Protein AF-A0A833PA50-F1 (afdb_monomer_lite)

Secondary structure (DSSP, 8-state):
-----PPPPTT---SSSS---EEEEE-S--TTS--TT--SSSEEE---HHHHS--EEETTEEE-S--STT-HHHHHHHHHHHHTTT--TTS---TT----EEE--EES-TT-TTTTTSSTT-EEEEEEEEEEEE--SS----GGGSPP--SS-EEEEEESSTTEEEEETT----BSEEEEETHHHHSSPPEEEEEEEEE-TT--EEEEEEE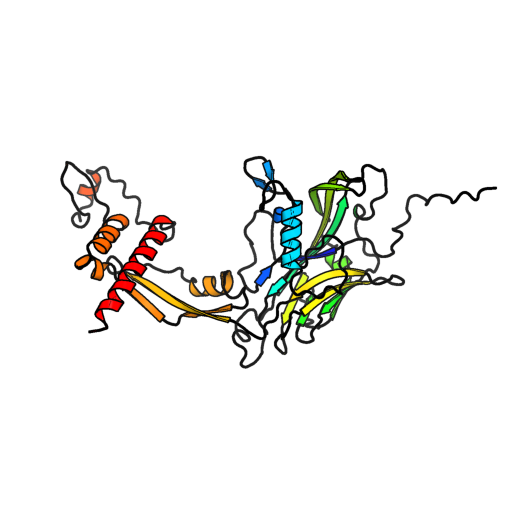EEEEEEEEEEEEESS--SS-EEEEEEEE-TTS--EEEEEEEE---SS-EEEEEEEEEEEETTEEPPPPTTHHHHHIIIIIGGGTEEEEEEEEEEEEHHHHHTT-HHHHHHHHHHTS--EEETTEEE-TTS---SSTTTTTT-----S--TTS---HHHHHHHHHHHHHHHHHHGGGS--

Organism: Acinetobacter bereziniae (NCBI:txid106648)

Foldseek 3Di:
DDDDDDDDDPPDDDPAPDFDKFKDWAAQDDPPDDRPPALQLWAKDWDDLLQLFQCDQDPNDRHRPDDDPVCSVVSLVVQQCVQCPQDDPVDDEPPSDRAMEIGAAEAPDPPAPCRPPGNNQADQIKMKMKLKDWPDPDPDDRRSVDADDQPQKKKKKAKPDQQKFKDFPPPPPGGRMDIDGPCVQSVADWDKDFRAWDQDPVGDITTMIMIMTMGGSGMGIHRYPDWFPAKIKIWIWIDHPPHDIDTRGMHIYGTQSDAAEAEDEAEFEDDPNDTDDDDPCVQVSCQRVPANNVSYGYDHPYYHYRYLVVCLVPPVVSVVLCCVPPFPWDDDDPDTDTPPDDPDPVVVVVPPDPPPDDPPSVPDPDPVNVVVVVVVVVVVVVVVVVPVPD

Sequence (390 aa):
MSNIKSSPQIGQLSSDCIRNFTVQFRRSYEIGMPPDNYNGEYGFDWVRDEYIYPLLSIGGKKDTVIDILDTPNFVHSQLYKVFYHDVDTRINFPSRYFPPWLYIFATDCKGVYGSEEINKQGACLDIEIHQEYLESIKEEYIDEKEALTDNGTILQFEASNENIKISTFDNNQNTKSIKEPLSNFINSNRNFMKLGLDYDEDKKLVERNRYFYKKKNAIKIICSGGMLKKNEHIKVTATRNNCKPVNVGIIYIARNETIFTINIVEIDVKVNGKIIPKSKNHELELRNNFFNQALTVFKVVKKEVFDLDLLSVSDAEVKDFVDKWWNKRLKSDGKEKYLEVVSNKEKLLDLSIERKKTVDPTEFASAEFIRELKELYWRKKRWGWLHIVK

Structure (mmCIF, N/CA/C/O backbone):
data_AF-A0A833PA50-F1
#
_entry.id   AF-A0A833PA50-F1
#
loop_
_atom_site.group_PDB
_atom_site.id
_atom_site.type_symbol
_atom_site.label_atom_id
_atom_site.label_alt_id
_atom_site.label_comp_id
_atom_site.label_asym_id
_atom_site.label_entity_id
_atom_site.label_seq_id
_atom_site.pdbx_PDB_ins_code
_atom_site.Cartn_x
_atom_site.Cartn_y
_atom_site.Cartn_z
_atom_site.occupancy
_atom_site.B_iso_or_equiv
_atom_site.auth_seq_id
_atom_site.auth_comp_id
_atom_site.auth_asym_id
_atom_site.auth_atom_id
_atom_site.pdbx_PDB_model_num
ATOM 1 N N . MET A 1 1 ? -45.994 17.033 36.998 1.00 34.72 1 MET A N 1
ATOM 2 C CA . MET A 1 1 ? -44.656 17.095 37.621 1.00 34.72 1 MET A CA 1
ATOM 3 C C . MET A 1 1 ? -43.686 16.393 36.692 1.00 34.72 1 MET A C 1
ATOM 5 O O . MET A 1 1 ? -43.848 15.212 36.419 1.00 34.72 1 MET A O 1
ATOM 9 N N . SER A 1 2 ? -42.795 17.172 36.093 1.00 30.48 2 SER A N 1
ATOM 10 C CA . SER A 1 2 ? -41.801 16.762 35.104 1.00 30.48 2 SER A CA 1
ATOM 11 C C . SER A 1 2 ? -40.675 15.966 35.765 1.00 30.48 2 SER A C 1
ATOM 13 O O . SER A 1 2 ? -39.996 16.489 36.647 1.00 30.48 2 SER A O 1
ATOM 15 N N . ASN A 1 3 ? -40.462 14.726 35.320 1.00 29.20 3 ASN A N 1
ATOM 16 C CA . ASN A 1 3 ? -39.288 13.937 35.686 1.00 29.20 3 ASN A CA 1
ATOM 17 C C . ASN A 1 3 ? -38.051 14.545 35.018 1.00 29.20 3 ASN A C 1
ATOM 19 O O . ASN A 1 3 ? -37.849 14.416 33.810 1.00 29.20 3 ASN A O 1
ATOM 23 N N . ILE A 1 4 ? -37.243 15.227 35.825 1.00 31.70 4 ILE A N 1
ATOM 24 C CA . ILE A 1 4 ? -35.912 15.703 35.463 1.00 31.70 4 ILE A CA 1
ATOM 25 C C . ILE A 1 4 ? -35.042 14.461 35.249 1.00 31.70 4 ILE A C 1
ATOM 27 O O . ILE A 1 4 ? -34.716 13.751 36.199 1.00 31.70 4 ILE A O 1
ATOM 31 N N . LYS A 1 5 ? -34.689 14.174 33.992 1.00 33.28 5 LYS A N 1
ATOM 32 C CA . LYS A 1 5 ? -33.590 13.255 33.685 1.00 33.28 5 LYS A CA 1
ATOM 33 C C . LYS A 1 5 ? -32.302 13.943 34.131 1.00 33.28 5 LYS A C 1
ATOM 35 O O . LYS A 1 5 ? -31.928 14.969 33.573 1.00 33.28 5 LYS A O 1
ATOM 40 N N . SER A 1 6 ? -31.673 13.404 35.167 1.00 34.19 6 SER A N 1
ATOM 41 C CA . SER A 1 6 ? -30.356 13.826 35.635 1.00 34.19 6 SER A CA 1
ATOM 42 C C . SER A 1 6 ? -29.319 13.625 34.530 1.00 34.19 6 SER A C 1
ATOM 44 O O . SER A 1 6 ? -29.257 12.545 33.939 1.00 34.19 6 SER A O 1
ATOM 46 N N . SER A 1 7 ? -28.508 14.653 34.275 1.00 35.75 7 SER A N 1
ATOM 47 C CA . SER A 1 7 ? -27.343 14.579 33.390 1.00 35.75 7 SER A CA 1
ATOM 48 C C . SER A 1 7 ? -26.350 13.496 33.841 1.00 35.75 7 SER A C 1
ATOM 50 O O . SER A 1 7 ? -26.258 13.223 35.042 1.00 35.75 7 SER A O 1
ATOM 52 N N . PRO A 1 8 ? -25.576 12.904 32.912 1.00 33.28 8 PRO A N 1
ATOM 53 C CA . PRO A 1 8 ? -24.488 11.991 33.246 1.00 33.28 8 PRO A CA 1
ATOM 54 C C . PRO A 1 8 ? -23.478 12.638 34.197 1.00 33.28 8 PRO A C 1
ATOM 56 O O . PRO A 1 8 ? -23.067 13.780 33.987 1.00 33.28 8 PRO A O 1
ATOM 59 N N . GLN A 1 9 ? -23.055 11.907 35.229 1.00 34.19 9 GLN A N 1
ATOM 60 C CA . GLN A 1 9 ? -21.914 12.302 36.054 1.00 34.19 9 GLN A CA 1
ATOM 61 C C . GLN A 1 9 ? -20.625 12.281 35.219 1.00 34.19 9 GLN A C 1
ATOM 63 O O . GLN A 1 9 ? -20.396 11.369 34.421 1.00 34.19 9 GLN A O 1
ATOM 68 N N . ILE A 1 10 ? -19.779 13.288 35.441 1.00 30.20 10 ILE A N 1
ATOM 69 C CA . ILE A 1 10 ? -18.426 13.417 34.887 1.00 30.20 10 ILE A CA 1
ATOM 70 C C . ILE A 1 10 ? -17.651 12.114 35.161 1.00 30.20 10 ILE A C 1
ATOM 72 O O . ILE A 1 10 ? -17.480 11.734 36.318 1.00 30.20 10 ILE A O 1
ATOM 76 N N . GLY A 1 11 ? -17.216 11.424 34.099 1.00 36.59 11 GLY A N 1
ATOM 77 C CA . GLY A 1 11 ? -16.470 10.157 34.177 1.00 36.59 11 GLY A CA 1
ATOM 78 C C . GLY A 1 11 ? -17.170 8.913 33.607 1.00 36.59 11 GLY A C 1
ATOM 79 O O . GLY A 1 11 ? -16.615 7.819 33.711 1.00 36.59 11 GLY A O 1
ATOM 80 N N . GLN A 1 12 ? -18.351 9.030 32.987 1.00 35.44 12 GLN A N 1
ATOM 81 C CA . GLN A 1 12 ? -18.917 7.919 32.213 1.00 35.44 12 GLN A CA 1
ATOM 82 C C . GLN A 1 12 ? -18.081 7.658 30.950 1.00 35.44 12 GLN A C 1
ATOM 84 O O . GLN A 1 12 ? -18.082 8.448 30.011 1.00 35.44 12 GLN A O 1
ATOM 89 N N . LEU A 1 13 ? -17.372 6.524 30.951 1.00 41.25 13 LEU A N 1
ATOM 90 C CA . LEU A 1 13 ? -16.863 5.862 29.749 1.00 41.25 13 LEU A CA 1
ATOM 91 C C . LEU A 1 13 ? -17.973 5.838 28.687 1.00 41.25 13 LEU A C 1
ATOM 93 O O . LEU A 1 13 ? -19.083 5.424 29.011 1.00 41.25 13 LEU A O 1
ATOM 97 N N . SER A 1 14 ? -17.639 6.301 27.476 1.00 40.72 14 SER A N 1
ATOM 98 C CA . SER A 1 14 ? -18.395 6.226 26.216 1.00 40.72 14 SER A CA 1
ATOM 99 C C . SER A 1 14 ? -19.657 5.346 26.246 1.00 40.72 14 SER A C 1
ATOM 101 O O . SER A 1 14 ? -19.607 4.172 26.622 1.00 40.72 14 SER A O 1
ATOM 103 N N . SER A 1 15 ? -20.778 5.889 25.753 1.00 47.34 15 SER A N 1
ATOM 104 C CA . SER A 1 15 ? -22.034 5.156 25.519 1.00 47.34 15 SER A CA 1
ATOM 105 C C . SER A 1 15 ? -21.864 3.910 24.641 1.00 47.34 15 SER A C 1
ATOM 107 O O . SER A 1 15 ? -22.687 2.998 24.720 1.00 47.34 15 SER A O 1
ATOM 109 N N . ASP A 1 16 ? -20.783 3.847 23.860 1.00 57.00 16 ASP A N 1
ATOM 110 C CA . ASP A 1 16 ? -20.338 2.658 23.146 1.00 57.00 16 ASP A CA 1
ATOM 111 C C . ASP A 1 16 ? -19.209 1.961 23.912 1.00 57.00 16 ASP A C 1
ATOM 113 O O . ASP A 1 16 ? -18.164 2.532 24.229 1.00 57.00 16 ASP A O 1
ATOM 117 N N . CYS A 1 17 ? -19.397 0.676 24.202 1.00 77.69 17 CYS A N 1
ATOM 118 C CA . CYS A 1 17 ? -18.452 -0.096 25.006 1.00 77.69 17 CYS A CA 1
ATOM 119 C C . CYS A 1 17 ? -17.107 -0.394 24.296 1.00 77.69 17 CYS A C 1
ATOM 121 O O . CYS A 1 17 ? -16.160 -0.857 24.945 1.00 77.69 17 CYS A O 1
ATOM 123 N N . ILE A 1 18 ? -17.005 -0.103 22.992 1.00 88.00 18 ILE A N 1
ATOM 124 C CA . ILE A 1 18 ? -15.762 -0.027 22.210 1.00 88.00 18 ILE A CA 1
ATOM 125 C C . ILE A 1 18 ? -15.621 1.424 21.744 1.00 88.00 18 ILE A C 1
ATOM 127 O O . ILE A 1 18 ? -16.518 1.937 21.083 1.00 88.00 18 ILE A O 1
ATOM 131 N N . ARG A 1 19 ? -14.501 2.069 22.086 1.00 89.44 19 ARG A N 1
ATOM 132 C CA . ARG A 1 19 ? -14.213 3.454 21.687 1.00 89.44 19 ARG A CA 1
ATOM 133 C C . ARG A 1 19 ? -14.048 3.597 20.177 1.00 89.44 19 ARG A C 1
ATOM 135 O O . ARG A 1 19 ? -13.651 2.641 19.509 1.00 89.44 19 ARG A O 1
ATOM 142 N N . ASN A 1 20 ? -14.283 4.800 19.661 1.00 90.00 20 ASN A N 1
ATOM 143 C CA . ASN A 1 20 ? -14.141 5.076 18.237 1.00 90.00 20 ASN A CA 1
ATOM 144 C C . ASN A 1 20 ? -12.658 5.148 17.827 1.00 90.00 20 ASN A C 1
ATOM 146 O O . ASN A 1 20 ? -11.882 5.957 18.342 1.00 90.00 20 ASN A O 1
ATOM 150 N N . PHE A 1 21 ? -12.255 4.278 16.904 1.00 93.94 21 PHE A N 1
ATOM 151 C CA . PHE A 1 21 ? -10.946 4.302 16.259 1.00 93.94 21 PHE A CA 1
ATOM 152 C C . PHE A 1 21 ? -11.001 3.571 14.918 1.00 93.94 21 PHE A C 1
ATOM 154 O O . PHE A 1 21 ? -11.900 2.770 14.653 1.00 93.94 21 PHE A O 1
ATOM 161 N N . THR A 1 22 ? -9.989 3.803 14.086 1.00 95.62 22 THR A N 1
ATOM 162 C CA . THR A 1 22 ? -9.802 3.072 12.829 1.00 95.62 22 THR A CA 1
ATOM 163 C C . THR A 1 22 ? -8.435 2.402 12.768 1.00 95.62 22 THR A C 1
ATOM 165 O O . THR A 1 22 ? -7.476 2.863 13.388 1.00 95.62 22 THR A O 1
ATOM 168 N N . VAL A 1 23 ? -8.353 1.297 12.031 1.00 96.50 23 VAL A N 1
ATOM 169 C CA . VAL A 1 23 ? -7.139 0.520 11.775 1.00 96.50 23 VAL A CA 1
ATOM 170 C C . VAL A 1 23 ? -6.700 0.786 10.342 1.00 96.50 23 VAL A C 1
ATOM 172 O O . VAL A 1 23 ? -7.416 0.457 9.394 1.00 96.50 23 VAL A O 1
ATOM 175 N N . GLN A 1 24 ? -5.525 1.386 10.185 1.00 95.62 24 GLN A N 1
ATOM 176 C CA . GLN A 1 24 ? -4.953 1.775 8.901 1.00 95.62 24 GLN A CA 1
ATOM 177 C C . GLN A 1 24 ? -3.754 0.887 8.575 1.00 95.62 24 GLN A C 1
ATOM 179 O O . GLN A 1 24 ? -2.815 0.793 9.366 1.00 95.62 24 GLN A O 1
ATOM 184 N N . PHE A 1 25 ? -3.762 0.266 7.396 1.00 95.88 25 PHE A N 1
ATOM 185 C CA . PHE A 1 25 ? -2.602 -0.458 6.880 1.00 95.88 25 PHE A CA 1
ATOM 186 C C . PHE A 1 25 ? -1.677 0.520 6.162 1.00 95.88 25 PHE A C 1
ATOM 188 O O . PHE A 1 25 ? -2.126 1.300 5.318 1.00 95.88 25 PHE A O 1
ATOM 195 N N . ARG A 1 26 ? -0.385 0.475 6.485 1.00 93.06 26 ARG A N 1
ATOM 196 C CA . ARG A 1 26 ? 0.642 1.350 5.910 1.00 93.06 26 ARG A CA 1
ATOM 197 C C . ARG A 1 26 ? 1.853 0.512 5.486 1.00 93.06 26 ARG A C 1
ATOM 199 O O . ARG A 1 26 ? 2.152 -0.503 6.097 1.00 93.06 26 ARG A O 1
ATOM 206 N N . ARG A 1 27 ? 2.589 0.946 4.466 1.00 88.62 27 ARG A N 1
ATOM 207 C CA . ARG A 1 27 ? 4.002 0.565 4.285 1.00 88.62 27 ARG A CA 1
ATOM 208 C C . ARG A 1 27 ? 4.855 1.503 5.128 1.00 88.62 27 ARG A C 1
ATOM 210 O O . ARG A 1 27 ? 4.376 2.559 5.549 1.00 88.62 27 ARG A O 1
ATOM 217 N N . SER A 1 28 ? 6.116 1.145 5.336 1.00 81.31 28 SER A N 1
ATOM 218 C CA . SER A 1 28 ? 7.067 2.049 5.981 1.00 81.31 28 SER A CA 1
ATOM 219 C C . SER A 1 28 ? 7.113 3.378 5.215 1.00 81.31 28 SER A C 1
ATOM 221 O O . SER A 1 28 ? 7.386 3.414 4.013 1.00 81.31 28 SER A O 1
ATOM 223 N N . TYR A 1 29 ? 6.721 4.452 5.896 1.00 82.25 29 TYR A N 1
ATOM 224 C CA . TYR A 1 29 ? 6.473 5.767 5.314 1.00 82.25 29 TYR A CA 1
ATOM 225 C C . TYR A 1 29 ? 6.611 6.861 6.372 1.00 82.25 29 TYR A C 1
ATOM 227 O O . TYR A 1 29 ? 6.165 6.681 7.515 1.00 82.25 29 TYR A O 1
ATOM 235 N N . GLU A 1 30 ? 7.176 7.992 5.953 1.00 82.38 30 GLU A N 1
ATOM 236 C CA . GLU A 1 30 ? 7.244 9.247 6.697 1.00 82.38 30 GLU A CA 1
ATOM 237 C C . GLU A 1 30 ? 6.869 10.410 5.772 1.00 82.38 30 GLU A C 1
ATOM 239 O O . GLU A 1 30 ? 7.194 10.414 4.583 1.00 82.38 30 GLU A O 1
ATOM 244 N N . ILE A 1 31 ? 6.141 11.389 6.314 1.00 82.12 31 ILE A N 1
ATOM 245 C CA . ILE A 1 31 ? 5.573 12.479 5.518 1.00 82.12 31 ILE A CA 1
ATOM 246 C C . ILE A 1 31 ? 6.674 13.335 4.901 1.00 82.12 31 ILE A C 1
ATOM 248 O O . ILE A 1 31 ? 7.532 13.861 5.603 1.00 82.12 31 ILE A O 1
ATOM 252 N N . GLY A 1 32 ? 6.615 13.504 3.578 1.00 73.75 32 GLY A N 1
ATOM 253 C CA . GLY A 1 32 ? 7.577 14.314 2.828 1.00 73.75 32 GLY A CA 1
ATOM 254 C C . GLY A 1 32 ? 8.948 13.661 2.634 1.00 73.75 32 GLY A C 1
ATOM 255 O O . GLY A 1 32 ? 9.839 14.308 2.087 1.00 73.75 32 GLY A O 1
ATOM 256 N N . MET A 1 33 ? 9.124 12.400 3.041 1.00 75.62 33 MET A N 1
ATOM 257 C CA . MET A 1 33 ? 10.369 11.655 2.864 1.00 75.62 33 MET A CA 1
ATOM 258 C C . MET A 1 33 ? 10.203 10.509 1.858 1.00 75.62 33 MET A C 1
ATOM 260 O O . MET A 1 33 ? 9.110 9.940 1.730 1.00 75.62 33 MET A O 1
ATOM 264 N N . PRO A 1 34 ? 11.268 10.157 1.111 1.00 68.38 34 PRO A N 1
ATOM 265 C CA . PRO A 1 34 ? 11.269 8.928 0.334 1.00 68.38 34 PRO A CA 1
ATOM 266 C C . PRO A 1 34 ? 11.080 7.714 1.265 1.00 68.38 34 PRO A C 1
ATOM 268 O O . PRO A 1 34 ? 11.374 7.781 2.456 1.00 68.38 34 PRO A O 1
ATOM 271 N N . PRO A 1 35 ? 10.549 6.594 0.754 1.00 67.94 35 PRO A N 1
ATOM 272 C CA . PRO A 1 35 ? 10.374 5.396 1.562 1.00 67.94 35 PRO A CA 1
ATOM 273 C C . PRO A 1 35 ? 11.734 4.785 1.923 1.00 67.94 35 PRO A C 1
ATOM 275 O O . PRO A 1 35 ? 12.389 4.189 1.075 1.00 67.94 35 PRO A O 1
ATOM 278 N N . ASP A 1 36 ? 12.128 4.879 3.191 1.00 62.56 36 ASP A N 1
ATOM 279 C CA . ASP A 1 36 ? 13.451 4.421 3.643 1.00 62.56 36 ASP A CA 1
ATOM 280 C C . ASP A 1 36 ? 13.576 2.888 3.765 1.00 62.56 36 ASP A C 1
ATOM 282 O O . ASP A 1 36 ? 14.673 2.376 3.958 1.00 62.56 36 ASP A O 1
ATOM 286 N N . ASN A 1 37 ? 12.470 2.132 3.664 1.00 69.25 37 ASN A N 1
ATOM 287 C CA . ASN A 1 37 ? 12.445 0.674 3.888 1.00 69.25 37 ASN A CA 1
ATOM 288 C C . ASN A 1 37 ? 11.430 -0.076 3.005 1.00 69.25 37 ASN A C 1
ATOM 290 O O . ASN A 1 37 ? 10.743 -0.987 3.465 1.00 69.25 37 ASN A O 1
ATOM 294 N N . TYR A 1 38 ? 11.285 0.335 1.749 1.00 78.75 38 TYR A N 1
ATOM 295 C CA . TYR A 1 38 ? 10.434 -0.355 0.781 1.00 78.75 38 TYR A CA 1
ATOM 296 C C . TYR A 1 38 ? 11.079 -0.280 -0.601 1.00 78.75 38 TYR A C 1
ATOM 298 O O . TYR A 1 38 ? 11.236 0.810 -1.151 1.00 78.75 38 TYR A O 1
ATOM 306 N N . ASN A 1 39 ? 11.435 -1.438 -1.154 1.00 74.94 39 ASN A N 1
ATOM 307 C CA . ASN A 1 39 ? 12.155 -1.571 -2.423 1.00 74.94 39 ASN A CA 1
ATOM 308 C C . ASN A 1 39 ? 11.260 -2.147 -3.527 1.00 74.94 39 ASN A C 1
ATOM 310 O O . ASN A 1 39 ? 11.754 -2.793 -4.449 1.00 74.94 39 ASN A O 1
ATOM 314 N N . GLY A 1 40 ? 9.940 -1.974 -3.414 1.00 76.81 40 GLY A N 1
ATOM 315 C CA . GLY A 1 40 ? 8.996 -2.440 -4.425 1.00 76.81 40 GLY A CA 1
ATOM 316 C C . GLY A 1 40 ? 8.718 -3.944 -4.392 1.00 76.81 40 GLY A C 1
ATOM 317 O O . GLY A 1 40 ? 8.358 -4.544 -5.403 1.00 76.81 40 GLY A O 1
ATOM 318 N N . GLU A 1 41 ? 8.859 -4.572 -3.226 1.00 80.38 41 GLU A N 1
ATOM 319 C CA . GLU A 1 41 ? 8.642 -6.008 -3.023 1.00 80.38 41 GLU A CA 1
ATOM 320 C C . GLU A 1 41 ? 7.161 -6.421 -3.024 1.00 80.38 41 GLU A C 1
ATOM 322 O O . GLU A 1 41 ? 6.863 -7.562 -2.702 1.00 80.38 41 GLU A O 1
ATOM 327 N N . TYR A 1 42 ? 6.221 -5.511 -3.283 1.00 89.12 42 TYR A N 1
ATOM 328 C CA . TYR A 1 42 ? 4.774 -5.727 -3.461 1.00 89.12 42 TYR A CA 1
ATOM 329 C C . TYR A 1 42 ? 4.128 -4.401 -3.821 1.00 89.12 42 TYR A C 1
ATOM 331 O O . TYR A 1 42 ? 4.605 -3.375 -3.365 1.00 89.12 42 TYR A O 1
ATOM 339 N N . GLY A 1 43 ? 3.051 -4.370 -4.601 1.00 90.88 43 GLY A N 1
ATOM 340 C CA . GLY A 1 43 ? 2.351 -3.106 -4.838 1.00 90.88 43 GLY A CA 1
ATOM 341 C C . GLY A 1 43 ? 1.446 -2.760 -3.677 1.00 90.88 43 GLY A C 1
ATOM 342 O O . GLY A 1 43 ? 0.784 -3.642 -3.125 1.00 90.88 43 GLY A O 1
ATOM 343 N N . PHE A 1 44 ? 1.415 -1.490 -3.294 1.00 92.19 44 PHE A N 1
ATOM 344 C CA . PHE A 1 44 ? 0.564 -1.053 -2.203 1.00 92.19 44 PHE A CA 1
ATOM 345 C C . PHE A 1 44 ? 0.159 0.409 -2.358 1.00 92.19 44 PHE A C 1
ATOM 347 O O . PHE A 1 44 ? 0.984 1.314 -2.222 1.00 92.19 44 PHE A O 1
ATOM 354 N N . ASP A 1 45 ? -1.131 0.610 -2.611 1.00 90.38 45 ASP A N 1
ATOM 355 C CA . ASP A 1 45 ? -1.731 1.919 -2.825 1.00 90.38 45 ASP A CA 1
ATOM 356 C C . ASP A 1 45 ? -2.589 2.311 -1.628 1.00 90.38 45 ASP A C 1
ATOM 358 O O . ASP A 1 45 ? -3.442 1.555 -1.161 1.00 90.38 45 ASP A O 1
ATOM 362 N N . TRP A 1 46 ? -2.399 3.535 -1.146 1.00 90.81 46 TRP A N 1
ATOM 363 C CA . TRP A 1 46 ? -3.246 4.132 -0.121 1.00 90.81 46 TRP A CA 1
ATOM 364 C C . TRP A 1 46 ? -3.297 5.653 -0.289 1.00 90.81 46 TRP A C 1
ATOM 366 O O . TRP A 1 46 ? -2.376 6.266 -0.837 1.00 90.81 46 TRP A O 1
ATOM 376 N N . VAL A 1 47 ? -4.354 6.284 0.228 1.00 88.56 47 VAL A N 1
ATOM 377 C CA . VAL A 1 47 ? -4.452 7.750 0.265 1.00 88.56 47 VAL A CA 1
ATOM 378 C C . VAL A 1 47 ? -3.549 8.299 1.361 1.00 88.56 47 VAL A C 1
ATOM 380 O O . VAL A 1 47 ? -3.813 8.107 2.552 1.00 88.56 47 VAL A O 1
ATOM 383 N N . ARG A 1 48 ? -2.443 8.930 0.960 1.00 88.31 48 ARG A N 1
ATOM 384 C CA . ARG A 1 48 ? -1.483 9.516 1.898 1.00 88.31 48 ARG A CA 1
ATOM 385 C C . ARG A 1 48 ? -2.058 10.777 2.526 1.00 88.31 48 ARG A C 1
ATOM 387 O O . ARG A 1 48 ? -2.833 11.484 1.890 1.00 88.31 48 ARG A O 1
ATOM 394 N N . ASP A 1 49 ? -1.682 11.057 3.768 1.00 88.25 49 ASP A N 1
ATOM 395 C CA . ASP A 1 49 ? -2.262 12.182 4.500 1.00 88.25 49 ASP A CA 1
ATOM 396 C C . ASP A 1 49 ? -1.964 13.515 3.802 1.00 88.25 49 ASP A C 1
ATOM 398 O O . ASP A 1 49 ? -2.863 14.332 3.639 1.00 88.25 49 ASP A O 1
ATOM 402 N N . GLU A 1 50 ? -0.752 13.709 3.276 1.00 87.81 50 GLU A N 1
ATOM 403 C CA . GLU A 1 50 ? -0.372 14.929 2.554 1.00 87.81 50 GLU A CA 1
ATOM 404 C C . GLU A 1 50 ? -1.087 15.114 1.205 1.00 87.81 50 GLU A C 1
ATOM 406 O O . GLU A 1 50 ? -0.986 16.179 0.601 1.00 87.81 50 GLU A O 1
ATOM 411 N N . TYR A 1 51 ? -1.811 14.104 0.713 1.00 86.38 51 TYR A N 1
ATOM 412 C CA . TYR A 1 51 ? -2.660 14.247 -0.473 1.00 86.38 51 TYR A CA 1
ATOM 413 C C . TYR A 1 51 ? -3.979 14.952 -0.168 1.00 86.38 51 TYR A C 1
ATOM 415 O O . TYR A 1 51 ? -4.557 15.554 -1.066 1.00 86.38 51 TYR A O 1
ATOM 423 N N . ILE A 1 52 ? -4.469 14.842 1.067 1.00 84.50 52 ILE A N 1
ATOM 424 C CA . ILE A 1 52 ? -5.803 15.319 1.460 1.00 84.50 52 ILE A CA 1
ATOM 425 C C . ILE A 1 52 ? -5.763 16.345 2.596 1.00 84.50 52 ILE A C 1
ATOM 427 O O . ILE A 1 52 ? -6.763 17.015 2.839 1.00 84.50 52 ILE A O 1
ATOM 431 N N . TYR A 1 53 ? -4.622 16.487 3.269 1.00 86.38 53 TYR A N 1
ATOM 432 C CA . TYR A 1 53 ? -4.418 17.405 4.382 1.00 86.38 53 TYR A CA 1
ATOM 433 C C . TYR A 1 53 ? -3.228 18.342 4.120 1.00 86.38 53 TYR A C 1
ATOM 435 O O . TYR A 1 53 ? -2.191 17.885 3.624 1.00 86.38 53 TYR A O 1
ATOM 443 N N . PRO A 1 54 ? -3.336 19.642 4.467 1.00 86.81 54 PRO A N 1
ATOM 444 C CA . PRO A 1 54 ? -2.279 20.630 4.264 1.00 86.81 54 PRO A CA 1
ATOM 445 C C . PRO A 1 54 ? -1.133 20.467 5.276 1.00 86.81 54 PRO A C 1
ATOM 447 O O . PRO A 1 54 ? -0.982 21.238 6.229 1.00 86.81 54 PRO A O 1
ATOM 450 N N . LEU A 1 55 ? -0.331 19.418 5.094 1.00 87.19 55 LEU A N 1
ATOM 451 C CA . LEU A 1 55 ? 0.719 19.011 6.033 1.00 87.19 55 LEU A CA 1
ATOM 452 C C . LEU A 1 55 ? 2.122 19.464 5.613 1.00 87.19 55 LEU A C 1
ATOM 454 O O . LEU A 1 55 ? 3.001 19.566 6.472 1.00 87.19 55 LEU A O 1
ATOM 458 N N . LEU A 1 56 ? 2.332 19.773 4.331 1.00 86.69 56 LEU A N 1
ATOM 459 C CA . LEU A 1 56 ? 3.631 20.162 3.780 1.00 86.69 56 LEU A CA 1
ATOM 460 C C . LEU A 1 56 ? 3.694 21.662 3.495 1.00 86.69 56 LEU A C 1
ATOM 462 O O . LEU A 1 56 ? 2.688 22.285 3.179 1.00 86.69 56 LEU A O 1
ATOM 466 N N . SER A 1 57 ? 4.892 22.243 3.594 1.00 84.38 57 SER A N 1
ATOM 467 C CA . SER A 1 57 ? 5.134 23.621 3.158 1.00 84.38 57 SER A CA 1
ATOM 468 C C . SER A 1 57 ? 5.465 23.633 1.667 1.00 84.38 57 SER A C 1
ATOM 470 O O . SER A 1 57 ? 6.539 23.179 1.269 1.00 84.38 57 SER A O 1
ATOM 472 N N . ILE A 1 58 ? 4.550 24.147 0.848 1.00 80.00 58 ILE A N 1
ATOM 473 C CA . ILE A 1 58 ? 4.675 24.260 -0.607 1.00 80.00 58 ILE A CA 1
ATOM 474 C C . ILE A 1 58 ? 4.572 25.747 -0.953 1.00 80.00 58 ILE A C 1
ATOM 476 O O . ILE A 1 58 ? 3.618 26.425 -0.579 1.00 80.00 58 ILE A O 1
ATOM 480 N N . GLY A 1 59 ? 5.609 26.309 -1.583 1.00 78.88 59 GLY A N 1
ATOM 481 C CA . GLY A 1 59 ? 5.638 27.745 -1.902 1.00 78.88 59 GLY A CA 1
ATOM 482 C C . GLY A 1 59 ? 5.551 28.672 -0.676 1.00 78.88 59 GLY A C 1
ATOM 483 O O . GLY A 1 59 ? 5.079 29.800 -0.790 1.00 78.88 59 GLY A O 1
ATOM 484 N N . GLY A 1 60 ? 5.974 28.198 0.503 1.00 81.94 60 GLY A N 1
ATOM 485 C CA . GLY A 1 60 ? 5.929 28.955 1.760 1.00 81.94 60 GLY A CA 1
ATOM 486 C C . GLY A 1 60 ? 4.579 28.928 2.488 1.00 81.94 60 GLY A C 1
ATOM 487 O O . GLY A 1 60 ? 4.431 29.618 3.497 1.00 81.94 60 GLY A O 1
ATOM 488 N N . LYS A 1 61 ? 3.606 28.139 2.016 1.00 82.81 61 LYS A N 1
ATOM 489 C CA . LYS A 1 61 ? 2.303 27.939 2.667 1.00 82.81 61 LYS A CA 1
ATOM 490 C C . LYS A 1 61 ? 2.089 26.466 2.989 1.00 82.81 61 LYS A C 1
ATOM 492 O O . LYS A 1 61 ? 2.602 25.600 2.289 1.00 82.81 61 LYS A O 1
ATOM 497 N N . LYS A 1 62 ? 1.335 26.180 4.054 1.00 82.38 62 LYS A N 1
ATOM 498 C CA . LYS A 1 62 ? 0.883 24.812 4.315 1.00 82.38 62 LYS A CA 1
ATOM 499 C C . LYS A 1 62 ? -0.178 24.431 3.296 1.00 82.38 62 LYS A C 1
ATOM 501 O O . LYS A 1 62 ? -1.212 25.091 3.251 1.00 82.38 62 LYS A O 1
ATOM 506 N N . ASP A 1 63 ? 0.087 23.384 2.529 1.00 80.81 63 ASP A N 1
ATOM 507 C CA . ASP A 1 63 ? -0.781 22.954 1.442 1.00 80.81 63 ASP A CA 1
ATOM 508 C C . ASP A 1 63 ? -0.753 21.432 1.247 1.00 80.81 63 ASP A C 1
ATOM 510 O O . ASP A 1 63 ? 0.102 20.718 1.790 1.00 80.81 63 ASP A O 1
ATOM 514 N N . THR A 1 64 ? -1.748 20.942 0.517 1.00 81.62 64 THR A N 1
ATOM 515 C CA . THR A 1 64 ? -1.844 19.561 0.047 1.00 81.62 64 THR A CA 1
ATOM 516 C C . THR A 1 64 ? -0.935 19.354 -1.164 1.00 81.62 64 THR A C 1
ATOM 518 O O . THR A 1 64 ? -0.682 20.268 -1.943 1.00 81.62 64 THR A O 1
ATOM 521 N N . VAL A 1 65 ? -0.443 18.131 -1.358 1.00 82.06 65 VAL A N 1
ATOM 522 C CA . VAL A 1 65 ? 0.345 17.774 -2.553 1.00 82.06 65 VAL A CA 1
ATOM 523 C C . VAL A 1 65 ? -0.516 17.779 -3.816 1.00 82.06 65 VAL A C 1
ATOM 525 O O . VAL A 1 65 ? -0.009 18.030 -4.907 1.00 82.06 65 VAL A O 1
ATOM 528 N N . ILE A 1 66 ? -1.806 17.473 -3.676 1.00 76.19 66 ILE A N 1
ATOM 529 C CA . ILE A 1 66 ? -2.763 17.430 -4.778 1.00 76.19 66 ILE A CA 1
ATOM 530 C C . ILE A 1 66 ? -3.726 18.598 -4.597 1.00 76.19 66 ILE A C 1
ATOM 532 O O . ILE A 1 66 ? -4.797 18.439 -4.018 1.00 76.19 66 ILE A O 1
ATOM 536 N N . ASP A 1 67 ? -3.347 19.758 -5.121 1.00 65.75 67 ASP A N 1
ATOM 537 C CA . ASP A 1 67 ? -4.252 20.895 -5.227 1.00 65.75 67 ASP A CA 1
ATOM 538 C C . ASP A 1 67 ? -4.967 20.852 -6.585 1.00 65.75 67 ASP A C 1
ATOM 540 O O . ASP A 1 67 ? -4.378 21.083 -7.645 1.00 65.75 67 ASP A O 1
ATOM 544 N N . ILE A 1 68 ? -6.251 20.487 -6.563 1.00 59.09 68 ILE A N 1
ATOM 545 C CA . ILE A 1 68 ? -7.131 20.653 -7.719 1.00 59.09 68 ILE A CA 1
ATOM 546 C C . ILE A 1 68 ? -8.026 21.854 -7.430 1.00 59.09 68 ILE A C 1
ATOM 548 O O . ILE A 1 68 ? -9.056 21.728 -6.762 1.00 59.09 68 ILE A O 1
ATOM 552 N N . LEU A 1 69 ? -7.653 23.001 -8.001 1.00 54.53 69 LEU A N 1
ATOM 553 C CA . LEU A 1 69 ? -8.504 24.190 -8.111 1.00 54.53 69 LEU A CA 1
ATOM 554 C C . LEU A 1 69 ? -9.012 24.721 -6.755 1.00 54.53 69 LEU A C 1
ATOM 556 O O . LEU A 1 69 ? -10.190 25.072 -6.665 1.00 54.53 69 LEU A O 1
ATOM 560 N N . ASP A 1 70 ? -8.188 24.718 -5.700 1.00 55.56 70 ASP A N 1
ATOM 561 C CA . ASP A 1 70 ? -8.582 25.168 -4.353 1.00 55.56 70 ASP A CA 1
ATOM 562 C C . ASP A 1 70 ? -9.821 24.426 -3.794 1.00 55.56 70 ASP A C 1
ATOM 564 O O . ASP A 1 70 ? -10.542 24.927 -2.925 1.00 55.56 70 ASP A O 1
ATOM 568 N N . THR A 1 71 ? -10.105 23.207 -4.281 1.00 59.53 71 THR A N 1
ATOM 569 C CA . THR A 1 71 ? -11.262 22.402 -3.845 1.00 59.53 71 THR A CA 1
ATOM 570 C C . THR A 1 71 ? -10.849 21.066 -3.213 1.00 59.53 71 THR A C 1
ATOM 572 O O . THR A 1 71 ? -11.036 20.004 -3.813 1.00 59.53 71 THR A O 1
ATOM 575 N N . PRO A 1 72 ? -10.379 21.062 -1.947 1.00 62.66 72 PRO A N 1
ATOM 576 C CA . PRO A 1 72 ? -10.005 19.841 -1.219 1.00 62.66 72 PRO A CA 1
ATOM 577 C C . PRO A 1 72 ? -11.096 18.756 -1.217 1.00 62.66 72 PRO A C 1
ATOM 579 O O . PRO A 1 72 ? -10.818 17.563 -1.349 1.00 62.66 72 PRO A O 1
ATOM 582 N N . ASN A 1 73 ? -12.367 19.167 -1.160 1.00 66.81 73 ASN A N 1
ATOM 583 C CA . ASN A 1 73 ? -13.512 18.253 -1.214 1.00 66.81 73 ASN A CA 1
ATOM 584 C C . ASN A 1 73 ? -13.625 17.516 -2.559 1.00 66.81 73 ASN A C 1
ATOM 586 O O . ASN A 1 73 ? -14.067 16.366 -2.599 1.00 66.81 73 ASN A O 1
ATOM 590 N N . PHE A 1 74 ? -13.212 18.148 -3.662 1.00 71.19 74 PHE A N 1
ATOM 591 C CA . PHE A 1 74 ? -13.203 17.506 -4.972 1.00 71.19 74 PHE A CA 1
ATOM 592 C C . PHE A 1 74 ? -12.136 16.414 -5.027 1.00 71.19 74 PHE A C 1
ATOM 594 O O . PHE A 1 74 ? -12.466 15.282 -5.382 1.00 71.19 74 PHE A O 1
ATOM 601 N N . VAL A 1 75 ? -10.907 16.709 -4.591 1.00 72.25 75 VAL A N 1
ATOM 602 C CA . VAL A 1 75 ? -9.807 15.730 -4.499 1.00 72.25 75 VAL A CA 1
ATOM 603 C C . VAL A 1 75 ? -10.227 14.530 -3.656 1.00 72.25 75 VAL A C 1
ATOM 605 O O . VAL A 1 75 ? -10.135 13.390 -4.116 1.00 72.25 75 VAL A O 1
ATOM 608 N N . HIS A 1 76 ? -10.794 14.786 -2.473 1.00 74.94 76 HIS A N 1
ATOM 609 C CA . HIS A 1 76 ? -11.320 13.740 -1.600 1.00 74.94 76 HIS A CA 1
ATOM 610 C C . HIS A 1 76 ? -12.365 12.876 -2.321 1.00 74.94 76 HIS A C 1
ATOM 612 O O . HIS A 1 76 ? -12.273 11.652 -2.294 1.00 74.94 76 HIS A O 1
ATOM 618 N N . SER A 1 77 ? -13.320 13.490 -3.031 1.00 78.19 77 SER A N 1
ATOM 619 C CA . SER A 1 77 ? -14.358 12.758 -3.772 1.00 78.19 77 SER A CA 1
ATOM 620 C C . SER A 1 77 ? -13.810 11.915 -4.933 1.00 78.19 77 SER A C 1
ATOM 622 O O . SER A 1 77 ? -14.321 10.823 -5.188 1.00 78.19 77 SER A O 1
ATOM 624 N N . GLN A 1 78 ? -12.773 12.389 -5.632 1.00 82.50 78 GLN A N 1
ATOM 625 C CA . GLN A 1 78 ? -12.150 11.655 -6.737 1.00 82.50 78 GLN A CA 1
ATOM 626 C C . GLN A 1 78 ? -11.344 10.469 -6.215 1.00 82.50 78 GLN A C 1
ATOM 628 O O . GLN A 1 78 ? -11.519 9.350 -6.697 1.00 82.50 78 GLN A O 1
ATOM 633 N N . LEU A 1 79 ? -10.532 10.689 -5.179 1.00 82.81 79 LEU A N 1
ATOM 634 C CA . LEU A 1 79 ? -9.814 9.611 -4.502 1.00 82.81 79 LEU A CA 1
ATOM 635 C C . LEU A 1 79 ? -10.792 8.582 -3.936 1.00 82.81 79 LEU A C 1
ATOM 637 O O . LEU A 1 79 ? -10.572 7.384 -4.088 1.00 82.81 79 LEU A O 1
ATOM 641 N N . TYR A 1 80 ? -11.915 9.029 -3.370 1.00 81.31 80 TYR A N 1
ATOM 642 C CA . TYR A 1 80 ? -12.943 8.128 -2.859 1.00 81.31 80 TYR A CA 1
ATOM 643 C C . TYR A 1 80 ? -13.494 7.237 -3.976 1.00 81.31 80 TYR A C 1
ATOM 645 O O . TYR A 1 80 ? -13.529 6.022 -3.830 1.00 81.31 80 TYR A O 1
ATOM 653 N N . LYS A 1 81 ? -13.831 7.796 -5.143 1.00 82.81 81 LYS A N 1
ATOM 654 C CA . LYS A 1 81 ? -14.287 6.990 -6.291 1.00 82.81 81 LYS A CA 1
ATOM 655 C C . LYS A 1 81 ? -13.255 5.958 -6.747 1.00 82.81 81 LYS A C 1
ATOM 657 O O . LYS A 1 81 ? -13.638 4.837 -7.062 1.00 82.81 81 LYS A O 1
ATOM 662 N N . VAL A 1 82 ? -11.974 6.328 -6.786 1.00 84.56 82 VAL A N 1
ATOM 663 C CA . VAL A 1 82 ? -10.892 5.434 -7.231 1.00 84.56 82 VAL A CA 1
ATOM 664 C C . VAL A 1 82 ? -10.681 4.290 -6.240 1.00 84.56 82 VAL A C 1
ATOM 666 O O . VAL A 1 82 ? -10.681 3.128 -6.632 1.00 84.56 82 VAL A O 1
ATOM 669 N N . PHE A 1 83 ? -10.547 4.600 -4.951 1.00 84.12 83 PHE A N 1
ATOM 670 C CA . PHE A 1 83 ? -10.238 3.600 -3.925 1.00 84.12 83 PHE A CA 1
ATOM 671 C C . PHE A 1 83 ? -11.422 2.685 -3.581 1.00 84.12 83 PHE A C 1
ATOM 673 O O . PHE A 1 83 ? -11.215 1.593 -3.053 1.00 84.12 83 PHE A O 1
ATOM 680 N N . TYR A 1 84 ? -12.644 3.106 -3.911 1.00 82.56 84 TYR A N 1
ATOM 681 C CA . TYR A 1 84 ? -13.867 2.315 -3.766 1.00 82.56 84 TYR A CA 1
ATOM 682 C C . TYR A 1 84 ? -14.344 1.690 -5.090 1.00 82.56 84 TYR A C 1
ATOM 684 O O . TYR A 1 84 ? -15.477 1.217 -5.184 1.00 82.56 84 TYR A O 1
ATOM 692 N N . HIS A 1 85 ? -13.507 1.670 -6.128 1.00 80.19 85 HIS A N 1
ATOM 693 C CA . HIS A 1 85 ? -13.838 0.995 -7.379 1.00 80.19 85 HIS A CA 1
ATOM 694 C C . HIS A 1 85 ? -13.787 -0.533 -7.211 1.00 80.19 85 HIS A C 1
ATOM 696 O O . HIS A 1 85 ? -12.829 -1.059 -6.656 1.00 80.19 85 HIS A O 1
ATOM 702 N N . ASP A 1 86 ? -14.793 -1.259 -7.711 1.00 78.50 86 ASP A N 1
ATOM 703 C CA . ASP A 1 86 ? -14.878 -2.732 -7.646 1.00 78.50 86 ASP A CA 1
ATOM 704 C C . ASP A 1 86 ? -14.709 -3.338 -6.239 1.00 78.50 86 ASP A C 1
ATOM 706 O O . ASP A 1 86 ? -14.209 -4.458 -6.077 1.00 78.50 86 ASP A O 1
ATOM 710 N N . VAL A 1 87 ? -15.139 -2.604 -5.210 1.00 80.12 87 VAL A N 1
ATOM 711 C CA . VAL A 1 87 ? -15.144 -3.076 -3.823 1.00 80.12 87 VAL A CA 1
ATOM 712 C C . VAL A 1 87 ? -16.514 -3.606 -3.403 1.00 80.12 87 VAL A C 1
ATOM 714 O O . VAL A 1 87 ? -17.547 -3.235 -3.963 1.00 80.12 87 VAL A O 1
ATOM 717 N N . ASP A 1 88 ? -16.546 -4.456 -2.375 1.00 77.31 88 ASP A N 1
ATOM 718 C CA . ASP A 1 88 ? -17.805 -4.925 -1.795 1.00 77.31 88 ASP A CA 1
ATOM 719 C C . ASP A 1 88 ? -18.447 -3.825 -0.936 1.00 77.31 88 ASP A C 1
ATOM 721 O O . ASP A 1 88 ? -18.130 -3.654 0.243 1.00 77.31 88 ASP A O 1
ATOM 725 N N . THR A 1 89 ? -19.389 -3.092 -1.528 1.00 73.06 89 THR A N 1
ATOM 726 C CA . THR A 1 89 ? -20.109 -1.983 -0.881 1.00 73.06 89 THR A CA 1
ATOM 727 C C . THR A 1 89 ? -21.010 -2.416 0.277 1.00 73.06 89 THR A C 1
ATOM 729 O O . THR A 1 89 ? -21.524 -1.565 1.001 1.00 73.06 89 THR A O 1
ATOM 732 N N . ARG A 1 90 ? -21.206 -3.725 0.493 1.00 77.06 90 ARG A N 1
ATOM 733 C CA . ARG A 1 90 ? -21.981 -4.248 1.632 1.00 77.06 90 ARG A CA 1
ATOM 734 C C . ARG A 1 90 ? -21.199 -4.193 2.939 1.00 77.06 90 ARG A C 1
ATOM 736 O O . ARG A 1 90 ? -21.793 -4.331 4.010 1.00 77.06 90 ARG A O 1
ATOM 743 N N . ILE A 1 91 ? -19.878 -4.040 2.877 1.00 76.00 91 ILE A N 1
ATOM 744 C CA . ILE A 1 91 ? -19.056 -3.930 4.074 1.00 76.00 91 ILE A CA 1
ATOM 745 C C . ILE A 1 91 ? -19.088 -2.471 4.533 1.00 76.00 91 ILE A C 1
ATOM 747 O O . ILE A 1 91 ? -18.619 -1.573 3.843 1.00 76.00 91 ILE A O 1
ATOM 751 N N . ASN A 1 92 ? -19.670 -2.241 5.708 1.00 74.50 92 ASN A N 1
ATOM 752 C CA . ASN A 1 92 ? -19.712 -0.911 6.297 1.00 74.50 92 ASN A CA 1
ATOM 753 C C . ASN A 1 92 ? -18.361 -0.579 6.946 1.00 74.50 92 ASN A C 1
ATOM 755 O O . ASN A 1 92 ? -17.863 -1.378 7.751 1.00 74.50 92 ASN A O 1
ATOM 759 N N . PHE A 1 93 ? -17.809 0.589 6.629 1.00 73.06 93 PHE A N 1
ATOM 760 C CA . PHE A 1 93 ? -16.561 1.108 7.192 1.00 73.06 93 PHE A CA 1
ATOM 761 C C . PHE A 1 93 ? -16.805 2.447 7.887 1.00 73.06 93 PHE A C 1
ATOM 763 O O . PHE A 1 93 ? -17.804 3.111 7.598 1.00 73.06 93 PHE A O 1
ATOM 770 N N . PRO A 1 94 ? -15.897 2.868 8.781 1.00 70.69 94 PRO A N 1
ATOM 771 C CA . PRO A 1 94 ? -15.943 4.201 9.365 1.00 70.69 94 PRO A CA 1
ATOM 772 C C . PRO A 1 94 ? -16.033 5.290 8.285 1.00 70.69 94 PRO A C 1
ATOM 774 O O . PRO A 1 94 ? -15.418 5.192 7.220 1.00 70.69 94 PRO A O 1
ATOM 777 N N . SER A 1 95 ? -16.806 6.341 8.562 1.00 66.81 95 SER A N 1
ATOM 778 C CA . SER A 1 95 ? -16.936 7.489 7.660 1.00 66.81 95 SER A CA 1
ATOM 779 C C . SER A 1 95 ? -15.560 8.090 7.352 1.00 66.81 95 SER A C 1
ATOM 781 O O . SER A 1 95 ? -14.728 8.217 8.248 1.00 66.81 95 SER A O 1
ATOM 783 N N . ARG A 1 96 ? -15.322 8.463 6.085 1.00 70.06 96 ARG A N 1
ATOM 784 C CA . ARG A 1 96 ? -14.057 9.050 5.586 1.00 70.06 96 ARG A CA 1
ATOM 785 C C . ARG A 1 96 ? -12.824 8.132 5.671 1.00 70.06 96 ARG A C 1
ATOM 787 O O . ARG A 1 96 ? -11.699 8.601 5.522 1.00 70.06 96 ARG A O 1
ATOM 794 N N . TYR A 1 97 ? -13.019 6.826 5.853 1.00 82.56 97 TYR A N 1
ATOM 795 C CA . TYR A 1 97 ? -11.961 5.828 5.698 1.00 82.56 97 TYR A CA 1
ATOM 796 C C . TYR A 1 97 ? -11.578 5.676 4.216 1.00 82.56 97 TYR A C 1
ATOM 798 O O . TYR A 1 97 ? -12.458 5.593 3.360 1.00 82.56 97 TYR A O 1
ATOM 806 N N . PHE A 1 98 ? -10.286 5.594 3.894 1.00 87.06 98 PHE A N 1
ATOM 807 C CA . PHE A 1 98 ? -9.816 5.228 2.553 1.00 87.06 98 PHE A CA 1
ATOM 808 C C . PHE A 1 98 ? -9.214 3.826 2.594 1.00 87.06 98 PHE A C 1
ATOM 810 O O . PHE A 1 98 ? -8.154 3.656 3.198 1.00 87.06 98 PHE A O 1
ATOM 817 N N . PRO A 1 99 ? -9.856 2.820 1.979 1.00 89.62 99 PRO A N 1
ATOM 818 C CA . PRO A 1 99 ? -9.370 1.458 2.061 1.00 89.62 99 PRO A CA 1
ATOM 819 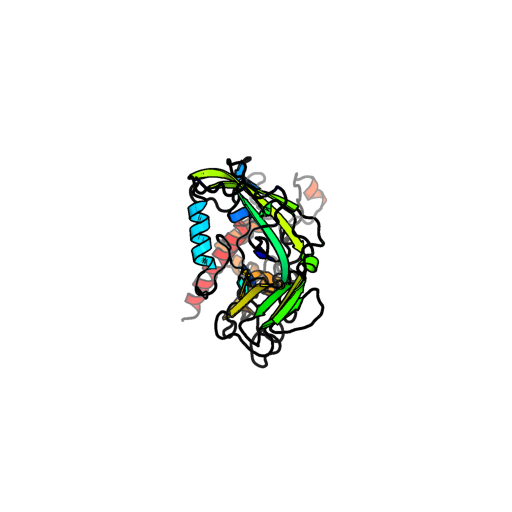C C . PRO A 1 99 ? -8.100 1.301 1.217 1.00 89.62 99 PRO A C 1
ATOM 821 O O . PRO A 1 99 ? -8.136 1.587 0.023 1.00 89.62 99 PRO A O 1
ATOM 824 N N . PRO A 1 100 ? -6.972 0.861 1.793 1.00 93.56 100 PRO A N 1
ATOM 825 C CA . PRO A 1 100 ? -5.767 0.590 1.026 1.00 93.56 100 PRO A CA 1
ATOM 826 C C . PRO A 1 100 ? -5.925 -0.650 0.134 1.00 93.56 100 PRO A C 1
ATOM 828 O O . PRO A 1 100 ? -6.723 -1.547 0.423 1.00 93.56 100 PRO A O 1
ATOM 831 N N . TRP A 1 101 ? -5.120 -0.707 -0.925 1.00 94.38 101 TRP A N 1
ATOM 832 C CA . TRP A 1 101 ? -5.070 -1.794 -1.901 1.00 94.38 101 TRP A CA 1
ATOM 833 C C . TRP A 1 101 ? -3.703 -2.457 -1.917 1.00 94.38 101 TRP A C 1
ATOM 835 O O . TRP A 1 101 ? -2.678 -1.784 -2.009 1.00 94.38 101 TRP A O 1
ATOM 845 N N . LEU A 1 102 ? -3.698 -3.784 -1.873 1.00 95.06 102 LEU A N 1
ATOM 846 C CA . LEU A 1 102 ? -2.508 -4.615 -1.915 1.00 95.06 102 LEU A CA 1
ATOM 847 C C . LEU A 1 102 ? -2.461 -5.449 -3.193 1.00 95.06 102 LEU A C 1
ATOM 849 O O . LEU A 1 102 ? -3.425 -6.119 -3.567 1.00 95.06 102 LEU A O 1
ATOM 853 N N . TYR A 1 103 ? -1.287 -5.458 -3.805 1.00 93.38 103 TYR A N 1
ATOM 854 C CA . TYR A 1 103 ? -0.981 -6.165 -5.036 1.00 93.38 103 TYR A CA 1
ATOM 855 C C . TYR A 1 103 ? 0.176 -7.125 -4.766 1.00 93.38 103 TYR A C 1
ATOM 857 O O . TYR A 1 103 ? 1.346 -6.738 -4.707 1.00 93.38 103 TYR A O 1
ATOM 865 N N . ILE A 1 104 ? -0.165 -8.394 -4.561 1.00 93.12 104 ILE A N 1
ATOM 866 C CA . ILE A 1 104 ? 0.793 -9.463 -4.275 1.00 93.12 104 ILE A CA 1
ATOM 867 C C . ILE A 1 104 ? 0.592 -10.630 -5.235 1.00 93.12 104 ILE A C 1
ATOM 869 O O . ILE A 1 104 ? -0.536 -11.002 -5.566 1.00 93.12 104 ILE A O 1
ATOM 873 N N . PHE A 1 105 ? 1.700 -11.217 -5.673 1.00 92.44 105 PHE A N 1
ATOM 874 C CA . PHE A 1 105 ? 1.681 -12.451 -6.445 1.00 92.44 105 PHE A CA 1
ATOM 875 C C . PHE A 1 105 ? 1.192 -13.602 -5.563 1.00 92.44 105 PHE A C 1
ATOM 877 O O . PHE A 1 105 ? 1.351 -13.578 -4.340 1.00 92.44 105 PHE A O 1
ATOM 884 N N . ALA A 1 106 ? 0.587 -14.614 -6.184 1.00 92.19 106 ALA A N 1
ATOM 885 C CA . ALA A 1 106 ? 0.411 -15.893 -5.514 1.00 92.19 106 ALA A CA 1
ATOM 886 C C . ALA A 1 106 ? 1.796 -16.481 -5.216 1.00 92.19 106 ALA A C 1
ATOM 888 O O . ALA A 1 106 ? 2.706 -16.309 -6.016 1.00 92.19 106 ALA A O 1
ATOM 889 N N . THR A 1 107 ? 1.961 -17.208 -4.123 1.00 89.56 107 THR A N 1
ATOM 890 C CA . THR A 1 107 ? 3.229 -17.792 -3.678 1.00 89.56 107 THR A CA 1
ATOM 891 C C . THR A 1 107 ? 3.137 -19.312 -3.729 1.00 89.56 107 THR A C 1
ATOM 893 O O . THR A 1 107 ? 2.098 -19.889 -3.389 1.00 89.56 107 THR A O 1
ATOM 896 N N . ASP A 1 108 ? 4.225 -19.952 -4.159 1.00 83.94 108 ASP A N 1
ATOM 897 C CA . ASP A 1 108 ? 4.388 -21.412 -4.225 1.00 83.94 108 ASP A CA 1
ATOM 898 C C . ASP A 1 108 ? 3.325 -22.131 -5.082 1.00 83.94 108 ASP A C 1
ATOM 900 O O . ASP A 1 108 ? 2.968 -23.289 -4.848 1.00 83.94 108 ASP A O 1
ATOM 904 N N . CYS A 1 109 ? 2.811 -21.450 -6.108 1.00 82.88 109 CYS A N 1
ATOM 905 C CA . CYS A 1 109 ? 1.852 -22.005 -7.056 1.00 82.88 109 CYS A CA 1
ATOM 906 C C . CYS A 1 109 ? 2.573 -22.467 -8.330 1.00 82.88 109 CYS A C 1
ATOM 908 O O . CYS A 1 109 ? 2.937 -21.662 -9.189 1.00 82.88 109 CYS A O 1
ATOM 910 N N . LYS A 1 110 ? 2.742 -23.787 -8.478 1.00 80.25 110 LYS A N 1
ATOM 911 C CA . LYS A 1 110 ? 3.384 -24.384 -9.660 1.00 80.25 110 LYS A CA 1
ATOM 912 C C . LYS A 1 110 ? 2.694 -23.955 -10.954 1.00 80.25 110 LYS A C 1
ATOM 914 O O . LYS A 1 110 ? 1.473 -24.040 -11.074 1.00 80.25 110 LYS A O 1
ATOM 919 N N . GLY A 1 111 ? 3.492 -23.546 -11.939 1.00 73.31 111 GLY A N 1
ATOM 920 C CA . GLY A 1 111 ? 2.997 -23.102 -13.246 1.00 73.31 111 GLY A CA 1
ATOM 921 C C . GLY A 1 111 ? 2.370 -21.702 -13.248 1.00 73.31 111 GLY A C 1
ATOM 922 O O . GLY A 1 111 ? 1.921 -21.253 -14.301 1.00 73.31 111 GLY A O 1
ATOM 923 N N . VAL A 1 112 ? 2.364 -20.999 -12.109 1.00 76.44 112 VAL A N 1
ATOM 924 C CA . VAL A 1 112 ? 1.929 -19.601 -12.016 1.00 76.44 112 VAL A CA 1
ATOM 925 C C . VAL A 1 112 ? 3.146 -18.693 -12.130 1.00 76.44 112 VAL A C 1
ATOM 927 O O . VAL A 1 112 ? 4.081 -18.749 -11.330 1.00 76.44 112 VAL A O 1
ATOM 930 N N . TYR A 1 113 ? 3.142 -17.843 -13.151 1.00 72.88 113 TYR A N 1
ATOM 931 C CA . TYR A 1 113 ? 4.273 -16.978 -13.463 1.00 72.88 113 TYR A CA 1
ATOM 932 C C . TYR A 1 113 ? 4.539 -15.965 -12.338 1.00 72.88 113 TYR A C 1
ATOM 934 O O . TYR A 1 113 ? 3.618 -15.325 -11.836 1.00 72.88 113 TYR A O 1
ATOM 942 N N . GLY A 1 114 ? 5.803 -15.837 -11.927 1.00 76.69 114 GLY A N 1
ATOM 943 C CA . GLY A 1 114 ? 6.216 -14.997 -10.797 1.00 76.69 114 GLY A CA 1
ATOM 944 C C . GLY A 1 114 ? 5.986 -15.620 -9.416 1.00 76.69 114 GLY A C 1
ATOM 945 O O . GLY A 1 114 ? 6.585 -15.157 -8.452 1.00 76.69 114 GLY A O 1
ATOM 946 N N . SER A 1 115 ? 5.205 -16.699 -9.303 1.00 79.38 115 SER A N 1
ATOM 947 C CA . SER A 1 115 ? 4.808 -17.254 -8.002 1.00 79.38 115 SER A CA 1
ATOM 948 C C . SER A 1 115 ? 5.942 -17.893 -7.200 1.00 79.38 115 SER A C 1
ATOM 950 O O . SER A 1 115 ? 5.942 -17.898 -5.969 1.00 79.38 115 SER A O 1
ATOM 952 N N . GLU A 1 116 ? 6.939 -18.414 -7.908 1.00 77.31 116 GLU A N 1
ATOM 953 C CA . GLU A 1 116 ? 8.104 -19.077 -7.327 1.00 77.31 116 GLU A CA 1
ATOM 954 C C . GLU A 1 116 ? 9.323 -18.153 -7.242 1.00 77.31 116 GLU A C 1
ATOM 956 O O . GLU A 1 116 ? 10.425 -18.629 -6.975 1.00 77.31 116 GLU A O 1
ATOM 961 N N . GLU A 1 117 ? 9.178 -16.843 -7.446 1.00 77.44 117 GLU A N 1
ATOM 962 C CA . GLU A 1 117 ? 10.321 -15.914 -7.482 1.00 77.44 117 GLU A CA 1
ATOM 963 C C . GLU A 1 117 ? 10.001 -14.560 -6.846 1.00 77.44 117 GLU A C 1
ATOM 965 O O . GLU A 1 117 ? 10.816 -14.019 -6.099 1.00 77.44 117 GLU A O 1
ATOM 970 N N . ILE A 1 118 ? 8.806 -14.029 -7.102 1.00 79.81 118 ILE A N 1
ATOM 971 C CA . ILE A 1 118 ? 8.424 -12.652 -6.802 1.00 79.81 118 ILE A CA 1
ATOM 972 C C . ILE A 1 118 ? 7.608 -12.621 -5.507 1.00 79.81 118 ILE A C 1
ATOM 974 O O . ILE A 1 118 ? 6.649 -13.368 -5.338 1.00 79.81 118 ILE A O 1
ATOM 978 N N . ASN A 1 119 ? 8.003 -11.747 -4.580 1.00 76.38 119 ASN A N 1
ATOM 979 C CA . ASN A 1 119 ? 7.268 -11.429 -3.351 1.00 76.38 119 ASN A CA 1
ATOM 980 C C . ASN A 1 119 ? 6.940 -12.648 -2.465 1.00 76.38 119 ASN A C 1
ATOM 982 O O . ASN A 1 119 ? 5.937 -12.649 -1.754 1.00 76.38 119 ASN A O 1
ATOM 986 N N . LYS A 1 120 ? 7.798 -13.681 -2.457 1.00 81.00 120 LYS A N 1
ATOM 987 C CA . LYS A 1 120 ? 7.586 -14.923 -1.680 1.00 81.00 120 LYS A CA 1
ATOM 988 C C . LYS A 1 120 ? 7.314 -14.696 -0.200 1.00 81.00 120 LYS A C 1
ATOM 990 O O . LYS A 1 120 ? 6.573 -15.442 0.426 1.00 81.00 120 LYS A O 1
ATOM 995 N N . GLN A 1 121 ? 7.952 -13.675 0.360 1.00 83.50 121 GLN A N 1
ATOM 996 C CA . GLN A 1 121 ? 7.818 -13.324 1.769 1.00 83.50 121 GLN A CA 1
ATOM 997 C C . GLN A 1 121 ? 6.516 -12.574 2.075 1.00 83.50 121 GLN A C 1
ATOM 999 O O . GLN A 1 121 ? 6.249 -12.291 3.241 1.00 83.50 121 GLN A O 1
ATOM 1004 N N . GLY A 1 122 ? 5.709 -12.282 1.053 1.00 88.81 122 GLY A N 1
ATOM 1005 C CA . GLY A 1 122 ? 4.498 -11.486 1.152 1.00 88.81 122 GLY A CA 1
ATOM 1006 C C . GLY A 1 122 ? 4.777 -10.008 1.367 1.00 88.81 122 GLY A C 1
ATOM 1007 O O . GLY A 1 122 ? 5.896 -9.524 1.201 1.00 88.81 122 GLY A O 1
ATOM 1008 N N . ALA A 1 123 ? 3.727 -9.303 1.765 1.00 92.88 123 ALA A N 1
ATOM 1009 C CA . ALA A 1 123 ? 3.782 -7.902 2.126 1.00 92.88 123 ALA A CA 1
ATOM 1010 C C . ALA A 1 123 ? 3.859 -7.746 3.641 1.00 92.88 123 ALA A C 1
ATOM 1012 O O . ALA A 1 123 ? 2.954 -8.183 4.350 1.00 92.88 123 ALA A O 1
ATOM 1013 N N . CYS A 1 124 ? 4.929 -7.117 4.125 1.00 92.75 124 CYS A N 1
ATOM 1014 C CA . CYS A 1 124 ? 5.047 -6.698 5.517 1.00 92.75 124 CYS A CA 1
ATOM 1015 C C . CYS A 1 124 ? 4.583 -5.245 5.644 1.00 92.75 124 CYS A C 1
ATOM 1017 O O . CYS A 1 124 ? 5.118 -4.371 4.957 1.00 92.75 124 CYS A O 1
ATOM 1019 N N . LEU A 1 125 ? 3.576 -5.012 6.482 1.00 94.69 125 LEU A N 1
ATOM 1020 C CA . LEU A 1 125 ? 2.897 -3.733 6.641 1.00 94.69 125 LEU A CA 1
ATOM 1021 C C . LEU A 1 125 ? 2.947 -3.265 8.099 1.00 94.69 125 LEU A C 1
ATOM 1023 O O . LEU A 1 125 ? 2.838 -4.041 9.055 1.00 94.69 125 LEU A O 1
ATOM 1027 N N . ASP A 1 126 ? 3.057 -1.955 8.245 1.00 94.56 126 ASP A N 1
ATOM 1028 C CA . ASP A 1 126 ? 2.805 -1.227 9.474 1.00 94.56 126 ASP A CA 1
ATOM 1029 C C . ASP A 1 126 ? 1.288 -1.137 9.711 1.00 94.56 126 ASP A C 1
ATOM 1031 O O . ASP A 1 126 ? 0.481 -1.115 8.774 1.00 94.56 126 ASP A O 1
ATOM 1035 N N . ILE A 1 127 ? 0.901 -1.028 10.979 1.00 96.44 127 ILE A N 1
ATOM 1036 C CA . ILE A 1 127 ? -0.473 -0.724 11.382 1.00 96.44 127 ILE A CA 1
ATOM 1037 C C . ILE A 1 127 ? -0.479 0.583 12.162 1.00 96.44 127 ILE A C 1
ATOM 1039 O O . ILE A 1 127 ? 0.304 0.766 13.098 1.00 96.44 127 ILE A O 1
ATOM 1043 N N . GLU A 1 128 ? -1.397 1.473 11.802 1.00 96.25 128 GLU A N 1
ATOM 1044 C CA . GLU A 1 128 ? -1.704 2.663 12.585 1.00 96.25 128 GLU A CA 1
ATOM 1045 C C . GLU A 1 128 ? -3.124 2.590 13.148 1.00 96.25 128 GLU A C 1
ATOM 1047 O O . GLU A 1 128 ? -4.066 2.213 12.451 1.00 96.25 128 GLU A O 1
ATOM 1052 N N . ILE A 1 129 ? -3.277 2.966 14.418 1.00 97.12 129 ILE A N 1
ATOM 1053 C CA . ILE A 1 129 ? -4.579 3.103 15.078 1.00 97.12 129 ILE A CA 1
ATOM 1054 C C . ILE A 1 129 ? -4.882 4.588 15.183 1.00 97.12 129 ILE A C 1
ATOM 1056 O O . ILE A 1 129 ? -4.135 5.305 15.847 1.00 97.12 129 ILE A O 1
ATOM 1060 N N . HIS A 1 130 ? -5.934 5.057 14.516 1.00 95.81 130 HIS A N 1
ATOM 1061 C CA . HIS A 1 130 ? -6.278 6.481 14.435 1.00 95.81 130 HIS A CA 1
ATOM 1062 C C . HIS A 1 130 ? -7.544 6.792 15.232 1.00 95.81 130 HIS A C 1
ATOM 1064 O O . HIS A 1 130 ? -8.554 6.107 15.081 1.00 95.81 130 HIS A O 1
ATOM 1070 N N . GLN A 1 131 ? -7.495 7.866 16.016 1.00 94.81 131 GLN A N 1
ATOM 1071 C CA . GLN A 1 131 ? -8.635 8.523 16.653 1.00 94.81 131 GLN A CA 1
ATOM 1072 C C . GLN A 1 131 ? -8.720 9.945 16.081 1.00 94.81 131 GLN A C 1
ATOM 1074 O O . GLN A 1 131 ? -7.975 10.837 16.496 1.00 94.81 131 GLN A O 1
ATOM 1079 N N . GLU A 1 132 ? -9.554 10.130 15.059 1.00 92.25 132 GLU A N 1
ATOM 1080 C CA . GLU A 1 132 ? -9.783 11.433 14.424 1.00 92.25 132 GLU A CA 1
ATOM 1081 C C . GLU A 1 132 ? -11.008 12.120 15.011 1.00 92.25 132 GLU A C 1
ATOM 1083 O O . GLU A 1 132 ? -12.024 11.473 15.243 1.00 92.25 132 GLU A O 1
ATOM 1088 N N . TYR A 1 133 ? -10.933 13.437 15.180 1.00 90.88 133 TYR A N 1
ATOM 1089 C CA . TYR A 1 133 ? -12.053 14.239 15.655 1.00 90.88 133 TYR A CA 1
ATOM 1090 C C . TYR A 1 133 ? -12.016 15.660 15.089 1.00 90.88 133 TYR A C 1
ATOM 1092 O O . TYR A 1 133 ? -10.982 16.149 14.619 1.00 90.88 133 TYR A O 1
ATOM 1100 N N . LEU A 1 134 ? -13.168 16.324 15.143 1.00 89.50 134 LEU A N 1
ATOM 1101 C CA . LEU A 1 134 ? -13.293 17.755 14.896 1.00 89.50 134 LEU A CA 1
ATOM 1102 C C . LEU A 1 134 ? -13.315 18.488 16.236 1.00 89.50 134 LEU A C 1
ATOM 1104 O O . LEU A 1 134 ? -14.002 18.067 17.165 1.00 89.50 134 LEU A O 1
ATOM 1108 N N . GLU A 1 135 ? -12.556 19.572 16.345 1.00 87.19 135 GLU A N 1
ATOM 1109 C CA . GLU A 1 135 ? -12.565 20.454 17.508 1.00 87.19 135 GLU A CA 1
ATOM 1110 C C . GLU A 1 135 ? -13.907 21.197 17.542 1.00 87.19 135 GLU A C 1
ATOM 1112 O O . GLU A 1 135 ? -14.076 22.242 16.914 1.00 87.19 135 GLU A O 1
ATOM 1117 N N . SER A 1 136 ? -14.895 20.597 18.210 1.00 75.12 136 SER A N 1
ATOM 1118 C CA . SER A 1 136 ? -16.227 21.181 18.340 1.00 75.12 136 SER A CA 1
ATOM 1119 C C . SER A 1 136 ? -16.150 22.537 19.037 1.00 75.12 136 SER A C 1
ATOM 1121 O O . SER A 1 136 ? -15.440 22.712 20.025 1.00 75.12 136 SER A O 1
ATOM 1123 N N . ILE A 1 137 ? -16.924 23.497 18.532 1.00 66.44 137 ILE A N 1
ATOM 1124 C CA . ILE A 1 137 ? -17.114 24.801 19.184 1.00 66.44 137 ILE A CA 1
ATOM 1125 C C . ILE A 1 137 ? -18.027 24.651 20.413 1.00 66.44 137 ILE A C 1
ATOM 1127 O O . ILE A 1 137 ? -18.023 25.497 21.306 1.00 66.44 137 ILE A O 1
ATOM 1131 N N . LYS A 1 138 ? -18.827 23.580 20.464 1.00 70.06 138 LYS A N 1
ATOM 1132 C CA . LYS A 1 138 ? -19.631 23.226 21.635 1.00 70.06 138 LYS A CA 1
ATOM 1133 C C . LYS A 1 138 ? -18.707 22.512 22.622 1.00 70.06 138 LYS A C 1
ATOM 1135 O O . LYS A 1 138 ? -17.939 21.648 22.209 1.00 70.06 138 LYS A O 1
ATOM 1140 N N . GLU A 1 139 ? -18.788 22.857 23.908 1.00 65.25 139 GLU A N 1
ATOM 1141 C CA . GLU A 1 139 ? -18.055 22.200 25.006 1.00 65.25 139 GLU A CA 1
ATOM 1142 C C . GLU A 1 139 ? -18.586 20.775 25.263 1.00 65.25 139 GLU A C 1
ATOM 1144 O O . GLU A 1 139 ? -19.026 20.420 26.355 1.00 65.25 139 GLU A O 1
ATOM 1149 N N . GLU A 1 140 ? -18.605 19.955 24.221 1.00 76.00 140 GLU A N 1
ATOM 1150 C CA . GLU A 1 140 ? -19.019 18.566 24.270 1.00 76.00 140 GLU A CA 1
ATOM 1151 C C . GLU A 1 140 ? -17.795 17.681 24.488 1.00 76.00 140 GLU A C 1
ATOM 1153 O O . GLU A 1 140 ? -16.685 17.949 24.018 1.00 76.00 140 GLU A O 1
ATOM 1158 N N . TYR A 1 141 ? -18.002 16.609 25.242 1.00 77.00 141 TYR A N 1
ATOM 1159 C CA . TYR A 1 141 ? -16.986 15.593 25.439 1.00 77.00 141 TYR A CA 1
ATOM 1160 C C . TYR A 1 141 ? -16.740 14.837 24.125 1.00 77.00 141 TYR A C 1
ATOM 1162 O O . TYR A 1 141 ? -17.676 14.314 23.525 1.00 77.00 141 TYR A O 1
ATOM 1170 N N . ILE A 1 142 ? -15.475 14.762 23.707 1.00 82.69 142 ILE A N 1
ATOM 1171 C CA . ILE A 1 142 ? -15.027 14.072 22.490 1.00 82.69 142 ILE A CA 1
ATOM 1172 C C . ILE A 1 142 ? -14.238 12.830 22.925 1.00 82.69 142 ILE A C 1
ATOM 1174 O O . ILE A 1 142 ? -13.100 12.959 23.379 1.00 82.69 142 ILE A O 1
ATOM 1178 N N . ASP A 1 143 ? -14.825 11.634 22.810 1.00 84.31 143 ASP A N 1
ATOM 1179 C CA . ASP A 1 143 ? -14.219 10.372 23.286 1.00 84.31 143 ASP A CA 1
ATOM 1180 C C . ASP A 1 143 ? -12.868 10.080 22.609 1.00 84.31 143 ASP A C 1
ATOM 1182 O O . ASP A 1 143 ? -11.940 9.578 23.243 1.00 84.31 143 ASP A O 1
ATOM 1186 N N . GLU A 1 144 ? -12.695 10.482 21.349 1.00 90.25 144 GLU A N 1
ATOM 1187 C CA . GLU A 1 144 ? -11.457 10.323 20.5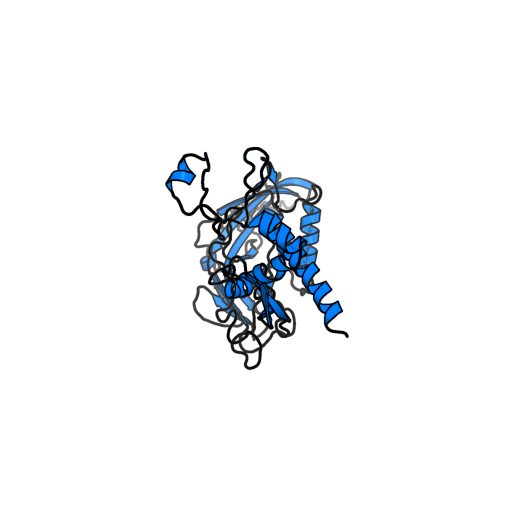80 1.00 90.25 144 GLU A CA 1
ATOM 1188 C C . GLU A 1 144 ? -10.272 11.117 21.154 1.00 90.25 144 GLU A C 1
ATOM 1190 O O . GLU A 1 144 ? -9.112 10.780 20.884 1.00 90.25 144 GLU A O 1
ATOM 1195 N N . LYS A 1 145 ? -10.526 12.146 21.978 1.00 91.31 145 LYS A N 1
ATOM 1196 C CA . LYS A 1 145 ? -9.463 12.850 22.715 1.00 91.31 145 LYS A CA 1
ATOM 1197 C C . LYS A 1 145 ? -8.878 11.987 23.825 1.00 91.31 145 LYS A C 1
ATOM 1199 O O . LYS A 1 145 ? -7.684 12.113 24.109 1.00 91.31 145 LYS A O 1
ATOM 1204 N N . GLU A 1 146 ? -9.642 11.052 24.377 1.00 91.81 146 GLU A N 1
ATOM 1205 C CA . GLU A 1 146 ? -9.151 10.136 25.398 1.00 91.81 146 GLU A CA 1
ATOM 1206 C C . GLU A 1 146 ? -8.307 9.010 24.794 1.00 91.81 146 GLU A C 1
ATOM 1208 O O . GLU A 1 146 ? -8.658 8.385 23.789 1.00 91.81 146 GLU A O 1
ATOM 1213 N N . ALA A 1 147 ? -7.177 8.717 25.436 1.00 93.69 147 ALA A N 1
ATOM 1214 C CA . ALA A 1 147 ? -6.283 7.653 24.996 1.00 93.69 147 ALA A CA 1
ATOM 1215 C C . ALA A 1 147 ? -6.972 6.282 25.053 1.00 93.69 147 ALA A C 1
ATOM 1217 O O . ALA A 1 147 ? -7.695 5.974 26.003 1.00 93.69 147 ALA A O 1
ATOM 1218 N N . LEU A 1 148 ? -6.714 5.438 24.053 1.00 94.44 148 LEU A N 1
ATOM 1219 C CA . LEU A 1 148 ? -7.100 4.029 24.109 1.00 94.44 148 LEU A CA 1
ATOM 1220 C C . LEU A 1 148 ? -6.323 3.331 25.231 1.00 94.44 148 LEU A C 1
ATOM 1222 O O . LEU A 1 148 ? -5.168 3.663 25.502 1.00 94.44 148 LEU A O 1
ATOM 1226 N N . THR A 1 149 ? -6.957 2.356 25.877 1.00 92.38 149 THR A N 1
ATOM 1227 C CA . THR A 1 149 ? -6.383 1.604 26.999 1.00 92.38 149 THR A CA 1
ATOM 1228 C C . THR A 1 149 ? -6.515 0.106 26.775 1.00 92.38 149 THR A C 1
ATOM 1230 O O . THR A 1 149 ? -7.341 -0.349 25.978 1.00 92.38 149 THR A O 1
ATOM 1233 N N . ASP A 1 150 ? -5.708 -0.676 27.494 1.00 91.69 150 ASP A N 1
ATOM 1234 C CA . ASP A 1 150 ? -5.914 -2.118 27.560 1.00 91.69 150 ASP A CA 1
ATOM 1235 C C . ASP A 1 150 ? -7.164 -2.421 28.393 1.00 91.69 150 ASP A C 1
ATOM 1237 O O . ASP A 1 150 ? -7.158 -2.388 29.623 1.00 91.69 150 ASP A O 1
ATOM 1241 N N . ASN A 1 151 ? -8.273 -2.645 27.698 1.00 90.19 151 ASN A N 1
ATOM 1242 C CA . ASN A 1 151 ? -9.584 -2.879 28.291 1.00 90.19 151 ASN A CA 1
ATOM 1243 C C . ASN A 1 151 ? -10.192 -4.222 27.846 1.00 90.19 151 ASN A C 1
ATOM 1245 O O . ASN A 1 151 ? -11.410 -4.421 27.960 1.00 90.19 151 ASN A O 1
ATOM 1249 N N . GLY A 1 152 ? -9.355 -5.118 27.309 1.00 92.56 152 GLY A N 1
ATOM 1250 C CA . GLY A 1 152 ? -9.770 -6.402 26.740 1.00 92.56 152 GLY A CA 1
ATOM 1251 C C . GLY A 1 152 ? -10.358 -6.321 25.326 1.00 92.56 152 GLY A C 1
ATOM 1252 O O . GLY A 1 152 ? -11.001 -7.275 24.890 1.00 92.56 152 GLY A O 1
ATOM 1253 N N . THR A 1 153 ? -10.181 -5.205 24.608 1.00 96.12 153 THR A N 1
ATOM 1254 C CA . THR A 1 153 ? -10.536 -5.126 23.181 1.00 96.12 153 THR A CA 1
ATOM 1255 C C . THR A 1 153 ? -9.583 -5.979 22.343 1.00 96.12 153 THR A C 1
ATOM 1257 O O . THR A 1 153 ? -8.361 -5.867 22.455 1.00 96.12 153 THR A O 1
ATOM 1260 N N . ILE A 1 154 ? -10.151 -6.806 21.469 1.00 97.81 154 ILE A N 1
ATOM 1261 C CA . ILE A 1 154 ? -9.445 -7.697 20.545 1.00 97.81 154 ILE A CA 1
ATOM 1262 C C . ILE A 1 154 ? -9.758 -7.272 19.111 1.00 97.81 154 ILE A C 1
ATOM 1264 O O . ILE A 1 154 ? -10.926 -7.122 18.743 1.00 97.81 154 ILE A O 1
ATOM 1268 N N . LEU A 1 155 ? -8.716 -7.131 18.295 1.00 98.25 155 LEU A N 1
ATOM 1269 C CA . LEU A 1 155 ? -8.803 -6.938 16.853 1.00 98.25 155 LEU A CA 1
ATOM 1270 C C . LEU A 1 155 ? -8.764 -8.300 16.158 1.00 98.25 155 LEU A C 1
ATOM 1272 O O . LEU A 1 155 ? -7.784 -9.035 16.268 1.00 98.25 155 LEU A O 1
ATOM 1276 N N . GLN A 1 156 ? -9.830 -8.637 15.439 1.00 98.00 156 GLN A N 1
ATOM 1277 C CA . GLN A 1 156 ? -9.884 -9.801 14.563 1.00 98.00 156 GLN A CA 1
ATOM 1278 C C . GLN A 1 156 ? -9.625 -9.363 13.124 1.00 98.00 156 GLN A C 1
ATOM 1280 O O . GLN A 1 156 ? -10.423 -8.621 12.551 1.00 98.00 156 GLN A O 1
ATOM 1285 N N . PHE A 1 157 ? -8.539 -9.862 12.544 1.00 98.31 157 PHE A N 1
ATOM 1286 C CA . PHE A 1 157 ? -8.239 -9.758 11.122 1.00 98.31 157 PHE A CA 1
ATOM 1287 C C . PHE A 1 157 ? -8.763 -11.022 10.444 1.00 98.31 157 PHE A C 1
ATOM 1289 O O . PHE A 1 157 ? -8.453 -12.138 10.867 1.00 98.31 157 PHE A O 1
ATOM 1296 N N . GLU A 1 158 ? -9.589 -10.865 9.419 1.00 98.06 158 GLU A N 1
ATOM 1297 C CA . GLU A 1 158 ? -10.223 -11.987 8.729 1.00 98.06 158 GLU A CA 1
ATOM 1298 C C . GLU A 1 158 ? -10.162 -11.779 7.222 1.00 98.06 158 GLU A C 1
ATOM 1300 O O . GLU A 1 158 ? -10.750 -10.833 6.693 1.00 98.06 158 GLU A O 1
ATOM 1305 N N . ALA A 1 159 ? -9.438 -12.663 6.538 1.00 98.12 159 ALA A N 1
ATOM 1306 C CA . ALA A 1 159 ? -9.383 -12.671 5.090 1.00 98.12 159 ALA A CA 1
ATOM 1307 C C . ALA A 1 159 ? -10.636 -13.317 4.486 1.00 98.12 159 ALA A C 1
ATOM 1309 O O . ALA A 1 159 ? -11.146 -14.319 4.990 1.00 98.12 159 ALA A O 1
ATOM 1310 N N . SER A 1 160 ? -11.105 -12.788 3.359 1.00 97.00 160 SER A N 1
ATOM 1311 C CA . SER A 1 160 ? -12.268 -13.320 2.641 1.00 97.00 160 SER A CA 1
ATOM 1312 C C . SER A 1 160 ? -11.985 -14.627 1.894 1.00 97.00 160 SER A C 1
ATOM 1314 O O . SER A 1 160 ? -12.915 -15.380 1.603 1.00 97.00 160 SER A O 1
ATOM 1316 N N . ASN A 1 161 ? -10.714 -14.932 1.622 1.00 97.25 161 ASN A N 1
ATOM 1317 C CA . ASN A 1 161 ? -10.281 -16.081 0.828 1.00 97.25 161 ASN A CA 1
ATOM 1318 C C . ASN A 1 161 ? -9.292 -16.964 1.608 1.00 97.25 161 ASN A C 1
ATOM 1320 O O . ASN A 1 161 ? -8.423 -16.451 2.306 1.00 97.25 161 ASN A O 1
ATOM 1324 N N . GLU A 1 162 ? -9.397 -18.290 1.462 1.00 96.75 162 GLU A N 1
ATOM 1325 C CA . GLU A 1 162 ? -8.491 -19.256 2.109 1.00 96.75 162 GLU A CA 1
ATOM 1326 C C . GLU A 1 162 ? -7.036 -19.114 1.666 1.00 96.75 162 GLU A C 1
ATOM 1328 O O . GLU A 1 162 ? -6.138 -19.458 2.434 1.00 96.75 162 GLU A O 1
ATOM 1333 N N . ASN A 1 163 ? -6.787 -18.597 0.463 1.00 96.50 163 ASN A N 1
ATOM 1334 C CA . ASN A 1 163 ? -5.430 -18.430 -0.049 1.00 96.50 163 ASN A CA 1
ATOM 1335 C C . ASN A 1 163 ? -4.709 -17.228 0.576 1.00 96.50 163 ASN A C 1
ATOM 1337 O O . ASN A 1 163 ? -3.498 -17.099 0.456 1.00 96.50 163 ASN A O 1
ATOM 1341 N N . ILE A 1 164 ? -5.428 -16.338 1.260 1.00 97.75 164 ILE A N 1
ATOM 1342 C CA . ILE A 1 164 ? -4.829 -15.182 1.924 1.00 97.75 164 ILE A CA 1
ATOM 1343 C C . ILE A 1 164 ? -4.459 -15.594 3.344 1.00 97.75 164 ILE A C 1
ATOM 1345 O O . ILE A 1 164 ? -5.319 -15.938 4.158 1.00 97.75 164 ILE A O 1
ATOM 1349 N N . LYS A 1 165 ? -3.160 -15.572 3.631 1.00 96.88 165 LYS A N 1
ATOM 1350 C CA . LYS A 1 165 ? -2.582 -15.933 4.922 1.00 96.88 165 LYS A CA 1
ATOM 1351 C C . LYS A 1 165 ? -2.031 -14.697 5.610 1.00 96.88 165 LYS A C 1
ATOM 1353 O O . LYS A 1 165 ? -1.340 -13.883 5.000 1.00 96.88 165 LYS A O 1
ATOM 1358 N N . ILE A 1 166 ? -2.339 -14.594 6.891 1.00 97.56 166 ILE A N 1
ATOM 1359 C CA . ILE A 1 166 ? -1.995 -13.486 7.764 1.00 97.56 166 ILE A CA 1
ATOM 1360 C C . ILE A 1 166 ? -1.067 -14.014 8.853 1.00 97.56 166 ILE A C 1
ATOM 1362 O O . ILE A 1 166 ? -1.315 -15.065 9.448 1.00 97.56 166 ILE A O 1
ATOM 1366 N N . SER A 1 167 ? -0.013 -13.257 9.122 1.00 96.88 167 SER A N 1
ATOM 1367 C CA . SER A 1 167 ? 0.815 -13.388 10.317 1.00 96.88 167 SER A CA 1
ATOM 1368 C C . SER A 1 167 ? 0.943 -12.018 10.973 1.00 96.88 167 SER A C 1
ATOM 1370 O O . SER A 1 167 ? 0.926 -10.997 10.287 1.00 96.88 167 SER A O 1
ATOM 1372 N N . THR A 1 168 ? 1.069 -11.978 12.290 1.00 96.38 168 THR A N 1
ATOM 1373 C CA . THR A 1 168 ? 1.217 -10.738 13.069 1.00 96.38 168 THR A CA 1
ATOM 1374 C C . THR A 1 168 ? 2.512 -10.791 13.852 1.00 96.38 168 THR A C 1
ATOM 1376 O O . THR A 1 168 ? 2.900 -11.858 14.328 1.00 96.38 168 THR A O 1
ATOM 1379 N N . PHE A 1 169 ? 3.184 -9.646 13.979 1.00 93.19 169 PHE A N 1
ATOM 1380 C CA . PHE A 1 169 ? 4.402 -9.506 14.787 1.00 93.19 169 PHE A CA 1
ATOM 1381 C C . PHE A 1 169 ? 5.468 -10.579 14.483 1.00 93.19 169 PHE A C 1
ATOM 1383 O O . PHE A 1 169 ? 6.118 -11.085 15.391 1.00 93.19 169 PHE A O 1
ATOM 1390 N N . ASP A 1 170 ? 5.591 -10.961 13.205 1.00 81.94 170 ASP A N 1
ATOM 1391 C CA . ASP A 1 170 ? 6.508 -11.993 12.694 1.00 81.94 170 ASP A CA 1
ATOM 1392 C C . ASP A 1 170 ? 6.395 -13.392 13.341 1.00 81.94 170 ASP A C 1
ATOM 1394 O O . ASP A 1 170 ? 7.294 -14.225 13.226 1.00 81.94 170 ASP A O 1
ATOM 1398 N N . ASN A 1 171 ? 5.246 -13.718 13.937 1.00 88.19 171 ASN A N 1
ATOM 1399 C CA . ASN A 1 171 ? 4.997 -15.011 14.587 1.00 88.19 171 ASN A CA 1
ATOM 1400 C C . ASN A 1 171 ? 4.677 -16.170 13.608 1.00 88.19 171 ASN A C 1
ATOM 1402 O O . ASN A 1 171 ? 4.324 -17.264 14.048 1.00 88.19 171 ASN A O 1
ATOM 1406 N N . ASN A 1 172 ? 4.799 -15.956 12.289 1.00 85.62 172 ASN A N 1
ATOM 1407 C CA . ASN A 1 172 ? 4.654 -16.964 11.221 1.00 85.62 172 ASN A CA 1
ATOM 1408 C C . ASN A 1 172 ? 3.386 -17.850 11.295 1.00 85.62 172 ASN A C 1
ATOM 1410 O O . ASN A 1 172 ? 3.415 -19.009 10.876 1.00 85.62 172 ASN A O 1
ATOM 1414 N N . GLN A 1 173 ? 2.265 -17.325 11.802 1.00 92.00 173 GLN A N 1
ATOM 1415 C CA . GLN A 1 173 ? 1.029 -18.097 11.990 1.00 92.00 173 GLN A CA 1
ATOM 1416 C C . GLN A 1 173 ? 0.408 -18.560 10.665 1.00 92.00 173 GLN A C 1
ATOM 1418 O O . GLN A 1 173 ? -0.134 -19.661 10.591 1.00 92.00 173 GLN A O 1
ATOM 1423 N N . ASN A 1 174 ? 0.494 -17.729 9.622 1.00 93.12 174 ASN A N 1
ATOM 1424 C CA . ASN A 1 174 ? 0.001 -18.006 8.272 1.00 93.12 174 ASN A CA 1
ATOM 1425 C C . ASN A 1 174 ? -1.442 -18.545 8.236 1.00 93.12 174 ASN A C 1
ATOM 1427 O O . ASN A 1 174 ? -1.738 -19.552 7.586 1.00 93.12 174 ASN A O 1
ATOM 1431 N N . THR A 1 175 ? -2.363 -17.857 8.913 1.00 96.19 175 THR A N 1
ATOM 1432 C CA . THR A 1 175 ? -3.776 -18.254 9.014 1.00 96.19 175 THR A CA 1
ATOM 1433 C C . THR A 1 175 ? -4.689 -17.316 8.228 1.00 96.19 175 THR A C 1
ATOM 1435 O O . THR A 1 175 ? -4.352 -16.167 7.967 1.00 96.19 175 THR A O 1
ATOM 1438 N N . LYS A 1 176 ? -5.887 -17.783 7.854 1.00 97.19 176 LYS A N 1
ATOM 1439 C CA . LYS A 1 176 ? -6.909 -16.927 7.222 1.00 97.19 176 LYS A CA 1
ATOM 1440 C C . LYS A 1 176 ? -7.464 -15.867 8.183 1.00 97.19 176 LYS A C 1
ATOM 1442 O O . LYS A 1 176 ? -7.879 -14.790 7.761 1.00 97.19 176 LYS A O 1
ATOM 1447 N N . SER A 1 177 ? -7.509 -16.185 9.476 1.00 97.81 177 SER A N 1
ATOM 1448 C CA . SER A 1 177 ? -7.980 -15.274 10.513 1.00 97.81 177 SER A CA 1
ATOM 1449 C C . SER A 1 177 ? -7.075 -15.316 11.733 1.00 97.81 177 SER A C 1
ATOM 1451 O O . SER A 1 177 ? -6.611 -16.386 12.139 1.00 97.81 177 SER A O 1
ATOM 1453 N N . ILE A 1 178 ? -6.839 -14.142 12.313 1.00 97.62 178 ILE A N 1
ATOM 1454 C CA . ILE A 1 178 ? -6.029 -13.964 13.510 1.00 97.62 178 ILE A CA 1
ATOM 1455 C C . ILE A 1 178 ? -6.662 -12.934 14.442 1.00 97.62 178 ILE A C 1
ATOM 1457 O O . ILE A 1 178 ? -7.331 -11.998 14.001 1.00 97.62 178 ILE A O 1
ATOM 1461 N N . LYS A 1 179 ? -6.468 -13.133 15.744 1.00 97.69 179 LYS A N 1
ATOM 1462 C CA . LYS A 1 179 ? -6.958 -12.258 16.806 1.00 97.69 179 LYS A CA 1
ATOM 1463 C C . LYS A 1 179 ? -5.778 -11.723 17.592 1.00 97.69 179 LYS A C 1
ATOM 1465 O O . LYS A 1 179 ? -4.965 -12.509 18.063 1.00 97.69 179 LYS A O 1
ATOM 1470 N N . GLU A 1 180 ? -5.735 -10.412 17.767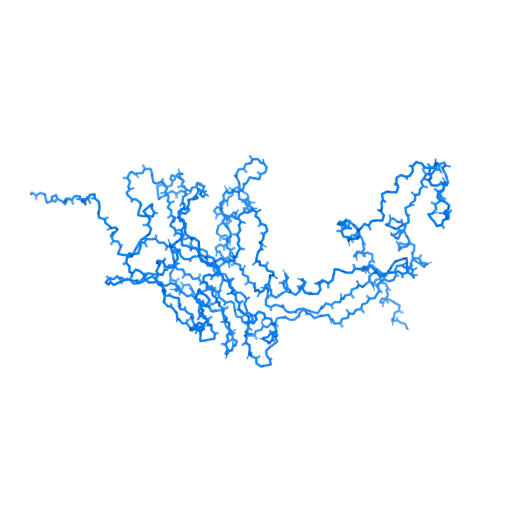 1.00 97.94 180 GLU A N 1
ATOM 1471 C CA . GLU A 1 180 ? -4.686 -9.730 18.515 1.00 97.94 180 GLU A CA 1
ATOM 1472 C C . GLU A 1 180 ? -5.296 -8.730 19.501 1.00 97.94 180 GLU A C 1
ATOM 1474 O O . GLU A 1 180 ? -6.191 -7.969 19.120 1.00 97.94 180 GLU A O 1
ATOM 1479 N N . PRO A 1 181 ? -4.836 -8.687 20.761 1.00 97.31 181 PRO A N 1
ATOM 1480 C CA . PRO A 1 181 ? -5.203 -7.624 21.688 1.00 97.31 181 PRO A CA 1
ATOM 1481 C C . PRO A 1 181 ? -4.876 -6.238 21.119 1.00 97.31 181 PRO A C 1
ATOM 1483 O O . PRO A 1 181 ? -3.792 -6.022 20.572 1.00 97.31 181 PRO A O 1
ATOM 1486 N N . LEU A 1 182 ? -5.776 -5.265 21.303 1.00 97.56 182 LEU A N 1
ATOM 1487 C CA . LEU A 1 182 ? -5.529 -3.869 20.917 1.00 97.56 182 LEU A CA 1
ATOM 1488 C C . LEU A 1 182 ? -4.256 -3.318 21.584 1.00 97.56 182 LEU A C 1
ATOM 1490 O O . LEU A 1 182 ? -3.521 -2.549 20.963 1.00 97.56 182 LEU A O 1
ATOM 1494 N N . SER A 1 183 ? -3.956 -3.761 22.811 1.00 96.69 183 SER A N 1
ATOM 1495 C CA . SER A 1 183 ? -2.755 -3.391 23.569 1.00 96.69 183 SER A CA 1
ATOM 1496 C C . SER A 1 183 ? -1.444 -3.674 22.829 1.00 96.69 183 SER A C 1
ATOM 1498 O O . SER A 1 183 ? -0.489 -2.910 22.984 1.00 96.69 183 SER A O 1
ATOM 1500 N N . ASN A 1 184 ? -1.403 -4.666 21.931 1.00 97.25 184 ASN A N 1
ATOM 1501 C CA . ASN A 1 184 ? -0.221 -4.938 21.106 1.00 97.25 184 ASN A CA 1
ATOM 1502 C C . ASN A 1 184 ? 0.093 -3.808 20.107 1.00 97.25 184 ASN A C 1
ATOM 1504 O O . ASN A 1 184 ? 1.256 -3.642 19.722 1.00 97.25 184 ASN A O 1
ATOM 1508 N N . PHE A 1 185 ? -0.915 -3.017 19.722 1.00 97.19 185 PHE A N 1
ATOM 1509 C CA . PHE A 1 185 ? -0.806 -1.917 18.756 1.00 97.19 185 PHE A CA 1
ATOM 1510 C C . PHE A 1 185 ? -0.710 -0.535 19.410 1.00 97.19 185 PHE A C 1
ATOM 1512 O O . PHE A 1 185 ? -0.151 0.377 18.808 1.00 97.19 185 PHE A O 1
ATOM 1519 N N . ILE A 1 186 ? -1.224 -0.377 20.6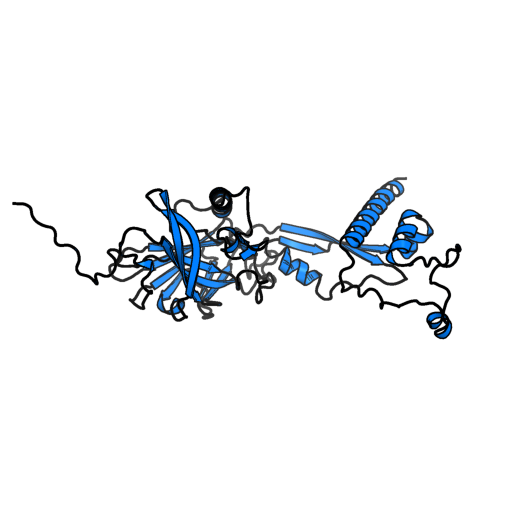35 1.00 96.44 186 ILE A N 1
ATOM 1520 C CA . ILE A 1 186 ? -1.205 0.899 21.376 1.00 96.44 186 ILE A CA 1
ATOM 1521 C C . ILE A 1 186 ? -0.077 0.988 22.416 1.00 96.44 186 ILE A C 1
ATOM 1523 O O . ILE A 1 186 ? -0.018 1.944 23.181 1.00 96.44 186 ILE A O 1
ATOM 1527 N N . ASN A 1 187 ? 0.841 0.015 22.441 1.00 92.19 187 ASN A N 1
ATOM 1528 C CA . ASN A 1 187 ? 2.030 0.013 23.308 1.00 92.19 187 ASN A CA 1
ATOM 1529 C C . ASN A 1 187 ? 3.149 0.974 22.855 1.00 92.19 187 ASN A C 1
ATOM 1531 O O . ASN A 1 187 ? 4.244 0.952 23.415 1.00 92.19 187 ASN A O 1
ATOM 1535 N N . SER A 1 188 ? 2.895 1.796 21.836 1.00 89.88 188 SER A N 1
ATOM 1536 C CA . SER A 1 188 ? 3.774 2.880 21.399 1.00 89.88 188 SER A CA 1
ATOM 1537 C C . SER A 1 188 ? 3.342 4.220 21.995 1.00 89.88 188 SER A C 1
ATOM 1539 O O . SER A 1 188 ? 2.227 4.367 22.493 1.00 89.88 188 SER A O 1
ATOM 1541 N N . ASN A 1 189 ? 4.180 5.247 21.833 1.00 92.75 189 ASN A N 1
ATOM 1542 C CA . ASN A 1 189 ? 3.759 6.622 22.099 1.00 92.75 189 ASN A CA 1
ATOM 1543 C C . ASN A 1 189 ? 2.495 6.965 21.294 1.00 92.75 189 ASN A C 1
ATOM 1545 O O . ASN A 1 189 ? 2.394 6.629 20.108 1.00 92.75 189 ASN A O 1
ATOM 1549 N N . ARG A 1 190 ? 1.553 7.648 21.952 1.00 96.38 190 ARG A N 1
ATOM 1550 C CA . ARG A 1 190 ? 0.396 8.270 21.307 1.00 96.38 190 ARG A CA 1
ATOM 1551 C C . ARG A 1 190 ? 0.846 9.597 20.709 1.00 96.38 190 ARG A C 1
ATOM 1553 O O . ARG A 1 190 ? 1.269 10.492 21.436 1.00 96.38 190 ARG A O 1
ATOM 1560 N N . ASN A 1 191 ? 0.763 9.716 19.395 1.00 96.12 191 ASN A N 1
ATOM 1561 C CA . ASN A 1 191 ? 1.180 10.906 18.663 1.00 96.12 191 ASN A CA 1
ATOM 1562 C C . ASN A 1 191 ? -0.029 11.787 18.360 1.00 96.12 191 ASN A C 1
ATOM 1564 O O . ASN A 1 191 ? -1.146 11.285 18.251 1.00 96.12 191 ASN A O 1
ATOM 1568 N N . PHE A 1 192 ? 0.204 13.087 18.203 1.00 95.69 192 PHE A N 1
ATOM 1569 C CA . PHE A 1 192 ? -0.817 14.068 17.845 1.00 95.69 192 PHE A CA 1
ATOM 1570 C C . PHE A 1 192 ? -0.479 14.732 16.511 1.00 95.69 192 PHE A C 1
ATOM 1572 O O . PHE A 1 192 ? 0.680 15.063 16.258 1.00 95.69 192 PHE A O 1
ATOM 1579 N N . MET A 1 193 ? -1.492 14.954 15.676 1.00 93.44 193 MET A N 1
ATOM 1580 C CA . MET A 1 193 ? -1.358 15.639 14.396 1.00 93.44 193 MET A CA 1
ATOM 1581 C C . MET A 1 193 ? -2.549 16.565 14.148 1.00 93.44 193 MET A C 1
ATOM 1583 O O . MET A 1 193 ? -3.703 16.141 14.223 1.00 93.44 193 MET A O 1
ATOM 1587 N N . LYS A 1 194 ? -2.257 17.822 13.795 1.00 92.88 194 LYS A N 1
ATOM 1588 C CA . LYS A 1 194 ? -3.246 18.750 13.237 1.00 92.88 194 LYS A CA 1
ATOM 1589 C C . LYS A 1 194 ? -3.384 18.480 11.743 1.00 92.88 194 LYS A C 1
ATOM 1591 O O . LYS A 1 194 ? -2.406 18.645 11.014 1.00 92.88 194 LYS A O 1
ATOM 1596 N N . LEU A 1 195 ? -4.571 18.078 11.302 1.00 89.50 195 LEU A N 1
ATOM 1597 C CA . LEU A 1 195 ? -4.847 17.705 9.911 1.00 89.50 195 LEU A CA 1
ATOM 1598 C C . LEU A 1 195 ? -5.342 18.884 9.064 1.00 89.50 195 LEU A C 1
ATOM 1600 O O . LEU A 1 195 ? -5.386 18.777 7.847 1.00 89.50 195 LEU A O 1
ATOM 1604 N N . GLY A 1 196 ? -5.691 20.013 9.683 1.00 87.19 196 GLY A N 1
ATOM 1605 C CA . GLY A 1 196 ? -6.140 21.218 8.988 1.00 87.19 196 GLY A CA 1
ATOM 1606 C C . GLY A 1 196 ? -7.524 21.656 9.446 1.00 87.19 196 GLY A C 1
ATOM 1607 O O . GLY A 1 196 ? -7.878 21.473 10.609 1.00 87.19 196 GLY A O 1
ATOM 1608 N N . LEU A 1 197 ? -8.285 22.258 8.536 1.00 86.38 197 LEU A N 1
ATOM 1609 C CA . LEU A 1 197 ? -9.629 22.766 8.796 1.00 86.38 197 LEU A CA 1
ATOM 1610 C C . LEU A 1 197 ? -10.668 21.944 8.037 1.00 86.38 197 LEU A C 1
ATOM 1612 O O . LEU A 1 197 ? -10.401 21.456 6.940 1.00 86.38 197 LEU A O 1
ATOM 1616 N N . ASP A 1 198 ? -11.852 21.811 8.621 1.00 84.00 198 ASP A N 1
ATOM 1617 C CA . ASP A 1 198 ? -12.990 21.114 8.027 1.00 84.00 198 ASP A CA 1
ATOM 1618 C C . ASP A 1 198 ? -14.306 21.702 8.544 1.00 84.00 198 ASP A C 1
ATOM 1620 O O . ASP A 1 198 ? -14.301 22.543 9.440 1.00 84.00 198 ASP A O 1
ATOM 1624 N N . TYR A 1 199 ? -15.430 21.270 7.988 1.00 83.50 199 TYR A N 1
ATOM 1625 C CA . TYR A 1 199 ? -16.753 21.702 8.408 1.00 83.50 199 TYR A CA 1
ATOM 1626 C C . TYR A 1 199 ? -17.388 20.700 9.376 1.00 83.50 199 TYR A C 1
ATOM 1628 O O . TYR A 1 199 ? -17.431 19.497 9.097 1.00 83.50 199 TYR A O 1
ATOM 1636 N N . ASP A 1 200 ? -17.902 21.206 10.497 1.00 84.62 200 ASP A N 1
ATOM 1637 C CA . ASP A 1 200 ? -18.752 20.443 11.414 1.00 84.62 200 ASP A CA 1
ATOM 1638 C C . ASP A 1 200 ? -20.182 20.255 10.862 1.00 84.62 200 ASP A C 1
ATOM 1640 O O . ASP A 1 200 ? -20.515 20.675 9.748 1.00 84.62 200 ASP A O 1
ATOM 1644 N N . GLU A 1 201 ? -21.046 19.606 11.645 1.00 82.25 201 GLU A N 1
ATOM 1645 C CA . GLU A 1 201 ? -22.452 19.363 11.289 1.00 82.25 201 GLU A CA 1
ATOM 1646 C C . GLU A 1 201 ? -23.254 20.662 11.080 1.00 82.25 201 GLU A C 1
ATOM 1648 O O . GLU A 1 201 ? -24.173 20.701 10.259 1.00 82.25 201 GLU A O 1
ATOM 1653 N N . ASP A 1 202 ? -22.854 21.745 11.754 1.00 85.06 202 ASP A N 1
ATOM 1654 C CA . ASP A 1 202 ? -23.438 23.085 11.643 1.00 85.06 202 ASP A CA 1
ATOM 1655 C C . ASP A 1 202 ? -22.799 23.908 10.497 1.00 85.06 202 ASP A C 1
ATOM 1657 O O . ASP A 1 202 ? -23.072 25.106 10.356 1.00 85.06 202 ASP A O 1
ATOM 1661 N N . LYS A 1 203 ? -21.962 23.277 9.657 1.00 83.88 203 LYS A N 1
ATOM 1662 C CA . LYS A 1 203 ? -21.192 23.894 8.560 1.00 83.88 203 LYS A CA 1
ATOM 1663 C C . LYS A 1 203 ? -20.269 25.023 9.022 1.00 83.88 203 LYS A C 1
ATOM 1665 O O . LYS A 1 203 ? -19.990 25.954 8.258 1.00 83.88 203 LYS A O 1
ATOM 1670 N N . LYS A 1 204 ? -19.767 24.950 10.251 1.00 85.50 204 LYS A N 1
ATOM 1671 C CA . LYS A 1 204 ? -18.742 25.861 10.764 1.00 85.50 204 LYS A CA 1
ATOM 1672 C C . LYS A 1 204 ? -17.364 25.273 10.537 1.00 85.50 204 LYS A C 1
ATOM 1674 O O . LYS A 1 204 ? -17.157 24.074 10.680 1.00 85.50 204 LYS A O 1
ATOM 1679 N N . LEU A 1 205 ? -16.429 26.147 10.182 1.00 87.00 205 LEU A N 1
ATOM 1680 C CA . LEU A 1 205 ? -15.041 25.773 9.977 1.00 87.00 205 LEU A CA 1
ATOM 1681 C C . LEU A 1 205 ? -14.370 25.532 11.337 1.00 87.00 205 LEU A C 1
ATOM 1683 O O . LEU A 1 205 ? -14.327 26.436 12.171 1.00 87.00 205 LEU A O 1
ATOM 1687 N N . VAL A 1 206 ? -13.856 24.325 11.544 1.00 89.81 206 VAL A N 1
ATOM 1688 C CA . VAL A 1 206 ? -13.262 23.846 12.799 1.00 89.81 206 VAL A CA 1
ATOM 1689 C C . VAL A 1 206 ? -11.952 23.104 12.536 1.00 89.81 206 VAL A C 1
ATOM 1691 O O . VAL A 1 206 ? -11.693 22.657 11.417 1.00 89.81 206 VAL A O 1
ATOM 1694 N N . GLU A 1 207 ? -11.102 22.973 13.559 1.00 90.38 207 GLU A N 1
ATOM 1695 C CA . GLU A 1 207 ? -9.861 22.200 13.434 1.00 90.38 207 GLU A CA 1
ATOM 1696 C C . GLU A 1 207 ? -10.164 20.699 13.345 1.00 90.38 207 GLU A C 1
ATOM 1698 O O . GLU A 1 207 ? -10.893 20.146 14.167 1.00 90.38 207 GLU A O 1
ATOM 1703 N N . ARG A 1 208 ? -9.550 20.018 12.376 1.00 90.38 208 ARG A N 1
ATOM 1704 C CA . ARG A 1 208 ? -9.498 18.557 12.309 1.00 90.38 208 ARG A CA 1
ATOM 1705 C C . ARG A 1 208 ? -8.200 18.068 12.932 1.00 90.38 208 ARG A C 1
ATOM 1707 O O . ARG A 1 208 ? -7.105 18.465 12.525 1.00 90.38 208 ARG A O 1
ATOM 1714 N N . ASN A 1 209 ? -8.330 17.156 13.882 1.00 93.81 209 ASN A N 1
ATOM 1715 C CA . ASN A 1 209 ? -7.229 16.660 14.690 1.00 93.81 209 ASN A CA 1
ATOM 1716 C C . ASN A 1 209 ? -7.217 15.130 14.722 1.00 93.81 209 ASN A C 1
ATOM 1718 O O . ASN A 1 209 ? -8.250 14.474 14.577 1.00 93.81 209 ASN A O 1
ATOM 1722 N N . ARG A 1 210 ? -6.027 14.558 14.916 1.00 94.81 210 ARG A N 1
ATOM 1723 C CA . ARG A 1 210 ? -5.827 13.112 15.017 1.00 94.81 210 ARG A CA 1
ATOM 1724 C C . ARG A 1 210 ? -4.867 12.778 16.144 1.00 94.81 210 ARG A C 1
ATOM 1726 O O . ARG A 1 210 ? -3.746 13.289 16.184 1.00 94.81 210 ARG A O 1
ATOM 1733 N N . TYR A 1 211 ? -5.269 11.832 16.984 1.00 96.94 211 TYR A N 1
ATOM 1734 C CA . TYR A 1 211 ? -4.329 11.028 17.754 1.00 96.94 211 TYR A CA 1
ATOM 1735 C C . TYR A 1 211 ? -4.073 9.700 17.054 1.00 96.94 211 TYR A C 1
ATOM 1737 O O . TYR A 1 211 ? -4.996 9.100 16.501 1.00 96.94 211 TYR A O 1
ATOM 1745 N N . PHE A 1 212 ? -2.830 9.223 17.076 1.00 96.25 212 PHE A N 1
ATOM 1746 C CA . PHE A 1 212 ? -2.513 7.932 16.479 1.00 96.25 212 PHE A CA 1
ATOM 1747 C C . PHE A 1 212 ? -1.392 7.169 17.182 1.00 96.25 212 PHE A C 1
ATOM 1749 O O . PHE A 1 212 ? -0.462 7.744 17.754 1.00 96.25 212 PHE A O 1
ATOM 1756 N N . TYR A 1 213 ? -1.479 5.849 17.078 1.00 97.31 213 TYR A N 1
ATOM 1757 C CA . TYR A 1 213 ? -0.450 4.890 17.473 1.00 97.31 213 TYR A CA 1
ATOM 1758 C C . TYR A 1 213 ? 0.099 4.240 16.208 1.00 97.31 213 TYR A C 1
ATOM 1760 O O . TYR A 1 213 ? -0.670 3.995 15.279 1.00 97.31 213 TYR A O 1
ATOM 1768 N N . LYS A 1 214 ? 1.404 3.960 16.157 1.00 95.19 214 LYS A N 1
ATOM 1769 C CA . LYS A 1 214 ? 2.046 3.328 14.997 1.00 95.19 214 LYS A CA 1
ATOM 1770 C C . LYS A 1 214 ? 2.848 2.122 15.445 1.00 95.19 214 LYS A C 1
ATOM 1772 O O . LYS A 1 214 ? 3.762 2.240 16.262 1.00 95.19 214 LYS A O 1
ATOM 1777 N N . LYS A 1 215 ? 2.546 0.975 14.846 1.00 95.31 215 LYS A N 1
ATOM 1778 C CA . LYS A 1 215 ? 3.268 -0.272 15.055 1.00 95.31 215 LYS A CA 1
ATOM 1779 C C . LYS A 1 215 ? 3.899 -0.708 13.740 1.00 95.31 215 LYS A C 1
ATOM 1781 O O . LYS A 1 215 ? 3.194 -1.034 12.789 1.00 95.31 215 LYS A O 1
ATOM 1786 N N . LYS A 1 216 ? 5.232 -0.674 13.692 1.00 92.75 216 LYS A N 1
ATOM 1787 C CA . LYS A 1 216 ? 5.994 -1.077 12.508 1.00 92.75 216 LYS A CA 1
ATOM 1788 C C . LYS A 1 216 ? 5.988 -2.597 12.336 1.00 92.75 216 LYS A C 1
ATOM 1790 O O . LYS A 1 216 ? 5.996 -3.295 13.351 1.00 92.75 216 LYS A O 1
ATOM 1795 N N . ASN A 1 217 ? 6.001 -3.082 11.092 1.00 91.62 217 ASN A N 1
ATOM 1796 C CA . ASN A 1 217 ? 6.048 -4.516 10.745 1.00 91.62 217 ASN A CA 1
ATOM 1797 C C . ASN A 1 217 ? 5.017 -5.357 11.524 1.00 91.62 217 ASN A C 1
ATOM 1799 O O . ASN A 1 217 ? 5.309 -6.431 12.050 1.00 91.62 217 ASN A O 1
ATOM 1803 N N . ALA A 1 218 ? 3.809 -4.821 11.688 1.00 95.25 218 ALA A N 1
ATOM 1804 C CA . ALA A 1 218 ? 2.813 -5.404 12.575 1.00 95.25 218 ALA A CA 1
ATOM 1805 C C . ALA A 1 218 ? 2.089 -6.594 11.938 1.00 95.25 218 ALA A C 1
ATOM 1807 O O . ALA A 1 218 ? 1.663 -7.501 12.655 1.00 95.25 218 ALA A O 1
ATOM 1808 N N . ILE A 1 219 ? 1.947 -6.597 10.610 1.00 96.44 219 ILE A N 1
ATOM 1809 C CA . ILE A 1 219 ? 1.223 -7.637 9.883 1.00 96.44 219 ILE A CA 1
ATOM 1810 C C . ILE A 1 219 ? 1.961 -8.031 8.602 1.00 96.44 219 ILE A C 1
ATOM 1812 O O . ILE A 1 219 ? 2.422 -7.183 7.843 1.00 96.44 219 ILE A O 1
ATOM 1816 N N . LYS A 1 220 ? 2.039 -9.335 8.345 1.00 96.06 220 LYS A N 1
ATOM 1817 C CA . LYS A 1 220 ? 2.520 -9.920 7.094 1.00 96.06 220 LYS A CA 1
ATOM 1818 C C . LYS A 1 220 ? 1.360 -10.611 6.383 1.00 96.06 220 LYS A C 1
ATOM 1820 O O . LYS A 1 220 ? 0.646 -11.406 6.994 1.00 96.06 220 LYS A O 1
ATOM 1825 N N . ILE A 1 221 ? 1.195 -10.325 5.093 1.00 96.94 221 ILE A N 1
ATOM 1826 C CA . ILE A 1 221 ? 0.141 -10.886 4.241 1.00 96.94 221 ILE A CA 1
ATOM 1827 C C . ILE A 1 221 ? 0.780 -11.628 3.066 1.00 96.94 221 ILE A C 1
ATOM 1829 O O . ILE A 1 221 ? 1.550 -11.043 2.304 1.00 96.94 221 ILE A O 1
ATOM 1833 N N . ILE A 1 222 ? 0.440 -12.905 2.898 1.00 95.62 222 ILE A N 1
ATOM 1834 C CA . ILE A 1 222 ? 0.894 -13.757 1.789 1.00 95.62 222 ILE A CA 1
ATOM 1835 C C . ILE A 1 222 ? -0.329 -14.348 1.079 1.00 95.62 222 ILE A C 1
ATOM 1837 O O . ILE A 1 222 ? -1.320 -14.682 1.722 1.00 95.62 222 ILE A O 1
ATOM 1841 N N . CYS A 1 223 ? -0.260 -14.513 -0.243 1.00 95.06 223 CYS A N 1
ATOM 1842 C CA . CYS A 1 223 ? -1.250 -15.261 -1.015 1.00 95.06 223 CYS A CA 1
ATOM 1843 C C . CYS A 1 223 ? -0.704 -16.667 -1.313 1.00 95.06 223 CYS A C 1
ATOM 1845 O O . CYS A 1 223 ? -0.024 -16.840 -2.313 1.00 95.06 223 CYS A O 1
ATOM 1847 N N . SER A 1 224 ? -0.950 -17.669 -0.468 1.00 92.25 224 SER A N 1
ATOM 1848 C CA . SER A 1 224 ? -0.438 -19.038 -0.649 1.00 92.25 224 SER A CA 1
ATOM 1849 C C . SER A 1 224 ? -1.550 -20.072 -0.827 1.00 92.25 224 SER A C 1
ATOM 1851 O O . SER A 1 224 ? -2.674 -19.894 -0.371 1.00 92.25 224 SER A O 1
ATOM 1853 N N . GLY A 1 225 ? -1.241 -21.179 -1.506 1.00 86.44 225 GLY A N 1
ATOM 1854 C CA . GLY A 1 225 ? -2.199 -22.266 -1.761 1.00 86.44 225 GLY A CA 1
ATOM 1855 C C . GLY A 1 225 ? -3.076 -22.078 -3.004 1.00 86.44 225 GLY A C 1
ATOM 1856 O O . GLY A 1 225 ? -3.768 -23.011 -3.407 1.00 86.44 225 GLY A O 1
ATOM 1857 N N . GLY A 1 226 ? -3.007 -20.918 -3.661 1.00 91.25 226 GLY A N 1
ATOM 1858 C CA . GLY A 1 226 ? -3.646 -20.683 -4.952 1.00 91.25 226 GLY A CA 1
ATOM 1859 C C . GLY A 1 226 ? -3.708 -19.206 -5.339 1.00 91.25 226 GLY A C 1
ATOM 1860 O O . GLY A 1 226 ? -3.277 -18.327 -4.596 1.00 91.25 226 GLY A O 1
ATOM 1861 N N . MET A 1 227 ? -4.281 -18.946 -6.515 1.00 93.62 227 MET A N 1
ATOM 1862 C CA . MET A 1 227 ? -4.514 -17.597 -7.041 1.00 93.62 227 MET A CA 1
ATOM 1863 C C . MET A 1 227 ? -5.868 -17.031 -6.589 1.00 93.62 227 MET A C 1
ATOM 1865 O O . MET A 1 227 ? -6.804 -17.773 -6.276 1.00 93.62 227 MET A O 1
ATOM 1869 N N . LEU A 1 228 ? -5.985 -15.706 -6.615 1.00 94.38 228 LEU A N 1
ATOM 1870 C CA . LEU A 1 228 ? -7.210 -14.952 -6.377 1.00 94.38 228 LEU A CA 1
ATOM 1871 C C . LEU A 1 228 ? -7.876 -14.625 -7.714 1.00 94.38 228 LEU A C 1
ATOM 1873 O O . LEU A 1 228 ? -7.313 -13.905 -8.541 1.00 94.38 228 LEU A O 1
ATOM 1877 N N . LYS A 1 229 ? -9.092 -15.143 -7.912 1.00 93.94 229 LYS A N 1
ATOM 1878 C CA . LYS A 1 229 ? -9.867 -14.967 -9.155 1.00 93.94 229 LYS A CA 1
ATOM 1879 C C . LYS A 1 229 ? -10.652 -13.655 -9.227 1.00 93.94 229 LYS A C 1
ATOM 1881 O O . LYS A 1 229 ? -11.150 -13.246 -10.268 1.00 93.94 229 LYS A O 1
ATOM 1886 N N . LYS A 1 230 ? -10.801 -12.995 -8.087 1.00 93.31 230 LYS A N 1
ATOM 1887 C CA . LYS A 1 230 ? -11.503 -11.723 -7.920 1.00 93.31 230 LYS A CA 1
ATOM 1888 C C . LYS A 1 230 ? -10.781 -10.908 -6.856 1.00 93.31 230 LYS A C 1
ATOM 1890 O O . LYS A 1 230 ? -9.896 -11.438 -6.187 1.00 93.31 230 LYS A O 1
ATOM 1895 N N . ASN A 1 231 ? -11.146 -9.638 -6.728 1.00 93.88 231 ASN A N 1
ATOM 1896 C CA . ASN A 1 231 ? -10.655 -8.821 -5.628 1.00 93.88 231 ASN A CA 1
ATOM 1897 C C . ASN A 1 231 ? -11.197 -9.392 -4.314 1.00 93.88 231 ASN A C 1
ATOM 1899 O O . ASN A 1 231 ? -12.371 -9.759 -4.211 1.00 93.88 231 ASN A O 1
ATOM 1903 N N . GLU A 1 232 ? -10.318 -9.494 -3.334 1.00 95.56 232 GLU A N 1
ATOM 1904 C CA . GLU A 1 232 ? -10.588 -10.040 -2.011 1.00 95.56 232 GLU A CA 1
ATOM 1905 C C . GLU A 1 232 ? -10.243 -8.983 -0.956 1.00 95.56 232 GLU A C 1
ATOM 1907 O O . GLU A 1 232 ? -9.835 -7.868 -1.285 1.00 95.56 232 GLU A O 1
ATOM 1912 N N . HIS A 1 233 ? -10.435 -9.292 0.322 1.00 95.88 233 HIS A N 1
ATOM 1913 C CA . HIS A 1 233 ? -10.150 -8.345 1.392 1.00 95.88 233 HIS A CA 1
ATOM 1914 C C . HIS A 1 233 ? -9.721 -9.022 2.687 1.00 95.88 233 HIS A C 1
ATOM 1916 O O . HIS A 1 233 ? -9.990 -10.201 2.913 1.00 95.88 233 HIS A O 1
ATOM 1922 N N . ILE A 1 234 ? -9.111 -8.234 3.570 1.00 97.62 234 ILE A N 1
ATOM 1923 C CA . ILE A 1 234 ? -8.987 -8.546 4.993 1.00 97.62 234 ILE A CA 1
ATOM 1924 C C . ILE A 1 234 ? -9.775 -7.496 5.758 1.00 97.62 234 ILE A C 1
ATOM 1926 O O . ILE A 1 234 ? -9.447 -6.311 5.718 1.00 97.62 234 ILE A O 1
ATOM 1930 N N . LYS A 1 235 ? -10.815 -7.935 6.462 1.00 96.56 235 LYS A N 1
ATOM 1931 C CA . LYS A 1 235 ? -11.641 -7.078 7.314 1.00 96.56 235 LYS A CA 1
ATOM 1932 C C . LYS A 1 235 ? -11.094 -7.088 8.737 1.00 96.56 235 LYS A C 1
ATOM 1934 O O . LYS A 1 235 ? -10.715 -8.146 9.240 1.00 96.56 235 LYS A O 1
ATOM 1939 N N . VAL A 1 236 ? -11.101 -5.929 9.394 1.00 97.31 236 VAL A N 1
ATOM 1940 C CA . VAL A 1 236 ? -10.692 -5.784 10.795 1.00 97.31 236 VAL A CA 1
ATOM 1941 C C . VAL A 1 236 ? -11.904 -5.456 11.652 1.00 97.31 236 VAL A C 1
ATOM 1943 O O . VAL A 1 236 ? -12.550 -4.422 11.472 1.00 97.31 236 VAL A O 1
ATOM 1946 N N . THR A 1 237 ? -12.213 -6.347 12.590 1.00 96.50 237 THR A N 1
ATOM 1947 C CA . THR A 1 237 ? -13.347 -6.204 13.509 1.00 96.50 237 THR A CA 1
ATOM 1948 C C . THR A 1 237 ? -12.839 -6.077 14.939 1.00 96.50 237 THR A C 1
ATOM 1950 O O . THR A 1 237 ? -12.103 -6.941 15.412 1.00 96.50 237 THR A O 1
ATOM 1953 N N . ALA A 1 238 ? -13.239 -5.021 15.641 1.00 96.31 238 ALA A N 1
ATOM 1954 C CA . ALA A 1 238 ? -13.001 -4.867 17.066 1.00 96.31 238 ALA A CA 1
ATOM 1955 C C . ALA A 1 238 ? -14.096 -5.593 17.853 1.00 96.31 238 ALA A C 1
ATOM 1957 O O . ALA A 1 238 ? -15.290 -5.448 17.575 1.00 96.31 238 ALA A O 1
ATOM 1958 N N . THR A 1 239 ? -13.683 -6.379 18.841 1.00 95.56 239 THR A N 1
ATOM 1959 C CA . THR A 1 239 ? -14.575 -7.131 19.726 1.00 95.56 239 THR A CA 1
ATOM 1960 C C . THR A 1 239 ? -14.161 -6.938 21.174 1.00 95.56 239 THR A C 1
ATOM 1962 O O . THR A 1 239 ? -12.980 -6.795 21.482 1.00 95.56 239 THR A O 1
ATOM 1965 N N . ARG A 1 240 ? -15.143 -6.934 22.070 1.00 93.69 240 ARG A N 1
ATOM 1966 C CA . ARG A 1 240 ? -14.950 -6.872 23.519 1.00 93.69 240 ARG A CA 1
ATOM 1967 C C . ARG A 1 240 ? -16.111 -7.610 24.179 1.00 93.69 240 ARG A C 1
ATOM 1969 O O . ARG A 1 240 ? -17.205 -7.664 23.614 1.00 93.69 240 ARG A O 1
ATOM 1976 N N . ASN A 1 241 ? -15.885 -8.209 25.344 1.00 86.56 241 ASN A N 1
ATOM 1977 C CA . ASN A 1 241 ? -16.945 -8.930 26.051 1.00 86.56 241 ASN A CA 1
ATOM 1978 C C . ASN A 1 241 ? -18.165 -8.026 26.277 1.00 86.56 241 ASN A C 1
ATOM 1980 O O . ASN A 1 241 ? -18.019 -6.884 26.707 1.00 86.56 241 ASN A O 1
ATOM 1984 N N . ASN A 1 242 ? -19.356 -8.560 25.993 1.00 85.50 242 ASN A N 1
ATOM 1985 C CA . ASN A 1 242 ? -20.646 -7.864 26.082 1.00 85.50 242 ASN A CA 1
ATOM 1986 C C . ASN A 1 242 ? -20.802 -6.651 25.143 1.00 85.50 242 ASN A C 1
ATOM 1988 O O . ASN A 1 242 ? -21.717 -5.851 25.324 1.00 85.50 242 ASN A O 1
ATOM 1992 N N . CYS A 1 243 ? -19.949 -6.535 24.123 1.00 88.62 243 CYS A N 1
ATOM 1993 C CA . CYS A 1 243 ? -20.028 -5.503 23.096 1.00 88.62 243 CYS A CA 1
ATOM 1994 C C . CYS A 1 243 ? -20.467 -6.059 21.753 1.00 88.62 243 CYS A C 1
ATOM 1996 O O . CYS A 1 243 ? -20.063 -7.152 21.351 1.00 88.62 243 CYS A O 1
ATOM 1998 N N . LYS A 1 244 ? -21.226 -5.255 21.004 1.00 90.81 244 LYS A N 1
ATOM 1999 C CA . LYS A 1 244 ? -21.442 -5.523 19.585 1.00 90.81 244 LYS A CA 1
ATOM 2000 C C . LYS A 1 244 ? -20.104 -5.362 18.839 1.00 90.81 244 LYS A C 1
ATOM 2002 O O . LYS A 1 244 ? -19.429 -4.358 19.058 1.00 90.81 244 LYS A O 1
ATOM 2007 N N . PRO A 1 245 ? -19.721 -6.304 17.961 1.00 92.56 245 PRO A N 1
ATOM 2008 C CA . PRO A 1 245 ? -18.550 -6.145 17.106 1.00 92.56 245 PRO A CA 1
ATOM 2009 C C . PRO A 1 245 ? -18.666 -4.920 16.191 1.00 92.56 245 PRO A C 1
ATOM 2011 O O . PRO A 1 245 ? -19.740 -4.661 15.638 1.00 92.56 245 PRO A O 1
ATOM 2014 N N . VAL A 1 246 ? -17.557 -4.205 15.998 1.00 92.56 246 VAL A N 1
ATOM 2015 C CA . VAL A 1 246 ? -17.487 -3.002 15.151 1.00 92.56 246 VAL A CA 1
ATOM 2016 C C . VAL A 1 246 ? -16.415 -3.189 14.082 1.00 92.56 246 VAL A C 1
ATOM 2018 O O . VAL A 1 246 ? -15.298 -3.600 14.390 1.00 92.56 246 VAL A O 1
ATOM 2021 N N . ASN A 1 247 ? -16.735 -2.886 12.823 1.00 93.56 247 ASN A N 1
ATOM 2022 C CA . ASN A 1 247 ? -15.737 -2.856 11.755 1.00 93.56 247 ASN A CA 1
ATOM 2023 C C . ASN A 1 247 ? -14.878 -1.601 11.916 1.00 93.56 247 ASN A C 1
ATOM 2025 O O . ASN A 1 247 ? -15.392 -0.487 11.838 1.00 93.56 247 ASN A O 1
ATOM 2029 N N . VAL A 1 248 ? -13.577 -1.788 12.105 1.00 94.81 248 VAL A N 1
ATOM 2030 C CA . VAL A 1 248 ? -12.629 -0.693 12.367 1.00 94.81 248 VAL A CA 1
ATOM 2031 C C . VAL A 1 248 ? -11.606 -0.519 11.247 1.00 94.81 248 VAL A C 1
ATOM 2033 O O . VAL A 1 248 ? -10.863 0.453 11.252 1.00 94.81 248 VAL A O 1
ATOM 2036 N N . GLY A 1 249 ? -11.563 -1.411 10.258 1.00 94.81 249 GLY A N 1
ATOM 2037 C CA . GLY A 1 249 ? -10.682 -1.250 9.103 1.00 94.81 249 GLY A CA 1
ATOM 2038 C C . GLY A 1 249 ? -10.851 -2.338 8.053 1.00 94.81 249 GLY A C 1
ATOM 2039 O O . GLY A 1 249 ? -11.531 -3.346 8.271 1.00 94.81 249 GLY A O 1
ATOM 2040 N N . ILE A 1 250 ? -10.214 -2.125 6.907 1.00 94.88 250 ILE A N 1
ATOM 2041 C CA . ILE A 1 250 ? -10.142 -3.080 5.803 1.00 94.88 250 ILE A CA 1
ATOM 2042 C C . ILE A 1 250 ? -8.910 -2.809 4.949 1.00 94.88 250 ILE A C 1
ATOM 2044 O O . ILE A 1 250 ? -8.457 -1.678 4.851 1.00 94.88 250 ILE A O 1
ATOM 2048 N N . ILE A 1 251 ? -8.412 -3.838 4.282 1.00 95.44 251 ILE A N 1
ATOM 2049 C CA . ILE A 1 251 ? -7.494 -3.734 3.148 1.00 95.44 251 ILE A CA 1
ATOM 2050 C C . ILE A 1 251 ? -8.044 -4.598 2.013 1.00 95.44 251 ILE A C 1
ATOM 2052 O O . ILE A 1 251 ? -8.458 -5.737 2.253 1.00 95.44 251 ILE A O 1
ATOM 2056 N N . TYR A 1 252 ? -8.075 -4.061 0.795 1.00 95.56 252 TYR A N 1
ATOM 2057 C CA . TYR A 1 252 ? -8.413 -4.823 -0.406 1.00 95.56 252 TYR A CA 1
ATOM 2058 C C . TYR A 1 252 ? -7.166 -5.462 -0.996 1.00 95.56 252 TYR A C 1
ATOM 2060 O O . TYR A 1 252 ? -6.069 -4.913 -0.927 1.00 95.56 252 TYR A O 1
ATOM 2068 N N . ILE A 1 253 ? -7.337 -6.643 -1.576 1.00 95.38 253 ILE A N 1
ATOM 2069 C CA . ILE A 1 253 ? -6.276 -7.413 -2.211 1.00 95.38 253 ILE A CA 1
ATOM 2070 C C . ILE A 1 253 ? -6.722 -7.681 -3.643 1.00 95.38 253 ILE A C 1
ATOM 2072 O O . ILE A 1 253 ? -7.764 -8.302 -3.874 1.00 95.38 253 ILE A O 1
ATOM 2076 N N . ALA A 1 254 ? -5.952 -7.179 -4.603 1.00 93.69 254 ALA A N 1
ATOM 2077 C CA . ALA A 1 254 ? -6.274 -7.319 -6.013 1.00 93.69 254 ALA A CA 1
ATOM 2078 C C . ALA A 1 254 ? -6.230 -8.790 -6.449 1.00 93.69 254 ALA A C 1
ATOM 2080 O O . ALA A 1 254 ? -5.402 -9.577 -5.976 1.00 93.69 254 ALA A O 1
ATOM 2081 N N . ARG A 1 255 ? -7.106 -9.159 -7.391 1.00 93.31 255 ARG A N 1
ATOM 2082 C CA . ARG A 1 255 ? -7.013 -10.459 -8.071 1.00 93.31 255 ARG A CA 1
ATOM 2083 C C . ARG A 1 255 ? -5.629 -10.641 -8.699 1.00 93.31 255 ARG A C 1
ATOM 2085 O O . ARG A 1 255 ? -5.063 -9.692 -9.236 1.00 93.31 255 ARG A O 1
ATOM 2092 N N . ASN A 1 256 ? -5.119 -11.868 -8.691 1.00 92.25 256 ASN A N 1
ATOM 2093 C CA . ASN A 1 256 ? -3.786 -12.190 -9.208 1.00 92.25 256 ASN A CA 1
ATOM 2094 C C . ASN A 1 256 ? -3.757 -13.470 -10.061 1.00 92.25 256 ASN A C 1
ATOM 2096 O O . ASN A 1 256 ? -2.686 -13.996 -10.345 1.00 92.25 256 ASN A O 1
ATOM 2100 N N . GLU A 1 257 ? -4.922 -13.963 -10.503 1.00 90.81 257 GLU A N 1
ATOM 2101 C CA . GLU A 1 257 ? -4.999 -15.096 -11.438 1.00 90.81 257 GLU A CA 1
ATOM 2102 C C . GLU A 1 257 ? -4.427 -14.785 -12.828 1.00 90.81 257 GLU A C 1
ATOM 2104 O O . GLU A 1 257 ? -4.035 -15.689 -13.560 1.00 90.81 257 GLU A O 1
ATOM 2109 N N . THR A 1 258 ? -4.400 -13.505 -13.202 1.00 85.50 258 THR A N 1
ATOM 2110 C CA . THR A 1 258 ? -3.846 -13.028 -14.468 1.00 85.50 258 THR A CA 1
ATOM 2111 C C . THR A 1 258 ? -2.711 -12.069 -14.166 1.00 85.50 258 THR A C 1
ATOM 2113 O O . THR A 1 258 ? -2.926 -11.027 -13.552 1.00 85.50 258 THR A O 1
ATOM 2116 N N . ILE A 1 259 ? -1.514 -12.422 -14.626 1.00 83.94 259 ILE A N 1
ATOM 2117 C CA . ILE A 1 259 ? -0.309 -11.602 -14.518 1.00 83.94 259 ILE A CA 1
ATOM 2118 C C . ILE A 1 259 ? 0.065 -11.128 -15.916 1.00 83.94 259 ILE A C 1
ATOM 2120 O O . ILE A 1 259 ? 0.220 -11.934 -16.839 1.00 83.94 259 ILE A O 1
ATOM 2124 N N . PHE A 1 260 ? 0.227 -9.819 -16.081 1.00 83.81 260 PHE A N 1
ATOM 2125 C CA . PHE A 1 260 ? 0.643 -9.258 -17.361 1.00 83.81 260 PHE A CA 1
ATOM 2126 C C . PHE A 1 260 ? 2.150 -9.407 -17.540 1.00 83.81 260 PHE A C 1
ATOM 2128 O O . PHE A 1 260 ? 2.930 -9.213 -16.609 1.00 83.81 260 PHE A O 1
ATOM 2135 N N . THR A 1 261 ? 2.571 -9.741 -18.759 1.00 85.81 261 THR A N 1
ATOM 2136 C CA . THR A 1 261 ? 3.988 -9.743 -19.128 1.00 85.81 261 THR A CA 1
ATOM 2137 C C . THR A 1 261 ? 4.264 -8.590 -20.078 1.00 85.81 261 THR A C 1
ATOM 2139 O O . THR A 1 261 ? 3.655 -8.506 -21.145 1.00 85.81 261 THR A O 1
ATOM 2142 N N . ILE A 1 262 ? 5.200 -7.717 -19.710 1.00 86.06 262 ILE A N 1
ATOM 2143 C CA . ILE A 1 262 ? 5.689 -6.649 -20.584 1.00 86.06 262 ILE A CA 1
ATOM 2144 C C . ILE A 1 262 ? 6.992 -7.099 -21.232 1.00 86.06 262 ILE A C 1
ATOM 2146 O O . ILE A 1 262 ? 7.989 -7.372 -20.564 1.00 86.06 262 ILE A O 1
ATOM 2150 N N . ASN A 1 263 ? 6.983 -7.140 -22.559 1.00 87.50 263 ASN A N 1
ATOM 2151 C CA . ASN A 1 263 ? 8.167 -7.422 -23.352 1.00 87.50 263 ASN A CA 1
ATOM 2152 C C . ASN A 1 263 ? 8.954 -6.129 -23.576 1.00 87.50 263 ASN A C 1
ATOM 2154 O O . ASN A 1 263 ? 8.451 -5.186 -24.186 1.00 87.50 263 ASN A O 1
ATOM 2158 N N . ILE A 1 264 ? 10.195 -6.101 -23.103 1.00 85.62 264 ILE A N 1
ATOM 2159 C CA . ILE A 1 264 ? 11.101 -4.960 -23.231 1.00 85.62 264 ILE A CA 1
ATOM 2160 C C . ILE A 1 264 ? 12.166 -5.272 -24.280 1.00 85.62 264 ILE A C 1
ATOM 2162 O O . ILE A 1 264 ? 12.746 -6.362 -24.306 1.00 85.62 264 ILE A O 1
ATOM 2166 N N . VAL A 1 265 ? 12.432 -4.289 -25.139 1.00 85.38 265 VAL A N 1
ATOM 2167 C CA . VAL A 1 265 ? 13.634 -4.254 -25.974 1.00 85.38 265 VAL A CA 1
ATOM 2168 C C . VAL A 1 265 ? 14.637 -3.328 -25.306 1.00 85.38 265 VAL A C 1
ATOM 2170 O O . VAL A 1 265 ? 14.373 -2.136 -25.157 1.00 85.38 265 VAL A O 1
ATOM 2173 N N . GLU A 1 266 ? 15.776 -3.878 -24.903 1.00 88.25 266 GLU A N 1
ATOM 2174 C CA . GLU A 1 266 ? 16.884 -3.080 -24.387 1.00 88.25 266 GLU A CA 1
ATOM 2175 C C . GLU A 1 266 ? 17.759 -2.591 -25.532 1.00 88.25 266 GLU A C 1
ATOM 2177 O O . GLU A 1 266 ? 18.064 -3.339 -26.463 1.00 88.25 266 GLU A O 1
ATOM 2182 N N . ILE A 1 267 ? 18.170 -1.330 -25.444 1.00 88.44 267 ILE A N 1
ATOM 2183 C CA . ILE A 1 267 ? 19.017 -0.686 -26.440 1.00 88.44 267 ILE A CA 1
ATOM 2184 C C . ILE A 1 267 ? 20.276 -0.207 -25.732 1.00 88.44 267 ILE A C 1
ATOM 2186 O O . ILE A 1 267 ? 20.228 0.714 -24.916 1.00 88.44 267 ILE A O 1
ATOM 2190 N N . ASP A 1 268 ? 21.393 -0.835 -26.064 1.00 89.06 268 ASP A N 1
ATOM 2191 C CA . ASP A 1 268 ? 22.715 -0.427 -25.619 1.00 89.06 268 ASP A CA 1
ATOM 2192 C C . ASP A 1 268 ? 23.230 0.653 -26.563 1.00 89.06 268 ASP A C 1
ATOM 2194 O O . ASP A 1 268 ? 23.303 0.452 -27.773 1.00 89.06 268 ASP A O 1
ATOM 2198 N N . VAL A 1 269 ? 23.587 1.815 -26.029 1.00 87.50 269 VAL A N 1
ATOM 2199 C CA . VAL A 1 269 ? 24.157 2.897 -26.838 1.00 87.50 269 VAL A CA 1
ATOM 2200 C C . VAL A 1 269 ? 25.670 2.767 -26.819 1.00 87.50 269 VAL A C 1
ATOM 2202 O O . VAL A 1 269 ? 26.269 2.722 -25.743 1.00 87.50 269 VAL A O 1
ATOM 2205 N N . LYS A 1 270 ? 26.283 2.712 -28.002 1.00 83.94 270 LYS A N 1
ATOM 2206 C CA . LYS A 1 270 ? 27.738 2.670 -28.164 1.00 83.94 270 LYS A CA 1
ATOM 2207 C C . LYS A 1 270 ? 28.240 3.977 -28.769 1.00 83.94 270 LYS A C 1
ATOM 2209 O O . LYS A 1 270 ? 27.684 4.448 -29.757 1.00 83.94 270 LYS A O 1
ATOM 2214 N N . VAL A 1 271 ? 29.279 4.538 -28.156 1.00 81.75 271 VAL A N 1
ATOM 2215 C CA . VAL A 1 271 ? 29.953 5.770 -28.576 1.00 81.75 271 VAL A CA 1
ATOM 2216 C C . VAL A 1 271 ? 31.411 5.757 -28.109 1.00 81.75 271 VAL A C 1
ATOM 2218 O O . VAL A 1 271 ? 31.727 5.249 -27.027 1.00 81.75 271 VAL A O 1
ATOM 2221 N N . ASN A 1 272 ? 32.314 6.301 -28.919 1.00 78.12 272 ASN A N 1
ATOM 2222 C CA . ASN A 1 272 ? 33.764 6.298 -28.725 1.00 78.12 272 ASN A CA 1
ATOM 2223 C C . ASN A 1 272 ? 34.320 4.897 -28.410 1.00 78.12 272 ASN A C 1
ATOM 2225 O O . ASN A 1 272 ? 35.153 4.714 -27.514 1.00 78.12 272 ASN A O 1
ATOM 2229 N N . GLY A 1 273 ? 33.811 3.882 -29.112 1.00 75.88 273 GLY A N 1
ATOM 2230 C CA . GLY A 1 273 ? 34.223 2.487 -28.983 1.00 75.88 273 GLY A CA 1
ATOM 2231 C C . GLY A 1 273 ? 33.722 1.776 -27.723 1.00 75.88 273 GLY A C 1
ATOM 2232 O O . GLY A 1 273 ? 34.116 0.632 -27.488 1.00 75.88 273 GLY A O 1
ATOM 2233 N N . LYS A 1 274 ? 32.866 2.407 -26.905 1.0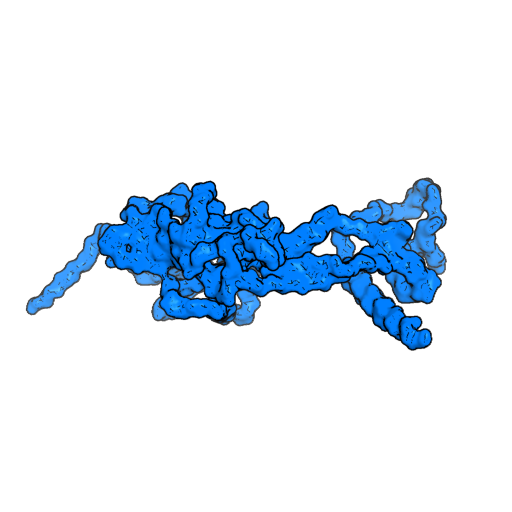0 78.88 274 LYS A N 1
ATOM 2234 C CA . LYS A 1 274 ? 32.373 1.843 -25.635 1.00 78.88 274 LYS A CA 1
ATOM 2235 C C . LYS A 1 274 ? 30.854 1.908 -25.528 1.00 78.88 274 LYS A C 1
ATOM 2237 O O . LYS A 1 274 ? 30.229 2.863 -25.971 1.00 78.88 274 LYS A O 1
ATOM 2242 N N . ILE A 1 275 ? 30.265 0.894 -24.895 1.00 82.44 275 ILE A N 1
ATOM 2243 C CA . ILE A 1 275 ? 28.850 0.911 -24.505 1.00 82.44 275 ILE A CA 1
ATOM 2244 C C . ILE A 1 275 ? 28.698 1.786 -23.258 1.00 82.44 275 ILE A C 1
ATOM 2246 O O . ILE A 1 275 ? 29.486 1.663 -22.315 1.00 82.44 275 ILE A O 1
ATOM 2250 N N . ILE A 1 276 ? 27.688 2.655 -23.250 1.00 82.00 276 ILE A N 1
ATOM 2251 C CA . ILE A 1 276 ? 27.331 3.445 -22.069 1.00 82.00 276 ILE A CA 1
ATOM 2252 C C . ILE A 1 276 ? 26.931 2.472 -20.945 1.00 82.00 276 ILE A C 1
ATOM 2254 O O . ILE A 1 276 ? 26.017 1.665 -21.136 1.00 82.00 276 ILE A O 1
ATOM 2258 N N . PRO A 1 277 ? 27.607 2.506 -19.783 1.00 75.62 277 PRO A N 1
ATOM 2259 C CA . PRO A 1 277 ? 27.351 1.550 -18.715 1.00 75.62 277 PRO A CA 1
ATOM 2260 C C . PRO A 1 277 ? 25.947 1.739 -18.131 1.00 75.62 277 PRO A C 1
ATOM 2262 O O . PRO A 1 277 ? 25.522 2.858 -17.849 1.00 75.62 277 PRO A O 1
ATOM 2265 N N . LYS A 1 278 ? 25.241 0.628 -17.908 1.00 76.06 278 LYS A N 1
ATOM 2266 C CA . LYS A 1 278 ? 23.979 0.598 -17.154 1.00 76.06 278 LYS A CA 1
ATOM 2267 C C . LYS A 1 278 ? 24.262 0.550 -15.652 1.00 76.06 278 LYS A C 1
ATOM 2269 O O . LYS A 1 278 ? 25.338 0.106 -15.240 1.00 76.06 278 LYS A O 1
ATOM 2274 N N . SER A 1 279 ? 23.288 0.931 -14.821 1.00 75.75 279 SER A N 1
ATOM 2275 C CA . SER A 1 279 ? 23.392 0.660 -13.383 1.00 75.75 279 SER A CA 1
ATOM 2276 C C . SER A 1 279 ? 23.511 -0.854 -13.160 1.00 75.75 279 SER A C 1
ATOM 2278 O O . SER A 1 279 ? 22.889 -1.657 -13.868 1.00 75.75 279 SER A O 1
ATOM 2280 N N . LYS A 1 280 ? 24.338 -1.269 -12.190 1.00 72.19 280 LYS A N 1
ATOM 2281 C CA . LYS A 1 280 ? 24.608 -2.696 -11.922 1.00 72.19 280 LYS A CA 1
ATOM 2282 C C . LYS A 1 280 ? 23.331 -3.498 -11.641 1.00 72.19 280 LYS A C 1
ATOM 2284 O O . LYS A 1 280 ? 23.297 -4.685 -11.938 1.00 72.19 280 LYS A O 1
ATOM 2289 N N . ASN A 1 281 ? 22.288 -2.830 -11.145 1.00 75.19 281 ASN A N 1
ATOM 2290 C CA . ASN A 1 281 ? 21.020 -3.432 -10.751 1.00 75.19 281 ASN A CA 1
ATOM 2291 C C . ASN A 1 281 ? 19.828 -2.958 -11.600 1.00 75.19 281 ASN A C 1
ATOM 2293 O O . ASN A 1 281 ? 18.697 -3.169 -11.182 1.00 75.19 281 ASN A O 1
ATOM 2297 N N . HIS A 1 282 ? 20.038 -2.357 -12.780 1.00 78.06 282 HIS A N 1
ATOM 2298 C CA . HIS A 1 282 ? 18.947 -1.767 -13.577 1.00 78.06 282 HIS A CA 1
ATOM 2299 C C . HIS A 1 282 ? 17.777 -2.732 -13.832 1.00 78.06 282 HIS A C 1
ATOM 2301 O O . HIS A 1 282 ? 16.624 -2.346 -13.675 1.00 78.06 282 HIS A O 1
ATOM 2307 N N . GLU A 1 283 ? 18.048 -3.996 -14.184 1.00 78.56 283 GLU A N 1
ATOM 2308 C CA . GLU A 1 283 ? 16.994 -4.999 -14.384 1.00 78.56 283 GLU A CA 1
ATOM 2309 C C . GLU A 1 283 ? 16.237 -5.281 -13.075 1.00 78.56 283 GLU A C 1
ATOM 2311 O O . GLU A 1 283 ? 15.014 -5.372 -13.081 1.00 78.56 283 GLU A O 1
ATOM 2316 N N . LEU A 1 284 ? 16.932 -5.379 -11.940 1.00 77.12 284 LEU A N 1
ATOM 2317 C CA . LEU A 1 284 ? 16.306 -5.605 -10.634 1.00 77.12 284 LEU A CA 1
ATOM 2318 C C . LEU A 1 284 ? 15.451 -4.403 -10.202 1.00 77.12 284 LEU A C 1
ATOM 2320 O O . LEU A 1 284 ? 14.324 -4.583 -9.746 1.00 77.12 284 LEU A O 1
ATOM 2324 N N . GLU A 1 285 ? 15.967 -3.189 -10.393 1.00 78.50 285 GLU A N 1
ATOM 2325 C CA . GLU A 1 285 ? 15.273 -1.932 -10.103 1.00 78.50 285 GLU A CA 1
ATOM 2326 C C . GLU A 1 285 ? 14.022 -1.784 -10.972 1.00 78.50 285 GLU A C 1
ATOM 2328 O O . GLU A 1 285 ? 12.956 -1.482 -10.448 1.00 78.50 285 GLU A O 1
ATOM 2333 N N . LEU A 1 286 ? 14.106 -2.069 -12.276 1.00 79.44 286 LEU A N 1
ATOM 2334 C CA . LEU A 1 286 ? 12.937 -2.073 -13.163 1.00 79.44 286 LEU A CA 1
ATOM 2335 C C . LEU A 1 286 ? 11.871 -3.070 -12.687 1.00 79.44 286 LEU A C 1
ATOM 2337 O O . LEU A 1 286 ? 10.688 -2.732 -12.627 1.00 79.44 286 LEU A O 1
ATOM 2341 N N . ARG A 1 287 ? 12.289 -4.283 -12.304 1.00 79.06 287 ARG A N 1
ATOM 2342 C CA . ARG A 1 287 ? 11.410 -5.353 -11.789 1.00 79.06 287 ARG A CA 1
ATOM 2343 C C . ARG A 1 287 ? 10.675 -4.866 -10.555 1.00 79.06 287 ARG A C 1
ATOM 2345 O O . ARG A 1 287 ? 9.452 -4.778 -10.573 1.00 79.06 287 ARG A O 1
ATOM 2352 N N . ASN A 1 288 ? 11.422 -4.534 -9.512 1.00 75.88 288 ASN A N 1
ATOM 2353 C CA . ASN A 1 288 ? 10.848 -4.327 -8.192 1.00 75.88 288 ASN A CA 1
ATOM 2354 C C . ASN A 1 288 ? 10.216 -2.937 -8.075 1.00 75.88 288 ASN A C 1
ATOM 2356 O O . ASN A 1 288 ? 9.082 -2.804 -7.625 1.00 75.88 288 ASN A O 1
ATOM 2360 N N . ASN A 1 289 ? 10.882 -1.890 -8.563 1.00 75.56 289 ASN A N 1
ATOM 2361 C CA . ASN A 1 289 ? 10.420 -0.522 -8.331 1.00 75.56 289 ASN A CA 1
ATOM 2362 C C . ASN A 1 289 ? 9.300 -0.075 -9.280 1.00 75.56 289 ASN A C 1
ATOM 2364 O O . ASN A 1 289 ? 8.648 0.923 -8.987 1.00 75.56 289 ASN A O 1
ATOM 2368 N N . PHE A 1 290 ? 9.065 -0.782 -10.393 1.00 77.88 290 PHE A N 1
ATOM 2369 C CA . PHE A 1 290 ? 8.094 -0.345 -11.404 1.00 77.88 290 PHE A CA 1
ATOM 2370 C C . PHE A 1 290 ? 7.064 -1.415 -11.774 1.00 77.88 290 PHE A C 1
ATOM 2372 O O . PHE A 1 290 ? 5.869 -1.135 -11.741 1.00 77.88 290 PHE A O 1
ATOM 2379 N N . PHE A 1 291 ? 7.488 -2.630 -12.139 1.00 84.62 291 PHE A N 1
ATOM 2380 C CA . PHE A 1 291 ? 6.564 -3.609 -12.733 1.00 84.62 291 PHE A CA 1
ATOM 2381 C C . PHE A 1 291 ? 5.895 -4.533 -11.708 1.00 84.62 291 PHE A C 1
ATOM 2383 O O . PHE A 1 291 ? 4.673 -4.692 -11.741 1.00 84.62 291 PHE A O 1
ATOM 2390 N N . ASN A 1 292 ? 6.655 -5.095 -10.764 1.00 83.75 292 ASN A N 1
ATOM 2391 C CA . ASN A 1 292 ? 6.138 -6.069 -9.796 1.00 83.75 292 ASN A CA 1
ATOM 2392 C C . ASN A 1 292 ? 5.044 -5.461 -8.905 1.00 83.75 292 ASN A C 1
ATOM 2394 O O . ASN A 1 292 ? 4.095 -6.147 -8.529 1.00 83.75 292 ASN A O 1
ATOM 2398 N N . GLN A 1 293 ? 5.133 -4.160 -8.622 1.00 84.62 293 GLN A N 1
ATOM 2399 C CA . GLN A 1 293 ? 4.107 -3.434 -7.872 1.00 84.62 293 GLN A CA 1
ATOM 2400 C C . GLN A 1 293 ? 2.750 -3.410 -8.597 1.00 84.62 293 GLN A C 1
ATOM 2402 O O . GLN A 1 293 ? 1.710 -3.354 -7.958 1.00 84.62 293 GLN A O 1
ATOM 2407 N N . ALA A 1 294 ? 2.734 -3.525 -9.923 1.00 84.81 294 ALA A N 1
ATOM 2408 C CA . ALA A 1 294 ? 1.517 -3.521 -10.729 1.00 84.81 294 ALA A CA 1
ATOM 2409 C C . ALA A 1 294 ? 1.060 -4.936 -11.139 1.00 84.81 294 ALA A C 1
ATOM 2411 O O . ALA A 1 294 ? 0.410 -5.087 -12.175 1.00 84.81 294 ALA A O 1
ATOM 2412 N N . LEU A 1 295 ? 1.460 -5.989 -10.404 1.00 87.69 295 LEU A N 1
ATOM 2413 C CA . LEU A 1 295 ? 1.243 -7.401 -10.791 1.00 87.69 295 LEU A CA 1
ATOM 2414 C C . LEU A 1 295 ? 1.667 -7.686 -12.238 1.00 87.69 295 LEU A C 1
ATOM 2416 O O . LEU A 1 295 ? 1.030 -8.439 -12.979 1.00 87.69 295 LEU A O 1
ATOM 2420 N N . THR A 1 296 ? 2.747 -7.033 -12.651 1.00 86.25 296 THR A N 1
ATOM 2421 C CA . THR A 1 296 ? 3.273 -7.106 -14.002 1.00 86.25 296 THR A CA 1
ATOM 2422 C C . THR A 1 296 ? 4.704 -7.591 -13.934 1.00 86.25 296 THR A C 1
ATOM 2424 O O . THR A 1 296 ? 5.485 -7.158 -13.093 1.00 86.25 296 THR A O 1
ATOM 2427 N N . VAL A 1 297 ? 5.070 -8.489 -14.836 1.00 82.56 297 VAL A N 1
ATOM 2428 C CA . VAL A 1 297 ? 6.441 -8.977 -14.929 1.00 82.56 297 VAL A CA 1
ATOM 2429 C C . VAL A 1 297 ? 7.044 -8.479 -16.224 1.00 82.56 297 VAL A C 1
ATOM 2431 O O . VAL A 1 297 ? 6.443 -8.601 -17.290 1.00 82.56 297 VAL A O 1
ATOM 2434 N N . PHE A 1 298 ? 8.249 -7.926 -16.154 1.00 83.56 298 PHE A N 1
ATOM 2435 C CA . PHE A 1 298 ? 8.968 -7.565 -17.364 1.00 83.56 298 PHE A CA 1
ATOM 2436 C C . PHE A 1 298 ? 9.862 -8.713 -17.833 1.00 83.56 298 PHE A C 1
ATOM 2438 O O . PHE A 1 298 ? 10.467 -9.435 -17.037 1.00 83.56 298 PHE A O 1
ATOM 2445 N N . LYS A 1 299 ? 9.986 -8.838 -19.152 1.00 83.31 299 LYS A N 1
ATOM 2446 C CA . LYS A 1 299 ? 10.900 -9.765 -19.811 1.00 83.31 299 LYS A CA 1
ATOM 2447 C C . LYS A 1 299 ? 11.671 -9.024 -20.889 1.00 83.31 299 LYS A C 1
ATOM 2449 O O . LYS A 1 299 ? 11.071 -8.447 -21.793 1.00 83.31 299 LYS A O 1
ATOM 2454 N N . VAL A 1 300 ? 12.999 -9.075 -20.834 1.00 85.25 300 VAL A N 1
ATOM 2455 C CA . VAL A 1 300 ? 13.816 -8.605 -21.955 1.00 85.25 300 VAL A CA 1
ATOM 2456 C C . VAL A 1 300 ? 13.723 -9.637 -23.069 1.00 85.25 300 VAL A C 1
ATOM 2458 O O . VAL A 1 300 ? 14.179 -10.769 -22.917 1.00 85.25 300 VAL A O 1
ATOM 2461 N N . VAL A 1 301 ? 13.099 -9.260 -24.180 1.00 87.88 301 VAL A N 1
ATOM 2462 C CA . VAL A 1 301 ? 12.919 -10.155 -25.336 1.00 87.88 301 VAL A CA 1
ATOM 2463 C C . VAL A 1 301 ? 13.964 -9.932 -26.416 1.00 87.88 301 VAL A C 1
ATOM 2465 O O . VAL A 1 301 ? 14.176 -10.801 -27.258 1.00 87.88 301 VAL A O 1
ATOM 2468 N N . LYS A 1 302 ? 14.613 -8.765 -26.410 1.00 87.44 302 LYS A N 1
ATOM 2469 C CA . LYS A 1 302 ? 15.625 -8.399 -27.396 1.00 87.44 302 LYS A CA 1
ATOM 2470 C C . LYS A 1 302 ? 16.612 -7.403 -26.797 1.00 87.44 302 LYS A C 1
ATOM 2472 O O . LYS A 1 302 ? 16.199 -6.492 -26.083 1.00 87.44 302 LYS A O 1
ATOM 2477 N N . LYS A 1 303 ? 17.894 -7.569 -27.126 1.00 88.62 303 LYS A N 1
ATOM 2478 C CA . LYS A 1 303 ? 18.952 -6.585 -26.872 1.00 88.62 303 LYS A CA 1
ATOM 2479 C C . LYS A 1 303 ? 19.489 -6.111 -28.224 1.00 88.62 303 LYS A C 1
ATOM 2481 O O . LYS A 1 303 ? 19.821 -6.934 -29.076 1.00 88.62 303 LYS A O 1
ATOM 2486 N N . GLU A 1 304 ? 19.485 -4.805 -28.451 1.00 90.69 304 GLU A N 1
ATOM 2487 C CA . GLU A 1 304 ? 19.987 -4.153 -29.665 1.00 90.69 304 GLU A CA 1
ATOM 2488 C C . GLU A 1 304 ? 21.119 -3.191 -29.293 1.00 90.69 304 GLU A C 1
ATOM 2490 O O . GLU A 1 304 ? 21.126 -2.647 -28.194 1.00 90.69 304 GLU A O 1
ATOM 2495 N N . VAL A 1 305 ? 22.050 -2.947 -30.219 1.00 90.19 305 VAL A N 1
ATOM 2496 C CA . VAL A 1 305 ? 23.084 -1.917 -30.054 1.00 90.19 305 VAL A CA 1
ATOM 2497 C C . VAL A 1 305 ? 22.785 -0.764 -31.006 1.00 90.19 305 VAL A C 1
ATOM 2499 O O . VAL A 1 305 ? 22.701 -0.960 -32.218 1.00 90.19 305 VAL A O 1
ATOM 2502 N N . PHE A 1 306 ? 22.630 0.438 -30.460 1.00 92.06 306 PHE A N 1
ATOM 2503 C CA . PHE A 1 306 ? 22.599 1.681 -31.218 1.00 92.06 306 PHE A CA 1
ATOM 2504 C C . PHE A 1 306 ? 24.021 2.244 -31.291 1.00 92.06 306 PHE A C 1
ATOM 2506 O O . PHE A 1 306 ? 24.494 2.907 -30.366 1.00 92.06 306 PHE A O 1
ATOM 2513 N N . ASP A 1 307 ? 24.723 1.892 -32.370 1.00 86.81 307 ASP A N 1
ATOM 2514 C CA . ASP A 1 307 ? 26.127 2.243 -32.595 1.00 86.81 307 ASP A CA 1
ATOM 2515 C C . ASP A 1 307 ? 26.243 3.635 -33.236 1.00 86.81 307 ASP A C 1
ATOM 2517 O O . ASP A 1 307 ? 26.092 3.799 -34.450 1.00 86.81 307 ASP A O 1
ATOM 2521 N N . LEU A 1 308 ? 26.479 4.649 -32.400 1.00 84.19 308 LEU A N 1
ATOM 2522 C CA . LEU A 1 308 ? 26.646 6.032 -32.846 1.00 84.19 308 LEU A CA 1
ATOM 2523 C C . LEU A 1 308 ? 27.968 6.235 -33.596 1.00 84.19 308 LEU A C 1
ATOM 2525 O O . LEU A 1 308 ? 28.024 7.080 -34.491 1.00 84.19 308 LEU A O 1
ATOM 2529 N N . ASP A 1 309 ? 29.002 5.444 -33.289 1.00 76.94 309 ASP A N 1
ATOM 2530 C CA . ASP A 1 309 ? 30.297 5.521 -33.974 1.00 76.94 309 ASP A CA 1
ATOM 2531 C C . ASP A 1 309 ? 30.131 5.152 -35.446 1.00 76.94 309 ASP A C 1
ATOM 2533 O O . ASP A 1 309 ? 30.564 5.886 -36.329 1.00 76.94 309 ASP A O 1
ATOM 2537 N N . LEU A 1 310 ? 29.433 4.047 -35.716 1.00 82.00 310 LEU A N 1
ATOM 2538 C CA . LEU A 1 310 ? 29.164 3.605 -37.082 1.00 82.00 310 LEU A CA 1
ATOM 2539 C C . LEU A 1 310 ? 28.238 4.574 -37.829 1.00 82.00 310 LEU A C 1
ATOM 2541 O O . LEU A 1 310 ? 28.486 4.918 -38.986 1.00 82.00 310 LEU A O 1
ATOM 2545 N N . LEU A 1 311 ? 27.156 5.008 -37.180 1.00 85.69 311 LEU A N 1
ATOM 2546 C CA . LEU A 1 311 ? 26.142 5.842 -37.825 1.00 85.69 311 LEU A CA 1
ATOM 2547 C C . LEU A 1 311 ? 26.652 7.257 -38.128 1.00 85.69 311 LEU A C 1
ATOM 2549 O O . LEU A 1 311 ? 26.350 7.786 -39.195 1.00 85.69 311 LEU A O 1
ATOM 2553 N N . SER A 1 312 ? 27.475 7.846 -37.258 1.00 82.81 312 SER A N 1
ATOM 2554 C CA . SER A 1 312 ? 28.037 9.193 -37.461 1.00 82.81 312 SER A CA 1
ATOM 2555 C C . SER A 1 312 ? 28.953 9.317 -38.689 1.00 82.81 312 SER A C 1
ATOM 2557 O O . SER A 1 312 ? 29.161 10.424 -39.188 1.00 82.81 312 SER A O 1
ATOM 2559 N N . VAL A 1 313 ? 29.459 8.201 -39.231 1.00 80.25 313 VAL A N 1
ATOM 2560 C CA . VAL A 1 313 ? 30.244 8.189 -40.480 1.00 80.25 313 VAL A CA 1
ATOM 2561 C C . VAL A 1 313 ? 29.380 8.539 -41.693 1.00 80.25 313 VAL A C 1
ATOM 2563 O O . VAL A 1 313 ? 29.865 9.155 -42.641 1.00 80.25 313 VAL A O 1
ATOM 2566 N N . SER A 1 314 ? 28.108 8.137 -41.677 1.00 82.00 314 SER A N 1
ATOM 2567 C CA . SER A 1 314 ? 27.218 8.194 -42.847 1.00 82.00 314 SER A CA 1
ATOM 2568 C C . SER A 1 314 ? 25.987 9.081 -42.657 1.00 82.00 314 SER A C 1
ATOM 2570 O O . SER A 1 314 ? 25.367 9.471 -43.644 1.00 82.00 314 SER A O 1
ATOM 2572 N N . ASP A 1 315 ? 25.648 9.440 -41.418 1.00 86.56 315 ASP A N 1
ATOM 2573 C CA . ASP A 1 315 ? 24.456 10.209 -41.081 1.00 86.56 315 ASP A CA 1
ATOM 2574 C C . ASP A 1 315 ? 24.830 11.530 -40.395 1.00 86.56 315 ASP A C 1
ATOM 2576 O O . ASP A 1 315 ? 25.302 11.553 -39.256 1.00 86.56 315 ASP A O 1
ATOM 2580 N N . ALA A 1 316 ? 24.605 12.643 -41.101 1.00 88.25 316 ALA A N 1
ATOM 2581 C CA . ALA A 1 316 ? 24.961 13.982 -40.634 1.00 88.25 316 ALA A CA 1
ATOM 2582 C C . ALA A 1 316 ? 24.240 14.377 -39.334 1.00 88.25 316 ALA A C 1
ATOM 2584 O O . ALA A 1 316 ? 24.839 15.026 -38.486 1.00 88.25 316 ALA A O 1
ATOM 2585 N N . GLU A 1 317 ? 22.994 13.939 -39.133 1.00 91.38 317 GLU A N 1
ATOM 2586 C CA . GLU A 1 317 ? 22.244 14.231 -37.905 1.00 91.38 317 GLU A CA 1
ATOM 2587 C C . GLU A 1 317 ? 22.830 13.468 -36.711 1.00 91.38 317 GLU A C 1
ATOM 2589 O O . GLU A 1 317 ? 22.953 14.014 -35.614 1.00 91.38 317 GLU A O 1
ATOM 2594 N N . VAL A 1 318 ? 23.219 12.204 -36.920 1.00 86.81 318 VAL A N 1
ATOM 2595 C CA . VAL A 1 318 ? 23.899 11.419 -35.878 1.00 86.81 318 VAL A CA 1
ATOM 2596 C C . VAL A 1 318 ? 25.268 12.016 -35.571 1.00 86.81 318 VAL A C 1
ATOM 2598 O O . VAL A 1 318 ? 25.632 12.121 -34.400 1.00 86.81 318 VAL A O 1
ATOM 2601 N N . LYS A 1 319 ? 26.001 12.457 -36.597 1.00 86.12 319 LYS A N 1
ATOM 2602 C CA . LYS A 1 319 ? 27.277 13.156 -36.430 1.00 86.12 319 LYS A CA 1
ATOM 2603 C C . LYS A 1 319 ? 27.119 14.437 -35.613 1.00 86.12 319 LYS A C 1
ATOM 2605 O O . LYS A 1 319 ? 27.838 14.606 -34.636 1.00 86.12 319 LYS A O 1
ATOM 2610 N N . ASP A 1 320 ? 26.146 15.283 -35.945 1.00 87.94 320 ASP A N 1
ATOM 2611 C CA . ASP A 1 320 ? 25.874 16.520 -35.207 1.00 87.94 320 ASP A CA 1
ATOM 2612 C C . ASP A 1 320 ? 25.477 16.244 -33.749 1.00 87.94 320 ASP A C 1
ATOM 2614 O O . ASP A 1 320 ? 25.897 16.965 -32.841 1.00 87.94 320 ASP A O 1
ATOM 2618 N N . PHE A 1 321 ? 24.705 15.181 -33.497 1.00 87.06 321 PHE A N 1
ATOM 2619 C CA . PHE A 1 321 ? 24.358 14.750 -32.141 1.00 87.06 321 PHE A CA 1
ATOM 2620 C C . PHE A 1 321 ? 25.591 14.297 -31.344 1.00 87.06 321 PHE A C 1
ATOM 2622 O O . PHE A 1 321 ? 25.784 14.735 -30.206 1.00 87.06 321 PHE A O 1
ATOM 2629 N N . VAL A 1 322 ? 26.441 13.446 -31.932 1.00 84.06 322 VAL A N 1
ATOM 2630 C CA . VAL A 1 322 ? 27.704 13.013 -31.308 1.00 84.06 322 VAL A CA 1
ATOM 2631 C C . VAL A 1 322 ? 28.612 14.218 -31.072 1.00 84.06 322 VAL A C 1
ATOM 2633 O O . VAL A 1 322 ? 29.186 14.348 -29.991 1.00 84.06 322 VAL A O 1
ATOM 2636 N N . ASP A 1 323 ? 28.681 15.154 -32.016 1.00 81.38 323 ASP A N 1
ATOM 2637 C CA . ASP A 1 323 ? 29.468 16.371 -31.860 1.00 81.38 323 ASP A CA 1
ATOM 2638 C C . ASP A 1 323 ? 28.939 17.256 -30.725 1.00 81.38 323 ASP A C 1
ATOM 2640 O O . ASP A 1 323 ? 29.710 17.717 -29.887 1.00 81.38 323 ASP A O 1
ATOM 2644 N N . LYS A 1 324 ? 27.619 17.446 -30.627 1.00 81.19 324 LYS A N 1
ATOM 2645 C CA . LYS A 1 324 ? 26.994 18.226 -29.545 1.00 81.19 324 LYS A CA 1
ATOM 2646 C C . LYS A 1 324 ? 27.337 17.664 -28.162 1.00 81.19 324 LYS A C 1
ATOM 2648 O O . LYS A 1 324 ? 27.684 18.432 -27.263 1.00 81.19 324 LYS A O 1
ATOM 2653 N N . TRP A 1 325 ? 27.204 16.350 -27.984 1.00 78.56 325 TRP A N 1
ATOM 2654 C CA . TRP A 1 325 ? 27.232 15.718 -26.660 1.00 78.56 325 TRP A CA 1
ATOM 2655 C C . TRP A 1 325 ? 28.593 15.124 -26.270 1.00 78.56 325 TRP A C 1
ATOM 2657 O O . TRP A 1 325 ? 28.911 15.084 -25.081 1.00 78.56 325 TRP A O 1
ATOM 2667 N N . TRP A 1 326 ? 29.414 14.714 -27.240 1.00 74.88 326 TRP A N 1
ATOM 2668 C CA . TRP A 1 326 ? 30.735 14.113 -27.008 1.00 74.88 326 TRP A CA 1
ATOM 2669 C C . TRP A 1 326 ? 31.901 14.936 -27.565 1.00 74.88 326 TRP A C 1
ATOM 2671 O O . TRP A 1 326 ? 32.918 15.052 -26.874 1.00 74.88 326 TRP A O 1
ATOM 2681 N N . ASN A 1 327 ? 31.777 15.568 -28.738 1.00 68.81 327 ASN A N 1
ATOM 2682 C CA . ASN A 1 327 ? 32.880 16.350 -29.320 1.00 68.81 327 ASN A CA 1
ATOM 2683 C C . ASN A 1 327 ? 32.698 17.850 -29.077 1.00 68.81 327 ASN A C 1
ATOM 2685 O O . ASN A 1 327 ? 32.316 18.616 -29.958 1.00 68.81 327 ASN A O 1
ATOM 2689 N N . LYS A 1 328 ? 33.031 18.309 -27.867 1.00 55.25 328 LYS A N 1
ATOM 2690 C CA . LYS A 1 328 ? 32.947 19.735 -27.512 1.00 55.25 328 LYS A CA 1
ATOM 2691 C C . LYS A 1 328 ? 33.702 20.601 -28.540 1.00 55.25 328 LYS A C 1
ATOM 2693 O O . LYS A 1 328 ? 34.931 20.540 -28.617 1.00 55.25 328 LYS A O 1
ATOM 2698 N N . ARG A 1 329 ? 32.984 21.434 -29.306 1.00 49.56 329 ARG A N 1
ATOM 2699 C CA . ARG A 1 329 ? 33.595 22.439 -30.195 1.00 49.56 329 ARG A CA 1
ATOM 2700 C C . ARG A 1 329 ? 34.271 23.515 -29.343 1.00 49.56 329 ARG A C 1
ATOM 2702 O O . ARG A 1 329 ? 33.603 24.224 -28.591 1.00 49.56 329 ARG A O 1
ATOM 2709 N N . LEU A 1 330 ? 35.588 23.659 -29.467 1.00 42.41 330 LEU A N 1
ATOM 2710 C CA . LEU A 1 330 ? 36.312 24.804 -28.912 1.00 42.41 330 LEU A CA 1
ATOM 2711 C C . LEU A 1 330 ? 36.303 25.925 -29.958 1.00 42.41 330 LEU A C 1
ATOM 2713 O O . LEU A 1 330 ? 36.828 25.749 -31.056 1.00 42.41 330 LEU A O 1
ATOM 2717 N N . LYS A 1 331 ? 35.713 27.080 -29.632 1.00 40.34 331 LYS A N 1
ATOM 2718 C CA . LYS A 1 331 ? 35.911 28.307 -30.414 1.00 40.34 331 LYS A CA 1
ATOM 2719 C C . LYS A 1 331 ? 37.144 29.028 -29.873 1.00 40.34 331 LYS A C 1
ATOM 2721 O O . LYS A 1 331 ? 37.108 29.548 -28.764 1.00 40.34 331 LYS A O 1
ATOM 2726 N N . SER A 1 332 ? 38.208 29.065 -30.665 1.00 37.78 332 SER A N 1
ATOM 2727 C CA . SER A 1 332 ? 39.334 29.987 -30.496 1.00 37.78 332 SER A CA 1
ATOM 2728 C C . SER A 1 332 ? 39.638 30.589 -31.870 1.00 37.78 332 SER A C 1
ATOM 2730 O O . SER A 1 332 ? 39.774 29.866 -32.856 1.00 37.78 332 SER A O 1
ATOM 2732 N N . ASP A 1 333 ? 39.629 31.920 -31.939 1.00 37.97 333 ASP A N 1
ATOM 2733 C CA . ASP A 1 333 ? 40.087 32.743 -33.066 1.00 37.97 333 ASP A CA 1
ATOM 2734 C C . ASP A 1 333 ? 39.549 32.362 -34.458 1.00 37.97 333 ASP A C 1
ATOM 2736 O O . ASP A 1 333 ? 40.280 32.301 -35.446 1.00 37.97 333 ASP A O 1
ATOM 2740 N N . GLY A 1 334 ? 38.240 32.104 -34.553 1.00 45.53 334 GLY A N 1
ATOM 2741 C CA . GLY A 1 334 ? 37.549 31.938 -35.839 1.00 45.53 334 GLY A CA 1
ATOM 2742 C C . GLY A 1 334 ? 37.905 30.671 -36.628 1.00 45.53 334 GLY A C 1
ATOM 2743 O O . GLY A 1 334 ? 37.479 30.543 -37.774 1.00 45.53 334 GLY A O 1
ATOM 2744 N N . LYS A 1 335 ? 38.644 29.719 -36.041 1.00 39.62 335 LYS A N 1
ATOM 2745 C CA . LYS A 1 335 ? 38.919 28.407 -36.647 1.00 39.62 335 LYS A CA 1
ATOM 2746 C C . LYS A 1 335 ? 38.335 27.289 -35.788 1.00 39.62 335 LYS A C 1
ATOM 2748 O O . LYS A 1 335 ? 38.611 27.198 -34.595 1.00 39.62 335 LYS A O 1
ATOM 2753 N N . GLU A 1 336 ? 37.529 26.429 -36.405 1.00 41.47 336 GLU A N 1
ATOM 2754 C CA . GLU A 1 336 ? 36.966 25.249 -35.746 1.00 41.47 336 GLU A CA 1
ATOM 2755 C C . GLU A 1 336 ? 38.062 24.195 -35.511 1.00 41.47 336 GLU A C 1
ATOM 2757 O O . GLU A 1 336 ? 38.803 23.838 -36.430 1.00 41.47 336 GLU A O 1
ATOM 2762 N N . LYS A 1 337 ? 38.168 23.677 -34.280 1.00 41.28 337 LYS A N 1
ATOM 2763 C CA . LYS A 1 337 ? 38.990 22.500 -33.959 1.00 41.28 337 LYS A CA 1
ATOM 2764 C C . LYS A 1 337 ? 38.211 21.502 -33.105 1.00 41.28 337 LYS A C 1
ATOM 2766 O O . LYS A 1 337 ? 37.559 21.879 -32.132 1.00 41.28 337 LYS A O 1
ATOM 2771 N N . TYR A 1 338 ? 38.350 20.227 -33.464 1.00 39.41 338 TYR A N 1
ATOM 2772 C CA . TYR A 1 338 ? 37.854 19.067 -32.723 1.00 39.41 338 TYR A CA 1
ATOM 2773 C C . TYR A 1 338 ? 38.938 18.566 -31.750 1.00 39.41 338 TYR A C 1
ATOM 2775 O O . TYR A 1 338 ? 40.134 18.708 -32.011 1.00 39.41 338 TYR A O 1
ATOM 2783 N N . LEU A 1 339 ? 38.529 17.999 -30.613 1.00 40.06 339 LEU A N 1
ATOM 2784 C CA . LEU A 1 339 ? 39.391 17.659 -29.467 1.00 40.06 339 LEU A CA 1
ATOM 2785 C C . LEU A 1 339 ? 40.307 16.431 -29.664 1.00 40.06 339 LEU A C 1
ATOM 2787 O O . LEU A 1 339 ? 40.967 16.014 -28.716 1.00 40.06 339 LEU A O 1
ATOM 2791 N N . GLU A 1 340 ? 40.404 15.865 -30.867 1.00 41.97 340 GLU A N 1
ATOM 2792 C CA . GLU A 1 340 ? 41.183 14.640 -31.108 1.00 41.97 340 GLU A CA 1
ATOM 2793 C C . GLU A 1 340 ? 42.703 14.832 -31.251 1.00 41.97 340 GLU A C 1
ATOM 2795 O O . GLU A 1 340 ? 43.424 13.854 -31.416 1.00 41.97 340 GLU A O 1
ATOM 2800 N N . VAL A 1 341 ? 43.256 16.047 -31.146 1.00 38.91 341 VAL A N 1
ATOM 2801 C CA . VAL A 1 341 ? 44.695 16.250 -31.428 1.00 38.91 341 VAL A CA 1
ATOM 2802 C C . VAL A 1 341 ? 45.398 17.151 -30.411 1.00 38.91 341 VAL A C 1
ATOM 2804 O O . VAL A 1 341 ? 45.975 18.170 -30.778 1.00 38.91 341 VAL A O 1
ATOM 2807 N N . VAL A 1 342 ? 45.400 16.791 -29.121 1.00 38.78 342 VAL A N 1
ATOM 2808 C CA . VAL A 1 342 ? 46.429 17.287 -28.179 1.00 38.78 342 VAL A CA 1
ATOM 2809 C C . VAL A 1 342 ? 46.759 16.217 -27.130 1.00 38.78 342 VAL A C 1
ATOM 2811 O O . VAL A 1 342 ? 46.054 16.056 -26.138 1.00 38.78 342 VAL A O 1
ATOM 2814 N N . SER A 1 343 ? 47.864 15.496 -27.332 1.00 40.66 343 SER A N 1
ATOM 2815 C CA . SER A 1 343 ? 48.416 14.507 -26.391 1.00 40.66 343 SER A CA 1
ATOM 2816 C C . SER A 1 343 ? 49.380 15.103 -25.352 1.00 40.66 343 SER A C 1
ATOM 2818 O O . SER A 1 343 ? 49.845 14.381 -24.474 1.00 40.66 343 SER A O 1
ATOM 2820 N N . ASN A 1 344 ? 49.687 16.406 -25.421 1.00 45.72 344 ASN A N 1
ATOM 2821 C CA . ASN A 1 344 ? 50.666 17.047 -24.542 1.00 45.72 344 ASN A CA 1
ATOM 2822 C C . ASN A 1 344 ? 49.998 17.860 -23.414 1.00 45.72 344 ASN A C 1
ATOM 2824 O O . ASN A 1 344 ? 49.167 18.734 -23.661 1.00 45.72 344 ASN A O 1
ATOM 2828 N N . LYS A 1 345 ? 50.393 17.556 -22.173 1.00 44.12 345 LYS A N 1
ATOM 2829 C CA . LYS A 1 345 ? 49.864 18.092 -20.911 1.00 44.12 345 LYS A CA 1
ATOM 2830 C C . LYS A 1 345 ? 50.218 19.570 -20.687 1.00 44.12 345 LYS A C 1
ATOM 2832 O O . LYS A 1 345 ? 49.430 20.274 -20.069 1.00 44.12 345 LYS A O 1
ATOM 2837 N N . GLU A 1 346 ? 51.340 20.048 -21.225 1.00 44.66 346 GLU A N 1
ATOM 2838 C CA . GLU A 1 346 ? 51.772 21.455 -21.097 1.00 44.66 346 GLU A CA 1
ATOM 2839 C C . GLU A 1 346 ? 50.948 22.399 -21.984 1.00 44.66 346 GLU A C 1
ATOM 2841 O O . GLU A 1 346 ? 50.516 23.457 -21.543 1.00 44.66 346 GLU A O 1
ATOM 2846 N N . LYS A 1 347 ? 50.588 21.956 -23.195 1.00 44.78 347 LYS A N 1
ATOM 2847 C CA . LYS A 1 347 ? 49.735 22.715 -24.131 1.00 44.78 347 LYS A CA 1
ATOM 2848 C C . LYS A 1 347 ? 48.295 22.918 -23.631 1.00 44.78 347 LYS A C 1
ATOM 2850 O O . LYS A 1 347 ? 47.579 23.764 -24.155 1.00 44.78 347 LYS A O 1
ATOM 2855 N N . LEU A 1 348 ? 47.864 22.110 -22.659 1.00 43.19 348 LEU A N 1
ATOM 2856 C CA . LEU A 1 348 ? 46.559 22.205 -21.997 1.00 43.19 348 LEU A CA 1
ATOM 2857 C C . LEU A 1 348 ? 46.548 23.215 -20.840 1.00 43.19 348 LEU A C 1
ATOM 2859 O O . LEU A 1 348 ? 45.462 23.562 -20.392 1.00 43.19 348 LEU A O 1
ATOM 2863 N N . LEU A 1 349 ? 47.718 23.649 -20.352 1.00 42.69 349 LEU A N 1
ATOM 2864 C CA . LEU A 1 349 ? 47.845 24.626 -19.266 1.00 42.69 349 LEU A CA 1
ATOM 2865 C C . LEU A 1 349 ? 47.834 26.074 -19.791 1.00 42.69 349 LEU A C 1
ATOM 2867 O O . LEU A 1 349 ? 47.275 26.947 -19.137 1.00 42.69 349 LEU A O 1
ATOM 2871 N N . ASP A 1 350 ? 48.402 26.306 -20.982 1.00 44.31 350 ASP A N 1
ATOM 2872 C CA . ASP A 1 350 ? 48.427 27.624 -21.646 1.00 44.31 350 ASP A CA 1
ATOM 2873 C C . ASP A 1 350 ? 47.062 28.044 -22.216 1.00 44.31 350 ASP A C 1
ATOM 2875 O O . ASP A 1 350 ? 46.771 29.228 -22.377 1.00 44.31 350 ASP A O 1
ATOM 2879 N N . LEU A 1 351 ? 46.200 27.074 -22.525 1.00 43.03 351 LEU A N 1
ATOM 2880 C CA . LEU A 1 351 ? 44.803 27.317 -22.861 1.00 43.03 351 LEU A CA 1
ATOM 2881 C C . LEU A 1 351 ? 44.020 27.289 -21.548 1.00 43.03 351 LEU A C 1
ATOM 2883 O O . LEU A 1 351 ? 44.060 26.279 -20.856 1.00 43.03 351 LEU A O 1
ATOM 2887 N N . SER A 1 352 ? 43.296 28.357 -21.205 1.00 37.81 352 SER A N 1
ATOM 2888 C CA . SER A 1 352 ? 42.481 28.486 -19.983 1.00 37.81 352 SER A CA 1
ATOM 2889 C C . SER A 1 352 ? 41.278 27.523 -19.967 1.00 37.81 352 SER A C 1
ATOM 2891 O O . SER A 1 352 ? 40.115 27.930 -19.994 1.00 37.81 352 SER A O 1
ATOM 2893 N N . ILE A 1 353 ? 41.546 26.224 -20.005 1.00 39.38 353 ILE A N 1
ATOM 2894 C CA . ILE A 1 353 ? 40.564 25.159 -20.110 1.00 39.38 353 ILE A CA 1
ATOM 2895 C C . ILE A 1 353 ? 40.511 24.480 -18.749 1.00 39.38 353 ILE A C 1
ATOM 2897 O O . ILE A 1 353 ? 41.284 23.571 -18.446 1.00 39.38 353 ILE A O 1
ATOM 2901 N N . GLU A 1 354 ? 39.534 24.873 -17.935 1.00 35.56 354 GLU A N 1
ATOM 2902 C CA . GLU A 1 354 ? 39.042 23.977 -16.898 1.00 35.56 354 GLU A CA 1
ATOM 2903 C C . GLU A 1 354 ? 38.488 22.719 -17.580 1.00 35.56 354 GLU A C 1
ATOM 2905 O O . GLU A 1 354 ? 37.364 22.681 -18.091 1.00 35.56 354 GLU A O 1
ATOM 2910 N N . ARG A 1 355 ? 39.277 21.641 -17.571 1.00 38.44 355 ARG A N 1
ATOM 2911 C CA . ARG A 1 355 ? 38.715 20.295 -17.631 1.00 38.44 355 ARG A CA 1
ATOM 2912 C C . ARG A 1 355 ? 37.886 20.105 -16.363 1.00 38.44 355 ARG A C 1
ATOM 2914 O O . ARG A 1 355 ? 38.392 19.586 -15.369 1.00 38.44 355 ARG A O 1
ATOM 2921 N N . LYS A 1 356 ? 36.594 20.445 -16.397 1.00 37.53 356 LYS A N 1
ATOM 2922 C CA . LYS A 1 356 ? 35.667 19.668 -15.575 1.00 37.53 356 LYS A CA 1
ATOM 2923 C C . LYS A 1 356 ? 35.729 18.248 -16.117 1.00 37.53 356 LYS A C 1
ATOM 2925 O O . LYS A 1 356 ? 35.563 18.019 -17.315 1.00 37.53 356 LYS A O 1
ATOM 2930 N N . LYS A 1 357 ? 36.155 17.358 -15.222 1.00 37.16 357 LYS A N 1
ATOM 2931 C CA . LYS A 1 357 ? 36.287 15.916 -15.392 1.00 37.16 357 LYS A CA 1
ATOM 2932 C C . LYS A 1 357 ? 35.167 15.387 -16.285 1.00 37.16 357 LYS A C 1
ATOM 2934 O O . LYS A 1 357 ? 34.044 15.871 -16.196 1.00 37.16 357 LYS A O 1
ATOM 2939 N N . THR A 1 358 ? 35.536 14.427 -17.138 1.00 38.94 358 THR A N 1
ATOM 2940 C CA . THR A 1 358 ? 34.675 13.345 -17.639 1.00 38.94 358 THR A CA 1
ATOM 2941 C C . THR A 1 358 ? 33.272 13.437 -17.067 1.00 38.94 358 THR A C 1
ATOM 2943 O O . THR A 1 358 ? 33.143 13.230 -15.863 1.00 38.94 358 THR A O 1
ATOM 2946 N N . VAL A 1 359 ? 32.281 13.775 -17.902 1.00 37.69 359 VAL A N 1
ATOM 2947 C CA . VAL A 1 359 ? 30.863 13.650 -17.544 1.00 37.69 359 VAL A CA 1
ATOM 2948 C C . VAL A 1 359 ? 30.736 12.324 -16.820 1.00 37.69 359 VAL A C 1
ATOM 2950 O O . VAL A 1 359 ? 30.978 11.276 -17.423 1.00 37.69 359 VAL A O 1
ATOM 2953 N N . ASP A 1 360 ? 30.512 12.391 -15.513 1.00 40.31 360 ASP A N 1
ATOM 2954 C CA . ASP A 1 360 ? 30.224 11.213 -14.734 1.00 40.31 360 ASP A CA 1
ATOM 2955 C C . ASP A 1 360 ? 28.867 10.751 -15.263 1.00 40.31 360 ASP A C 1
ATOM 2957 O O . ASP A 1 360 ? 27.891 11.489 -15.125 1.00 40.31 360 ASP A O 1
ATOM 2961 N N . PRO A 1 361 ? 28.766 9.588 -15.929 1.00 40.22 361 PRO A N 1
ATOM 2962 C CA . PRO A 1 361 ? 27.488 9.105 -16.437 1.00 40.22 361 PRO A CA 1
ATOM 2963 C C . PRO A 1 361 ? 26.457 8.910 -15.315 1.00 40.22 361 PRO A C 1
ATOM 2965 O O . PRO A 1 361 ? 25.278 8.713 -15.607 1.00 40.22 361 PRO A O 1
ATOM 2968 N N . THR A 1 362 ? 26.894 8.947 -14.048 1.00 39.91 362 THR A N 1
ATOM 2969 C CA . THR A 1 362 ? 26.036 8.907 -12.862 1.00 39.91 362 THR A CA 1
ATOM 2970 C C . THR A 1 362 ? 25.552 10.284 -12.387 1.00 39.91 362 THR A C 1
ATOM 2972 O O . THR A 1 362 ? 24.539 10.347 -11.693 1.00 39.91 362 THR A O 1
ATOM 2975 N N . GLU A 1 363 ? 26.155 11.395 -12.828 1.00 42.56 363 GLU A N 1
ATOM 2976 C CA . GLU A 1 363 ? 25.629 12.750 -12.610 1.00 42.56 363 GLU A CA 1
ATOM 2977 C C . GLU A 1 363 ? 24.766 13.168 -13.803 1.00 42.56 363 GLU A C 1
ATOM 2979 O O . GLU A 1 363 ? 25.206 13.885 -14.698 1.00 42.56 363 GLU A O 1
ATOM 2984 N N . PHE A 1 364 ? 23.524 12.673 -13.807 1.00 44.75 364 PHE A N 1
ATOM 2985 C CA . PHE A 1 364 ? 22.412 13.157 -14.630 1.00 44.75 364 PHE A CA 1
ATOM 2986 C C . PHE A 1 364 ? 22.822 13.625 -16.033 1.00 44.75 364 PHE A C 1
ATOM 2988 O O . PHE A 1 364 ? 22.856 14.825 -16.320 1.00 44.75 364 PHE A O 1
ATOM 2995 N N . ALA A 1 365 ? 23.045 12.676 -16.946 1.00 54.50 365 ALA A N 1
ATOM 2996 C CA . ALA A 1 365 ? 22.893 12.977 -18.362 1.00 54.50 365 ALA A CA 1
ATOM 2997 C C . ALA A 1 365 ? 21.521 13.664 -18.521 1.00 54.50 365 ALA A C 1
ATOM 2999 O O . ALA A 1 365 ? 20.492 13.071 -18.193 1.00 54.50 365 ALA A O 1
ATOM 3000 N N . SER A 1 366 ? 21.527 14.958 -18.850 1.00 62.12 366 SER A N 1
ATOM 3001 C CA . SER A 1 366 ? 20.382 15.847 -18.633 1.00 62.12 366 SER A CA 1
ATOM 3002 C C . SER A 1 366 ? 19.107 15.295 -19.283 1.00 62.12 366 SER A C 1
ATOM 3004 O O . SER A 1 366 ? 19.162 14.572 -20.279 1.00 62.12 366 SER A O 1
ATOM 3006 N N . ALA A 1 367 ? 17.929 15.643 -18.753 1.00 67.56 367 ALA A N 1
ATOM 3007 C CA . ALA A 1 367 ? 16.653 15.230 -19.354 1.00 67.56 367 ALA A CA 1
ATOM 3008 C C . ALA A 1 367 ? 16.582 15.568 -20.860 1.00 67.56 367 ALA A C 1
ATOM 3010 O O . ALA A 1 367 ? 15.981 14.828 -21.639 1.00 67.56 367 ALA A O 1
ATOM 3011 N N . GLU A 1 368 ? 17.258 16.646 -21.272 1.00 75.25 368 GLU A N 1
ATOM 3012 C CA . GLU A 1 368 ? 17.457 17.028 -22.669 1.00 75.25 368 GLU A CA 1
ATOM 3013 C C . GLU A 1 368 ? 18.270 15.994 -23.462 1.00 75.25 368 GLU A C 1
ATOM 3015 O O . GLU A 1 368 ? 17.799 15.557 -24.510 1.00 75.25 368 GLU A O 1
ATOM 3020 N N . PHE A 1 369 ? 19.429 15.548 -22.962 1.00 80.19 369 PHE A N 1
ATOM 3021 C CA . PHE A 1 369 ? 20.225 14.496 -23.603 1.00 80.19 369 PHE A CA 1
ATOM 3022 C C . PHE A 1 369 ? 19.407 13.216 -23.801 1.00 80.19 369 PHE A C 1
ATOM 3024 O O . PHE A 1 369 ? 19.342 12.677 -24.907 1.00 80.19 369 PHE A O 1
ATOM 3031 N N . ILE A 1 370 ? 18.739 12.746 -22.741 1.00 78.69 370 ILE A N 1
ATOM 3032 C CA . ILE A 1 370 ? 17.935 11.516 -22.792 1.00 78.69 370 ILE A CA 1
ATOM 3033 C C . ILE A 1 370 ? 16.799 11.662 -23.812 1.00 78.69 370 ILE A C 1
ATOM 3035 O O . ILE A 1 370 ? 16.516 10.721 -24.559 1.00 78.69 370 ILE A O 1
ATOM 3039 N N . ARG A 1 371 ? 16.143 12.828 -23.856 1.00 84.50 371 ARG A N 1
ATOM 3040 C CA . ARG A 1 371 ? 15.085 13.126 -24.828 1.00 84.50 371 ARG A CA 1
ATOM 3041 C C . ARG A 1 371 ? 15.622 13.092 -26.260 1.00 84.50 371 ARG A C 1
ATOM 3043 O O . ARG A 1 371 ? 15.064 12.375 -27.088 1.00 84.50 371 ARG A O 1
ATOM 3050 N N . GLU A 1 372 ? 16.703 13.816 -26.543 1.00 86.69 372 GLU A N 1
ATOM 3051 C CA . GLU A 1 372 ? 17.286 13.888 -27.889 1.00 86.69 372 GLU A CA 1
ATOM 3052 C C . GLU A 1 372 ? 17.801 12.531 -28.374 1.00 86.69 372 GLU A C 1
ATOM 3054 O O . GLU A 1 372 ? 17.536 12.155 -29.515 1.00 86.69 372 GLU A O 1
ATOM 3059 N N . LEU A 1 373 ? 18.455 11.757 -27.503 1.00 87.31 373 LEU A N 1
ATOM 3060 C CA . LEU A 1 373 ? 18.924 10.408 -27.820 1.00 87.31 373 LEU A CA 1
ATOM 3061 C C . LEU A 1 373 ? 17.760 9.477 -28.196 1.00 87.31 373 LEU A C 1
ATOM 3063 O O . LEU A 1 373 ? 17.841 8.745 -29.186 1.00 87.31 373 LEU A O 1
ATOM 3067 N N . LYS A 1 374 ? 16.662 9.516 -27.426 1.00 87.75 374 LYS A N 1
ATOM 3068 C CA . LYS A 1 374 ? 15.450 8.729 -27.710 1.00 87.75 374 LYS A CA 1
ATOM 3069 C C . LYS A 1 374 ? 14.847 9.112 -29.059 1.00 87.75 374 LYS A C 1
ATOM 3071 O O . LYS A 1 374 ? 14.514 8.232 -29.852 1.00 87.75 374 LYS A O 1
ATOM 3076 N N . GLU A 1 375 ? 14.700 10.406 -29.321 1.00 91.12 375 GLU A N 1
ATOM 3077 C CA . GLU A 1 375 ? 14.162 10.902 -30.590 1.00 91.12 375 GLU A CA 1
ATOM 3078 C C . GLU A 1 375 ? 15.037 10.492 -31.779 1.00 91.12 375 GLU A C 1
ATOM 3080 O O . GLU A 1 375 ? 14.509 9.984 -32.773 1.00 91.12 375 GLU A O 1
ATOM 3085 N N . LEU A 1 376 ? 16.360 10.648 -31.657 1.00 91.50 376 LEU A N 1
ATOM 3086 C CA . LEU A 1 376 ? 17.320 10.253 -32.685 1.00 91.50 376 LEU A CA 1
ATOM 3087 C C . LEU A 1 376 ? 17.202 8.757 -32.993 1.00 91.50 376 LEU A C 1
ATOM 3089 O O . LEU A 1 376 ? 17.011 8.390 -34.152 1.00 91.50 376 LEU A O 1
ATOM 3093 N N . TYR A 1 377 ? 17.220 7.896 -31.969 1.00 90.75 377 TYR A N 1
ATOM 3094 C CA . TYR A 1 377 ? 17.052 6.450 -32.142 1.00 90.75 377 TYR A CA 1
ATOM 3095 C C . TYR A 1 377 ? 15.774 6.108 -32.918 1.00 90.75 377 TYR A C 1
ATOM 3097 O O . TYR A 1 377 ? 15.814 5.361 -33.900 1.00 90.75 377 TYR A O 1
ATOM 3105 N N . TRP A 1 378 ? 14.632 6.684 -32.527 1.00 89.06 378 TRP A N 1
ATOM 3106 C CA . TRP A 1 378 ? 13.358 6.405 -33.192 1.00 89.06 378 TRP A CA 1
ATOM 3107 C C . TRP A 1 378 ? 13.320 6.894 -34.638 1.00 89.06 378 TRP A C 1
ATOM 3109 O O . TRP A 1 378 ? 12.758 6.198 -35.490 1.00 89.06 378 TRP A O 1
ATOM 3119 N N . ARG A 1 379 ? 13.932 8.046 -34.941 1.00 90.12 379 ARG A N 1
ATOM 3120 C CA . ARG A 1 379 ? 14.071 8.523 -36.324 1.00 90.12 379 ARG A CA 1
ATOM 3121 C C . ARG A 1 379 ? 14.899 7.538 -37.150 1.00 90.12 379 ARG A C 1
ATOM 3123 O O . ARG A 1 379 ? 14.429 7.105 -38.199 1.00 90.12 379 ARG A O 1
ATOM 3130 N N . LYS A 1 380 ? 16.059 7.090 -36.659 1.00 88.06 380 LYS A N 1
ATOM 3131 C CA . LYS A 1 380 ? 16.934 6.168 -37.411 1.00 88.06 380 LYS A CA 1
ATOM 3132 C C . LYS A 1 380 ? 16.355 4.761 -37.552 1.00 88.06 380 LYS A C 1
ATOM 3134 O O . LYS A 1 380 ? 16.456 4.160 -38.621 1.00 88.06 380 LYS A O 1
ATOM 3139 N N . LYS A 1 381 ? 15.630 4.268 -36.545 1.00 81.12 381 LYS A N 1
ATOM 3140 C CA . LYS A 1 381 ? 14.942 2.969 -36.624 1.00 81.12 381 LYS A CA 1
ATOM 3141 C C . LYS A 1 381 ? 13.837 2.941 -37.686 1.00 81.12 381 LYS A C 1
ATOM 3143 O O . LYS A 1 381 ? 13.706 1.942 -38.390 1.00 81.12 381 LYS A O 1
ATOM 3148 N N . ARG A 1 382 ? 13.062 4.026 -37.834 1.00 64.50 382 ARG A N 1
ATOM 3149 C CA . ARG A 1 382 ? 11.992 4.119 -38.852 1.00 64.50 382 ARG A CA 1
ATOM 3150 C C . ARG A 1 382 ? 12.533 4.094 -40.284 1.00 64.50 382 ARG A C 1
ATOM 3152 O O . ARG A 1 382 ? 11.879 3.538 -41.158 1.00 64.50 382 ARG A O 1
ATOM 3159 N N . TRP A 1 383 ? 13.720 4.649 -40.518 1.00 52.94 383 TRP A N 1
ATOM 3160 C CA . TRP A 1 383 ? 14.336 4.684 -41.849 1.00 52.94 383 TRP A CA 1
ATOM 3161 C C . TRP A 1 383 ? 15.010 3.357 -42.227 1.00 52.94 383 TRP A C 1
ATOM 3163 O O . TRP A 1 383 ? 14.994 2.977 -43.395 1.00 52.94 383 TRP A O 1
ATOM 3173 N N . GLY A 1 384 ? 15.490 2.584 -41.246 1.00 49.84 384 GLY A N 1
ATOM 3174 C CA . GLY A 1 384 ? 15.995 1.222 -41.474 1.00 49.84 384 GLY A CA 1
ATOM 3175 C C . GLY A 1 384 ? 14.938 0.221 -41.972 1.00 49.84 384 GLY A C 1
ATOM 3176 O O . GLY A 1 384 ? 15.286 -0.744 -42.644 1.00 49.84 384 GLY A O 1
ATOM 3177 N N . TRP A 1 385 ? 13.645 0.455 -41.709 1.00 35.09 385 TRP A N 1
ATOM 3178 C CA . TRP A 1 385 ? 12.546 -0.391 -42.217 1.00 35.09 385 TRP A CA 1
ATOM 3179 C C . TRP A 1 385 ? 12.212 -0.161 -43.699 1.00 35.09 385 TRP A C 1
ATOM 3181 O O . TRP A 1 385 ? 11.675 -1.057 -44.343 1.00 35.09 385 TRP A O 1
ATOM 3191 N N . LEU A 1 386 ? 12.569 0.994 -44.269 1.00 30.92 386 LEU A N 1
ATOM 3192 C CA . LEU A 1 386 ? 12.361 1.292 -45.695 1.00 30.92 386 LEU A CA 1
ATOM 3193 C C . LEU A 1 386 ? 13.423 0.663 -46.612 1.00 30.92 386 LEU A C 1
ATOM 3195 O O . LEU A 1 386 ? 13.232 0.630 -47.824 1.00 30.92 386 LEU A O 1
ATOM 3199 N N . HIS A 1 387 ? 14.508 0.122 -46.051 1.00 34.47 387 HIS A N 1
ATOM 3200 C CA . HIS A 1 387 ? 15.604 -0.486 -46.813 1.00 34.47 387 HIS A CA 1
ATOM 3201 C C . HIS A 1 387 ? 15.705 -2.016 -46.688 1.00 34.47 387 HIS A C 1
ATOM 3203 O O . HIS A 1 387 ? 16.624 -2.597 -47.255 1.00 34.47 387 HIS A O 1
ATOM 3209 N N . ILE A 1 388 ? 14.756 -2.679 -46.010 1.00 32.41 388 ILE A N 1
ATOM 3210 C CA . ILE A 1 388 ? 14.684 -4.157 -45.930 1.00 32.41 388 ILE A CA 1
ATOM 3211 C C . ILE A 1 388 ? 13.544 -4.732 -46.801 1.00 32.41 388 ILE A C 1
ATOM 3213 O O . ILE A 1 388 ? 13.443 -5.941 -46.975 1.00 32.41 388 ILE A O 1
ATOM 3217 N N . VAL A 1 389 ? 12.731 -3.883 -47.440 1.00 31.44 389 VAL A N 1
ATOM 3218 C CA . VAL A 1 389 ? 11.809 -4.306 -48.509 1.00 31.44 389 VAL A CA 1
ATOM 3219 C C . VAL A 1 389 ? 12.304 -3.744 -49.839 1.00 31.44 389 VAL A C 1
ATOM 3221 O O . VAL A 1 389 ? 11.810 -2.726 -50.322 1.00 31.44 389 VAL A O 1
ATOM 3224 N N . LYS A 1 390 ? 13.313 -4.398 -50.412 1.00 28.69 390 LYS A N 1
ATOM 3225 C CA . LYS A 1 390 ? 13.560 -4.413 -51.854 1.00 28.69 390 LYS A CA 1
ATOM 3226 C C . LYS A 1 390 ? 14.151 -5.746 -52.266 1.00 28.69 390 LYS A C 1
ATOM 3228 O O . LYS A 1 390 ? 15.114 -6.175 -51.596 1.00 28.69 390 LYS A O 1
#

Radius of gyration: 29.65 Å; chains: 1; bounding box: 96×57×90 Å

pLDDT: mean 78.76, std 18.96, range [28.69, 98.31]